Protein AF-0000000078075506 (afdb_homodimer)

Secondary structure (DSSP, 8-state):
------------------------PPPTTHHHHHHHHHHHHTSTTS-HHHHHHHHHHHHHHHHTHHHHHTGGGT---SGGG-SEEEEEP-GGGEETTTTEE-HHHHHHHHHHHHHHHHHHTTTTS-HHHHHHHHHTTSSSSEEEEEEEEEEEE-S---SS-EEEEEEEESS---TT--EEEEEEEEEETTTTEEEEEEEEEEEEEETTTTEE----HHHHHHHHHHHHHHHHHHHHHHHHHHHHHHHHHHHHHHH-/------------------------PPPTTHHHHHHHHHHHHTSTTS-HHHHHHHHHHHHHHHHTHHHHHTGGGT---SGGG-SEEEEEPPGGGB-SSSSSB-HHHHHHHHHHHHHHHHHHTTTTS-HHHHHHHHHTTSSSSEEEEEEEEEEEE-S---SS-EEEEEEEESS---TT--EEEEEEEEEETTTTEEEEEEEEEEEEEETTTTEE----HHHHHHHHHHHHHHHHHHHHHHHHHHHHHHHHHHHHHHH-

pLDDT: mean 88.53, std 18.85, range [24.83, 98.81]

Sequence (512 aa):
MSVFKMRFAQKPIGLATRLYSTSPALTSRWFADLQTQLKELTTERYPKECTEKAQKLYAFSEQNWLELLAGQQGFLTEKKWRGIDNHQLLWGDMDSMVRHVNNIMYNKYAETGRVKFIHNQSEDATEEEKSQWLDLPTPRGLGLILSSIKTEYKFPLEFPDRITVLYKLLEAPTAESTSIKKEAWILSEKYRRLAAKCTEDTAIYDYRTAKKSVLKPFMVEKFQKTFKLQQERQKKYTEEADKLIKAVEELKSEFQMSVFKMRFAQKPIGLATRLYSTSPALTSRWFADLQTQLKELTTERYPKECTEKAQKLYAFSEQNWLELLAGQQGFLTEKKWRGIDNHQLLWGDMDSMVRHVNNIMYNKYAETGRVKFIHNQSEDATEEEKSQWLDLPTPRGLGLILSSIKTEYKFPLEFPDRITVLYKLLEAPTAESTSIKKEAWILSEKYRRLAAKCTEDTAIYDYRTAKKSVLKPFMVEKFQKTFKLQQERQKKYTEEADKLIKAVEELKSEFQ

Organism: Fusarium culmorum (NCBI:txid5516)

Solvent-accessible surface area (backbone atoms only — not comparable to full-atom values): 27464 Å² total; per-residue (Å²): 137,83,81,76,78,78,76,78,76,77,72,78,77,72,76,73,70,75,77,70,77,77,70,72,78,77,58,97,52,47,65,62,51,48,50,52,50,32,58,59,41,47,35,86,91,43,57,68,71,52,19,52,52,27,46,52,52,45,50,51,48,64,74,40,41,59,40,48,57,44,11,33,72,21,30,53,69,53,75,81,46,36,29,36,70,70,39,72,56,53,73,84,50,42,27,90,81,43,94,26,48,32,77,52,50,56,52,50,54,47,51,53,21,52,55,40,48,48,44,48,68,28,74,88,46,53,75,72,52,30,56,53,39,63,36,25,81,34,76,79,32,60,19,58,43,74,39,31,40,30,40,36,54,71,40,86,49,42,76,83,37,29,32,33,27,36,52,35,67,73,59,64,55,50,81,79,33,45,51,51,44,34,38,34,42,36,28,33,61,78,74,69,39,66,23,31,42,34,42,36,36,28,32,27,30,27,54,78,78,68,39,79,36,54,63,55,70,72,54,33,50,50,47,34,51,50,41,50,51,19,53,52,37,16,53,53,22,41,52,52,42,50,51,50,53,50,53,52,52,49,52,44,60,72,76,97,138,83,80,76,79,78,76,78,76,74,71,76,77,70,75,73,70,75,78,70,76,77,71,73,80,78,58,96,52,45,67,62,50,48,51,53,51,30,56,60,40,47,36,86,90,43,57,68,71,52,19,53,52,26,46,51,51,45,50,50,49,63,76,38,40,59,42,48,58,43,11,32,71,22,30,51,70,53,74,82,46,36,29,36,70,68,38,72,56,54,72,83,50,41,28,90,79,43,92,25,48,31,77,52,52,56,53,50,54,46,52,53,21,52,54,40,49,49,45,49,68,29,74,86,45,53,75,72,50,29,56,54,37,64,35,25,78,35,76,79,30,60,19,58,42,74,38,32,41,31,40,37,53,69,40,87,51,43,76,84,36,29,33,34,27,35,52,34,67,73,59,63,55,50,79,78,33,45,52,50,43,32,39,33,41,36,28,33,61,78,75,69,41,67,23,31,40,35,42,34,35,28,34,27,30,26,54,78,76,70,40,80,37,54,64,56,69,72,54,32,52,50,47,34,50,50,40,50,50,19,53,52,37,15,53,53,21,41,51,52,43,48,52,51,53,48,50,52,51,50,52,43,60,73,75,95

InterPro domains:
  IPR029069 HotDog domain superfamily [SSF54637] (87-226)

Radius of gyration: 29.33 Å; Cα contacts (8 Å, |Δi|>4): 830; chains: 2; bounding box: 95×83×74 Å

Foldseek 3Di:
DPPPPPPPPPPPPPPPPPPPPPPPDADQCNLVVLLVLLVVQLDPVFDPVSNVLSVVLNVVCLVCLCLLNVLLVLFDRDPLQWLDDFAWDDPVQADPVDQFGDPVVVVVSVVSSVLSNQLSLCPPPPPVVNVVSNCQCDLPFWHKAWPDKDKDFDATHHPGWTKIKIKAWPDQDDQPDQKTWMKMFIATSVSSHTGMMMITIIGIATNVVGDGDGDDPVSSVSNNVSSVSSVVSSVVSNVVNVVSVVSSVVSVVVTD/DDPPPPPPPPDPPPPPPPVPVPPPDADQCNLVVLLVLLVVQLDPVFDPVSNVLSVVLNVVCLVCLCLLNVLLVLWDRDPLQWLDDFAWDDPVQADPVDQFGDPVVVVVSVVSSVLSNQLSLCPPPPPVVNVVSNCQCDLPFWHKAWPDKDKDFDATHHPGWTKIKTKAWPDQDDQPDQKTWMKMFIATSVSSHTGMMMITIIGIATNVVGDGDGDDPVSSVSNNVSSVSSVVSSVVSNVVNVVSVVSSVVSVVVTD

Nearest PDB structures (foldseek):
  5v10-assembly1_A-2  TM=8.308E-01  e=4.507E-08  Pseudomonas aeruginosa PAO1
  8qrt-assembly2_DDD  TM=7.658E-01  e=3.287E-04  Lemna aequinoctialis
  8qs0-assembly2_DDD  TM=7.381E-01  e=1.648E-03  Lemna aequinoctialis
  1q6w-assembly2_C  TM=7.345E-01  e=1.610E-02  Archaeoglobus fulgidus DSM 4304
  3khp-assembly3_D  TM=4.793E-01  e=2.397E+00  Mycobacterium tuberculosis H37Rv

Structure (mmCIF, N/CA/C/O backbone):
data_AF-0000000078075506-model_v1
#
loop_
_entity.id
_entity.type
_entity.pdbx_description
1 polymer 'Uncharacterized protein'
#
loop_
_atom_site.group_PDB
_atom_site.id
_atom_site.type_symbol
_atom_site.label_atom_id
_atom_site.label_alt_id
_atom_site.label_comp_id
_atom_site.label_asym_id
_atom_site.label_entity_id
_atom_site.label_seq_id
_atom_site.pdbx_PDB_ins_code
_atom_site.Cartn_x
_atom_site.Cartn_y
_atom_site.Cartn_z
_atom_site.occupancy
_atom_site.B_iso_or_equiv
_atom_site.auth_seq_id
_atom_site.auth_comp_id
_atom_site.auth_asym_id
_atom_site.auth_atom_id
_atom_site.pdbx_PDB_model_num
ATOM 1 N N . MET A 1 1 ? 55.531 2.211 51.5 1 28.2 1 MET A N 1
ATOM 2 C CA . MET A 1 1 ? 54.625 3.275 51.094 1 28.2 1 MET A CA 1
ATOM 3 C C . MET A 1 1 ? 53.594 2.766 50.094 1 28.2 1 MET A C 1
ATOM 5 O O . MET A 1 1 ? 53.969 2.439 48.938 1 28.2 1 MET A O 1
ATOM 9 N N . SER A 1 2 ? 52.594 1.933 50.562 1 30.86 2 SER A N 1
ATOM 10 C CA . SER A 1 2 ? 51.562 1.106 50 1 30.86 2 SER A CA 1
ATOM 11 C C . SER A 1 2 ? 50.531 1.955 49.25 1 30.86 2 SER A C 1
ATOM 13 O O . SER A 1 2 ? 50 2.914 49.812 1 30.86 2 SER A O 1
ATOM 15 N N . VAL A 1 3 ? 50.719 2.168 47.938 1 33.44 3 VAL A N 1
ATOM 16 C CA . VAL A 1 3 ? 49.969 2.939 46.938 1 33.44 3 VAL A CA 1
ATOM 17 C C . VAL A 1 3 ? 48.531 2.459 46.938 1 33.44 3 VAL A C 1
ATOM 19 O O . VAL A 1 3 ? 48.25 1.304 46.594 1 33.44 3 VAL A O 1
ATOM 22 N N . PHE A 1 4 ? 47.688 2.844 47.906 1 30.61 4 PHE A N 1
ATOM 23 C CA . PHE A 1 4 ? 46.281 2.584 48.031 1 30.61 4 PHE A CA 1
ATOM 24 C C . PHE A 1 4 ? 45.531 3.057 46.812 1 30.61 4 PHE A C 1
ATOM 26 O O . PHE A 1 4 ? 45.562 4.238 46.438 1 30.61 4 PHE A O 1
ATOM 33 N N . LYS A 1 5 ? 45.375 2.156 45.75 1 29.08 5 LYS A N 1
ATOM 34 C CA . LYS A 1 5 ? 44.625 2.377 44.531 1 29.08 5 LYS A CA 1
ATOM 35 C C . LYS A 1 5 ? 43.188 2.805 44.812 1 29.08 5 LYS A C 1
ATOM 37 O O . LYS A 1 5 ? 42.438 2.09 45.5 1 29.08 5 LYS A O 1
ATOM 42 N N . MET A 1 6 ? 42.875 4.133 44.906 1 24.83 6 MET A N 1
ATOM 43 C CA . MET A 1 6 ? 41.562 4.73 45.062 1 24.83 6 MET A CA 1
ATOM 44 C C . MET A 1 6 ? 40.594 4.191 44.031 1 24.83 6 MET A C 1
ATOM 46 O O . MET A 1 6 ? 40.844 4.293 42.844 1 24.83 6 MET A O 1
ATOM 50 N N . ARG A 1 7 ? 39.906 3.111 44.344 1 31.77 7 ARG A N 1
ATOM 51 C CA . ARG A 1 7 ? 38.812 2.564 43.531 1 31.77 7 ARG A CA 1
ATOM 52 C C . ARG A 1 7 ? 37.781 3.629 43.25 1 31.77 7 ARG A C 1
ATOM 54 O O . ARG A 1 7 ? 37.219 4.234 44.156 1 31.77 7 ARG A O 1
ATOM 61 N N . PHE A 1 8 ? 37.844 4.328 42.031 1 27.66 8 PHE A N 1
ATOM 62 C CA . PHE A 1 8 ? 36.875 5.297 41.531 1 27.66 8 PHE A CA 1
ATOM 63 C C . PHE A 1 8 ? 35.469 4.711 41.562 1 27.66 8 PHE A C 1
ATOM 65 O O . PHE A 1 8 ? 35.219 3.643 41 1 27.66 8 PHE A O 1
ATOM 72 N N . ALA A 1 9 ? 34.719 4.934 42.625 1 29.91 9 ALA A N 1
ATOM 73 C CA . ALA A 1 9 ? 33.312 4.629 42.719 1 29.91 9 ALA A CA 1
ATOM 74 C C . ALA A 1 9 ? 32.531 5.203 41.562 1 29.91 9 ALA A C 1
ATOM 76 O O . ALA A 1 9 ? 32.5 6.422 41.344 1 29.91 9 ALA A O 1
ATOM 77 N N . GLN A 1 10 ? 32.5 4.473 40.406 1 28.31 10 GLN A N 1
ATOM 78 C CA . GLN A 1 10 ? 31.641 4.883 39.281 1 28.31 10 GLN A CA 1
ATOM 79 C C . GLN A 1 10 ? 30.203 5.117 39.75 1 28.31 10 GLN A C 1
ATOM 81 O O . GLN A 1 10 ? 29.594 4.246 40.406 1 28.31 10 GLN A O 1
ATOM 86 N N . LYS A 1 11 ? 29.906 6.383 40.125 1 33.66 11 LYS A N 1
ATOM 87 C CA . LYS A 1 11 ? 28.516 6.742 40.406 1 33.66 11 LYS A CA 1
ATOM 88 C C . LYS A 1 11 ? 27.578 6.145 39.375 1 33.66 11 LYS A C 1
ATOM 90 O O . LYS A 1 11 ? 27.828 6.227 38.188 1 33.66 11 LYS A O 1
ATOM 95 N N . PRO A 1 12 ? 26.672 5.27 39.781 1 30.02 12 PRO A N 1
ATOM 96 C CA . PRO A 1 12 ? 25.688 4.766 38.844 1 30.02 12 PRO A CA 1
ATOM 97 C C . PRO A 1 12 ? 24.906 5.887 38.156 1 30.02 12 PRO A C 1
ATOM 99 O O . PRO A 1 12 ? 24.594 6.898 38.781 1 30.02 12 PRO A O 1
ATOM 102 N N . ILE A 1 13 ? 25.203 6.211 36.906 1 31.94 13 ILE A N 1
ATOM 103 C CA . ILE A 1 13 ? 24.406 7.129 36.094 1 31.94 13 ILE A CA 1
ATOM 104 C C . ILE A 1 13 ? 22.922 6.84 36.281 1 31.94 13 ILE A C 1
ATOM 106 O O . ILE A 1 13 ? 22.469 5.711 36.094 1 31.94 13 ILE A O 1
ATOM 110 N N . GLY A 1 14 ? 22.344 7.57 37.219 1 26.8 14 GLY A N 1
ATOM 111 C CA . GLY A 1 14 ? 20.891 7.516 37.438 1 26.8 14 GLY A CA 1
ATOM 112 C C . GLY A 1 14 ? 20.125 7.418 36.125 1 26.8 14 GLY A C 1
ATOM 113 O O . GLY A 1 14 ? 20.516 8.016 35.125 1 26.8 14 GLY A O 1
ATOM 114 N N . LEU A 1 15 ? 19.375 6.363 35.938 1 28.89 15 LEU A N 1
ATOM 115 C CA . LEU A 1 15 ? 18.375 6.172 34.875 1 28.89 15 LEU A CA 1
ATOM 116 C C . LEU A 1 15 ? 17.531 7.426 34.719 1 28.89 15 LEU A C 1
ATOM 118 O O . LEU A 1 15 ? 16.828 7.836 35.656 1 28.89 15 LEU A O 1
ATOM 122 N N . ALA A 1 16 ? 17.984 8.344 33.906 1 29.52 16 ALA A N 1
ATOM 123 C CA . ALA A 1 16 ? 17.078 9.43 33.562 1 29.52 16 ALA A CA 1
ATOM 124 C C . ALA A 1 16 ? 15.648 8.922 33.375 1 29.52 16 ALA A C 1
ATOM 126 O O . ALA A 1 16 ? 15.398 7.996 32.594 1 29.52 16 ALA A O 1
ATOM 127 N N . THR A 1 17 ? 14.836 8.984 34.312 1 29.69 17 THR A N 1
ATOM 128 C CA . THR A 1 17 ? 13.391 8.828 34.188 1 29.69 17 THR A CA 1
ATOM 129 C C . THR A 1 17 ? 12.867 9.531 32.969 1 29.69 17 THR A C 1
ATOM 131 O O . THR A 1 17 ? 13.062 10.742 32.781 1 29.69 17 THR A O 1
ATOM 134 N N . ARG A 1 18 ? 12.875 8.844 31.844 1 32.38 18 ARG A N 1
ATOM 135 C CA . ARG A 1 18 ? 12.109 9.359 30.719 1 32.38 18 ARG A CA 1
ATOM 136 C C . ARG A 1 18 ? 10.852 10.078 31.188 1 32.38 18 ARG A C 1
ATOM 138 O O . ARG A 1 18 ? 9.945 9.461 31.75 1 32.38 18 ARG A O 1
ATOM 145 N N . LEU A 1 19 ? 10.891 11.227 31.703 1 29.11 19 LEU A N 1
ATOM 146 C CA . LEU A 1 19 ? 9.703 12.055 31.906 1 29.11 19 LEU A CA 1
ATOM 147 C C . LEU A 1 19 ? 8.719 11.891 30.766 1 29.11 19 LEU A C 1
ATOM 149 O O . LEU A 1 19 ? 9 12.305 29.641 1 29.11 19 LEU A O 1
ATOM 153 N N . TYR A 1 20 ? 8.008 10.734 30.594 1 32.59 20 TYR A N 1
ATOM 154 C CA . TYR A 1 20 ? 6.797 10.492 29.828 1 32.59 20 TYR A CA 1
ATOM 155 C C . TYR A 1 20 ? 5.812 11.648 29.984 1 32.59 20 TYR A C 1
ATOM 157 O O . TYR A 1 20 ? 5.363 11.938 31.094 1 32.59 20 TYR A O 1
ATOM 165 N N . SER A 1 21 ? 6.031 12.797 29.5 1 35.38 21 SER A N 1
ATOM 166 C CA . SER A 1 21 ? 4.988 13.82 29.469 1 35.38 21 SER A CA 1
ATOM 167 C C . SER A 1 21 ? 3.609 13.195 29.281 1 35.38 21 SER A C 1
ATOM 169 O O . SER A 1 21 ? 3.432 12.312 28.438 1 35.38 21 SER A O 1
ATOM 171 N N . THR A 1 22 ? 2.705 13.023 30.234 1 39.91 22 THR A N 1
ATOM 172 C CA . THR A 1 22 ? 1.354 12.594 30.562 1 39.91 22 THR A CA 1
ATOM 173 C C . THR A 1 22 ? 0.344 13.156 29.578 1 39.91 22 THR A C 1
ATOM 175 O O . THR A 1 22 ? -0.866 13.047 29.781 1 39.91 22 THR A O 1
ATOM 178 N N . SER A 1 23 ? 0.675 14.109 28.797 1 46.62 23 SER A N 1
ATOM 179 C CA . SER A 1 23 ? -0.474 14.578 28.031 1 46.62 23 SER A CA 1
ATOM 180 C C . SER A 1 23 ? -1.057 13.461 27.156 1 46.62 23 SER A C 1
ATOM 182 O O . SER A 1 23 ? -0.319 12.742 26.484 1 46.62 23 SER A O 1
ATOM 184 N N . PRO A 1 24 ? -2.25 13.094 27.469 1 55.47 24 PRO A N 1
ATOM 185 C CA . PRO A 1 24 ? -2.898 12.031 26.688 1 55.47 24 PRO A CA 1
ATOM 186 C C . PRO A 1 24 ? -2.707 12.203 25.188 1 55.47 24 PRO A C 1
ATOM 188 O O . PRO A 1 24 ? -2.562 13.328 24.703 1 55.47 24 PRO A O 1
ATOM 191 N N . ALA A 1 25 ? -2.389 11.281 24.594 1 71 25 ALA A N 1
ATOM 192 C CA . ALA A 1 25 ? -2.24 11.211 23.141 1 71 25 ALA A CA 1
ATOM 193 C C . ALA A 1 25 ? -3.473 11.766 22.438 1 71 25 ALA A C 1
ATOM 195 O O . ALA A 1 25 ? -4.605 11.461 22.812 1 71 25 ALA 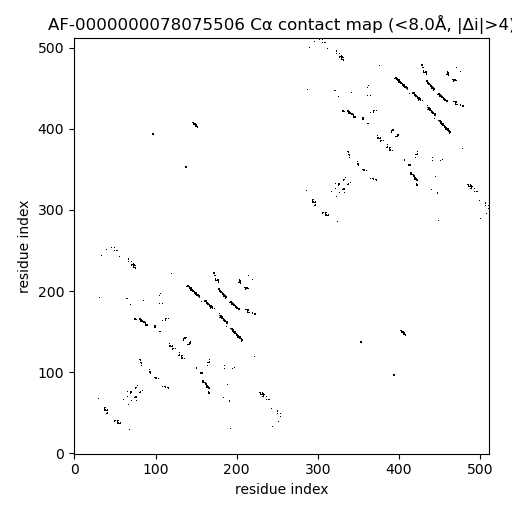A O 1
ATOM 196 N N . LEU A 1 26 ? -3.264 12.836 21.641 1 82.94 26 LEU A N 1
ATOM 197 C CA . LEU A 1 26 ? -4.324 13.461 20.859 1 82.94 26 LEU A CA 1
ATOM 198 C C . LEU A 1 26 ? -5.031 12.43 19.984 1 82.94 26 LEU A C 1
ATOM 200 O O . LEU A 1 26 ? -4.387 11.539 19.422 1 82.94 26 LEU A O 1
ATOM 204 N N . THR A 1 27 ? -6.344 12.594 19.984 1 82.38 27 THR A N 1
ATOM 205 C CA . THR A 1 27 ? -7.121 11.719 19.109 1 82.38 27 THR A CA 1
ATOM 206 C C . THR A 1 27 ? -6.891 12.078 17.641 1 82.38 27 THR A C 1
ATOM 208 O O . THR A 1 27 ? -6.352 13.148 17.328 1 82.38 27 THR A O 1
ATOM 211 N N . SER A 1 28 ? -7.301 11.227 16.719 1 83.5 28 SER A N 1
ATOM 212 C CA . SER A 1 28 ? -7.133 11.469 15.289 1 83.5 28 SER A CA 1
ATOM 213 C C . SER A 1 28 ? -8.008 12.633 14.82 1 83.5 28 SER A C 1
ATOM 215 O O . SER A 1 28 ? -7.699 13.273 13.812 1 83.5 28 SER A O 1
ATOM 217 N N . ARG A 1 29 ? -9.016 12.945 15.633 1 87.88 29 ARG A N 1
ATOM 218 C CA . ARG A 1 29 ? -9.945 13.984 15.211 1 87.88 29 ARG A CA 1
ATOM 219 C C . ARG A 1 29 ? -9.781 15.25 16.047 1 87.88 29 ARG A C 1
ATOM 221 O O . ARG A 1 29 ? -10.602 16.156 15.977 1 87.88 29 ARG A O 1
ATOM 228 N N . TRP A 1 30 ? -8.812 15.32 16.781 1 92.06 30 TRP A N 1
ATOM 229 C CA . TRP A 1 30 ? -8.68 16.391 17.75 1 92.06 30 TRP A CA 1
ATOM 230 C C . TRP A 1 30 ? -8.781 17.75 17.078 1 92.06 30 TRP A C 1
ATOM 232 O O . TRP A 1 30 ? -9.422 18.672 17.594 1 92.06 30 TRP A O 1
ATOM 242 N N . PHE A 1 31 ? -8.133 17.875 15.914 1 93.81 31 PHE A N 1
ATOM 243 C CA . PHE A 1 31 ? -8.086 19.172 15.25 1 93.81 31 PHE A CA 1
ATOM 244 C C . PHE A 1 31 ? -9.453 19.547 14.688 1 93.81 31 PHE A C 1
ATOM 246 O O . PHE A 1 31 ? -9.891 20.688 14.828 1 93.81 31 PHE A O 1
ATOM 253 N N . ALA A 1 32 ? -10.078 18.562 14.117 1 91.12 32 ALA A N 1
ATOM 254 C CA . ALA A 1 32 ? -11.43 18.797 13.609 1 91.12 32 ALA A CA 1
ATOM 255 C C . ALA A 1 32 ? -12.383 19.156 14.742 1 91.12 32 ALA A C 1
ATOM 257 O O . ALA A 1 32 ? -13.203 20.078 14.602 1 91.12 32 ALA A O 1
ATOM 258 N N . ASP A 1 33 ? -12.273 18.484 15.812 1 93.19 33 ASP A N 1
ATOM 259 C CA . ASP A 1 33 ? -13.109 18.75 16.969 1 93.19 33 ASP A CA 1
ATOM 260 C C . ASP A 1 33 ? -12.844 20.141 17.531 1 93.19 33 ASP A C 1
ATOM 262 O O . ASP A 1 33 ? -13.781 20.859 17.891 1 93.19 33 ASP A O 1
ATOM 266 N N . LEU A 1 34 ? -11.641 20.484 17.594 1 94.94 34 LEU A N 1
ATOM 267 C CA . LEU A 1 34 ? -11.258 21.812 18.078 1 94.94 34 LEU A CA 1
ATOM 268 C C . LEU A 1 34 ? -11.836 22.906 17.188 1 94.94 34 LEU A C 1
ATOM 270 O O . LEU A 1 34 ? -12.383 23.891 17.688 1 94.94 34 LEU A O 1
ATOM 274 N N . GLN A 1 35 ? -11.742 22.703 15.93 1 94.38 35 GLN A N 1
ATOM 275 C CA . GLN A 1 35 ? -12.273 23.672 14.977 1 94.38 35 GLN A CA 1
ATOM 276 C C . GLN A 1 35 ? -13.781 23.828 15.141 1 94.38 35 GLN A C 1
ATOM 278 O O . GLN A 1 35 ? -14.305 24.938 15.109 1 94.38 35 GLN A O 1
ATOM 283 N N . THR A 1 36 ? -14.422 22.703 15.32 1 94.62 36 THR A N 1
ATOM 284 C CA . THR A 1 36 ? -15.867 22.719 15.523 1 94.62 36 THR A CA 1
ATOM 285 C C . THR A 1 36 ? -16.234 23.484 16.797 1 94.62 36 THR A C 1
ATOM 287 O O . THR A 1 36 ? -17.156 24.297 16.797 1 94.62 36 THR A O 1
ATOM 290 N N . GLN A 1 37 ? -15.516 23.25 17.797 1 94.69 37 GLN A N 1
ATOM 291 C CA . GLN A 1 37 ? -15.742 23.938 19.062 1 94.69 37 GLN A CA 1
ATOM 292 C C . GLN A 1 37 ? -15.516 25.438 18.938 1 94.69 37 GLN A C 1
ATOM 294 O O . GLN A 1 37 ? -16.312 26.234 19.422 1 94.69 37 GLN A O 1
ATOM 299 N N . LEU A 1 38 ? -14.516 25.781 18.281 1 96.06 38 LEU A N 1
ATOM 300 C CA . LEU A 1 38 ? -14.195 27.188 18.094 1 96.06 38 LEU A CA 1
ATOM 301 C C . LEU A 1 38 ? -15.266 27.891 17.266 1 96.06 38 LEU A C 1
ATOM 303 O O . LEU A 1 38 ? -15.688 29 17.609 1 96.06 38 LEU A O 1
ATOM 307 N N . LYS A 1 39 ? -15.68 27.25 16.25 1 94.94 39 LYS A N 1
ATOM 308 C CA . LYS A 1 39 ? -16.75 27.828 15.422 1 94.94 39 LYS A CA 1
ATOM 309 C C . LYS A 1 39 ? -18.016 28.047 16.25 1 94.94 39 LYS A C 1
ATOM 311 O O . LYS A 1 39 ? -18.688 29.062 16.094 1 94.94 39 LYS A O 1
ATOM 316 N N . GLU A 1 40 ? -18.281 27.125 17.078 1 94.69 40 GLU A N 1
ATOM 317 C CA . GLU A 1 40 ? -19.438 27.25 17.953 1 94.69 40 GLU A CA 1
ATOM 318 C C . GLU A 1 40 ? -19.312 28.453 18.891 1 94.69 40 GLU A C 1
ATOM 320 O O . GLU A 1 40 ? -20.281 29.188 19.109 1 94.69 40 GLU A O 1
ATOM 325 N N . LEU A 1 41 ? -18.156 28.734 19.359 1 94.69 41 LEU A N 1
ATOM 326 C CA . LEU A 1 41 ? -17.906 29.797 20.328 1 94.69 41 LEU A CA 1
ATOM 327 C C . LEU A 1 41 ? -17.906 31.156 19.656 1 94.69 41 LEU A C 1
ATOM 329 O O . LEU A 1 41 ? -17.938 32.188 20.328 1 94.69 41 LEU A O 1
ATOM 333 N N . THR A 1 42 ? -17.906 31.125 18.344 1 94.31 42 THR A N 1
ATOM 334 C CA . THR A 1 42 ? -17.906 32.406 17.641 1 94.31 42 THR A CA 1
ATOM 335 C C . THR A 1 42 ? -19.328 32.844 17.312 1 94.31 42 THR A C 1
ATOM 337 O O . THR A 1 42 ? -19.547 33.938 16.766 1 94.31 42 THR A O 1
ATOM 340 N N . THR A 1 43 ? -20.297 31.969 17.688 1 92.5 43 THR A N 1
ATOM 341 C CA . THR A 1 43 ? -21.672 32.281 17.359 1 92.5 43 THR A CA 1
ATOM 342 C C . THR A 1 43 ? -22.219 33.375 18.281 1 92.5 43 THR A C 1
ATOM 344 O O . THR A 1 43 ? -21.625 33.656 19.344 1 92.5 43 THR A O 1
ATOM 347 N N . GLU A 1 44 ? -23.359 34.031 17.922 1 90.5 44 GLU A N 1
ATOM 348 C CA . GLU A 1 44 ? -23.953 35.156 18.641 1 90.5 44 GLU A CA 1
ATOM 349 C C . GLU A 1 44 ? -24.562 34.688 19.969 1 90.5 44 GLU A C 1
ATOM 351 O O . GLU A 1 44 ? -24.984 35.5 20.781 1 90.5 44 GLU A O 1
ATOM 356 N N . ARG A 1 45 ? -24.562 33.438 20.203 1 91.88 45 ARG A N 1
ATOM 357 C CA . ARG A 1 45 ? -25.078 32.906 21.453 1 91.88 45 ARG A CA 1
ATOM 358 C C . ARG A 1 45 ? -24.156 33.281 22.625 1 91.88 45 ARG A C 1
ATOM 360 O O . ARG A 1 45 ? -24.578 33.25 23.781 1 91.88 45 ARG A O 1
ATOM 367 N N . TYR A 1 46 ? -22.938 33.656 22.297 1 93.25 46 TYR A N 1
ATOM 368 C CA . TYR A 1 46 ? -21.953 33.969 23.328 1 93.25 46 TYR A CA 1
ATOM 369 C C . TYR A 1 46 ? -21.641 35.438 23.344 1 93.25 46 TYR A C 1
ATOM 371 O O . TYR A 1 46 ? -21.844 36.156 22.344 1 93.25 46 TYR A O 1
ATOM 379 N N . PRO A 1 47 ? -21.141 35.969 24.531 1 94.19 47 PRO A N 1
ATOM 380 C CA . PRO A 1 47 ? -20.781 37.375 24.641 1 94.19 47 PRO A CA 1
ATOM 381 C C . PRO A 1 47 ? -19.688 37.781 23.672 1 94.19 47 PRO A C 1
ATOM 383 O O . PRO A 1 47 ? -18.906 36.938 23.219 1 94.19 47 PRO A O 1
ATOM 386 N N . LYS A 1 48 ? -19.594 39.031 23.344 1 94.25 48 LYS A N 1
ATOM 387 C CA . LYS A 1 48 ? -18.641 39.594 22.359 1 94.25 48 LYS A CA 1
ATOM 388 C C . LYS A 1 48 ? -17.203 39.281 22.766 1 94.25 48 LYS A C 1
ATOM 390 O O . LYS A 1 48 ? -16.375 39 21.891 1 94.25 48 LYS A O 1
ATOM 395 N N . GLU A 1 49 ? -16.969 39.312 24.031 1 93.69 49 GLU A N 1
ATOM 396 C CA . GLU A 1 49 ? -15.617 39.031 24.516 1 93.69 49 GLU A CA 1
ATOM 397 C C . GLU A 1 49 ? -15.219 37.594 24.172 1 93.69 49 GLU A C 1
ATOM 399 O O . GLU A 1 49 ? -14.094 37.344 23.734 1 93.69 49 GLU A O 1
ATOM 404 N N . CYS A 1 50 ? -16.156 36.625 24.312 1 95.19 50 CYS A N 1
ATOM 405 C CA . CYS A 1 50 ? -15.914 35.219 24 1 95.19 50 CYS A CA 1
ATOM 406 C C . CYS A 1 50 ? -15.719 35.031 22.5 1 95.19 50 CYS A C 1
ATOM 408 O O . CYS A 1 50 ? -14.766 34.375 22.078 1 95.19 50 CYS A O 1
ATOM 410 N N . THR A 1 51 ? -16.562 35.719 21.734 1 96 51 THR A N 1
ATOM 411 C CA . THR A 1 51 ? -16.547 35.562 20.297 1 96 51 THR A CA 1
ATOM 412 C C . THR A 1 51 ? -15.242 36.094 19.703 1 96 51 THR A C 1
ATOM 414 O O . THR A 1 51 ? -14.672 35.5 18.797 1 96 51 THR A O 1
ATOM 417 N N . GLU A 1 52 ? -14.758 37.156 20.25 1 96.06 52 GLU A N 1
ATOM 418 C CA . GLU A 1 52 ? -13.523 37.75 19.766 1 96.06 52 GLU A CA 1
ATOM 419 C C . GLU A 1 52 ? -12.32 36.875 20.078 1 96.06 52 GLU A C 1
ATOM 421 O O . GLU A 1 52 ? -11.461 36.656 19.219 1 96.06 52 GLU A O 1
ATOM 426 N N . LYS A 1 53 ? -12.289 36.344 21.266 1 96.19 53 LYS A N 1
ATOM 427 C CA . LYS A 1 53 ? -11.203 35.438 21.641 1 96.19 53 LYS A CA 1
ATOM 428 C C . LYS A 1 53 ? -11.242 34.156 20.812 1 96.19 53 LYS A C 1
ATOM 430 O O . LYS A 1 53 ? -10.203 33.688 20.359 1 96.19 53 LYS A O 1
ATOM 435 N N . ALA A 1 54 ? -12.406 33.625 20.641 1 97.19 54 ALA A N 1
ATOM 436 C CA . ALA A 1 54 ? -12.586 32.406 19.844 1 97.19 54 ALA A CA 1
ATOM 437 C C . ALA A 1 54 ? -12.164 32.625 18.391 1 97.19 54 ALA A C 1
ATOM 439 O O . ALA A 1 54 ? -11.562 31.75 17.781 1 97.19 54 ALA A O 1
ATOM 440 N N . GLN A 1 55 ? -12.484 33.781 17.906 1 97.12 55 GLN A N 1
ATOM 441 C CA . GLN A 1 55 ? -12.117 34.125 16.531 1 97.12 55 GLN A CA 1
ATOM 442 C C . GLN A 1 55 ? -10.602 34.156 16.359 1 97.12 55 GLN A C 1
ATOM 444 O O . GLN A 1 55 ? -10.062 33.719 15.352 1 97.12 55 GLN A O 1
ATOM 449 N N . LYS A 1 56 ? -9.953 34.719 17.359 1 97.19 56 LYS A N 1
ATOM 450 C CA . LYS A 1 56 ? -8.5 34.812 17.328 1 97.19 56 LYS A CA 1
ATOM 451 C C . LYS A 1 56 ? -7.883 33.406 17.359 1 97.19 56 LYS A C 1
ATOM 453 O O . LYS A 1 56 ? -6.957 33.094 16.609 1 97.19 56 LYS A O 1
ATOM 458 N N . LEU A 1 57 ? -8.43 32.562 18.203 1 97.19 57 LEU A N 1
ATOM 459 C CA . LEU A 1 57 ? -7.941 31.203 18.328 1 97.19 57 LEU A CA 1
ATOM 460 C C . LEU A 1 57 ? -8.227 30.422 17.047 1 97.19 57 LEU A C 1
ATOM 462 O O . LEU A 1 57 ? -7.387 29.641 16.594 1 97.19 57 LEU A O 1
ATOM 466 N N . TYR A 1 58 ? -9.383 30.641 16.5 1 96.81 58 TYR A N 1
ATOM 467 C CA . TYR A 1 58 ? -9.75 29.984 15.25 1 96.81 58 TYR A CA 1
ATOM 468 C C . TYR A 1 58 ? -8.82 30.422 14.117 1 96.81 58 TYR A C 1
ATOM 470 O O . TYR A 1 58 ? -8.328 29.578 13.359 1 96.81 58 TYR A O 1
ATOM 478 N N . ALA A 1 59 ? -8.539 31.703 14.055 1 96.81 59 ALA A N 1
ATOM 479 C CA . ALA A 1 59 ? -7.637 32.219 13.031 1 96.81 59 ALA A CA 1
ATOM 480 C C . ALA A 1 59 ? -6.238 31.641 13.195 1 96.81 59 ALA A C 1
ATOM 482 O O . ALA A 1 59 ? -5.598 31.266 12.203 1 96.81 59 ALA A O 1
ATOM 483 N N . PHE A 1 60 ? -5.801 31.578 14.406 1 97.06 60 PHE A N 1
ATOM 484 C CA . PHE A 1 60 ? -4.496 30.984 14.695 1 97.06 60 PHE A CA 1
ATOM 485 C C . PHE A 1 60 ? -4.434 29.547 14.227 1 97.06 60 PHE A C 1
ATOM 487 O O . PHE A 1 60 ? -3.467 29.125 13.586 1 97.06 60 PHE A O 1
ATOM 494 N N . SER A 1 61 ? -5.473 28.781 14.555 1 96.44 61 SER A N 1
ATOM 495 C CA . SER A 1 61 ? -5.512 27.359 14.18 1 96.44 61 SER A CA 1
ATOM 496 C C . SER A 1 61 ? -5.531 27.188 12.664 1 96.44 61 SER A C 1
ATOM 498 O O . SER A 1 61 ? -4.902 26.281 12.133 1 96.44 61 SER A O 1
ATOM 500 N N . GLU A 1 62 ? -6.168 28.078 11.977 1 95.44 62 GLU A N 1
ATOM 501 C CA . GLU A 1 62 ? -6.246 28.016 10.523 1 95.44 62 GLU A CA 1
ATOM 502 C C . GLU A 1 62 ? -4.902 28.359 9.883 1 95.44 62 GLU A C 1
ATOM 504 O O . GLU A 1 62 ? -4.469 27.688 8.945 1 95.44 62 GLU A O 1
ATOM 509 N N . GLN A 1 63 ? -4.289 29.312 10.438 1 96.19 63 GLN A N 1
ATOM 510 C CA . GLN A 1 63 ? -3.023 29.781 9.883 1 96.19 63 GLN A CA 1
ATOM 511 C C . GLN A 1 63 ? -1.91 28.766 10.109 1 96.19 63 GLN A C 1
ATOM 513 O O . GLN A 1 63 ? -0.968 28.672 9.32 1 96.19 63 GLN A O 1
ATOM 518 N N . ASN A 1 64 ? -2.064 27.984 11.164 1 97.38 64 ASN A N 1
ATOM 519 C CA . ASN A 1 64 ? -1.002 27.062 11.555 1 97.38 64 ASN A CA 1
ATOM 520 C C . ASN A 1 64 ? -1.467 25.609 11.484 1 97.38 64 ASN A C 1
ATOM 522 O O . ASN A 1 64 ? -0.952 24.75 12.203 1 97.38 64 ASN A O 1
ATOM 526 N N . TRP A 1 65 ? -2.434 25.328 10.609 1 97.31 65 TRP A N 1
ATOM 527 C CA . TRP A 1 65 ? -3.076 24.016 10.633 1 97.31 65 TRP A CA 1
ATOM 528 C C . TRP A 1 65 ? -2.084 22.906 10.273 1 97.31 65 TRP A C 1
ATOM 530 O O . TRP A 1 65 ? -2.105 21.828 10.859 1 97.31 65 TRP A O 1
ATOM 540 N N . LEU A 1 66 ? -1.216 23.188 9.383 1 97.62 66 LEU A N 1
ATOM 541 C CA . LEU A 1 66 ? -0.261 22.188 8.922 1 97.62 66 LEU A CA 1
ATOM 542 C C . LEU A 1 66 ? 0.717 21.828 10.031 1 97.62 66 LEU A C 1
ATOM 544 O O . LEU A 1 66 ? 0.99 20.641 10.266 1 97.62 66 LEU A O 1
ATOM 548 N N . GLU A 1 67 ? 1.204 22.844 10.695 1 97.69 67 GLU A N 1
ATOM 549 C CA . GLU A 1 67 ? 2.111 22.641 11.82 1 97.69 67 GLU A CA 1
ATOM 550 C C . GLU A 1 67 ? 1.412 21.922 12.977 1 97.69 67 GLU A C 1
ATOM 552 O O . GLU A 1 67 ? 1.972 21 13.57 1 97.69 67 GLU A O 1
ATOM 557 N N . LEU A 1 68 ? 0.228 22.328 13.219 1 96.88 68 LEU A N 1
ATOM 558 C CA . LEU A 1 68 ? -0.517 21.75 14.336 1 96.88 68 LEU A CA 1
ATOM 559 C C . LEU A 1 68 ? -0.895 20.312 14.062 1 96.88 68 LEU A C 1
ATOM 561 O O . LEU A 1 68 ? -0.914 19.484 14.977 1 96.88 68 LEU A O 1
ATOM 565 N N . LEU A 1 69 ? -1.165 19.984 12.828 1 95.88 69 LEU A N 1
ATOM 566 C CA . LEU A 1 69 ? -1.567 18.625 12.492 1 95.88 69 LEU A CA 1
ATOM 567 C C . LEU A 1 69 ? -0.351 17.766 12.172 1 95.88 69 LEU A C 1
ATOM 569 O O . LEU A 1 69 ? -0.074 16.797 12.883 1 95.88 69 LEU A O 1
ATOM 573 N N . ALA A 1 70 ? 0.379 18.156 11.164 1 97.56 70 ALA A N 1
ATOM 574 C CA . ALA A 1 70 ? 1.49 17.344 10.672 1 97.56 70 ALA A CA 1
ATOM 575 C C . ALA A 1 70 ? 2.752 17.578 11.5 1 97.56 70 ALA A C 1
ATOM 577 O O . ALA A 1 70 ? 3.504 16.641 11.781 1 97.56 70 ALA A O 1
ATOM 578 N N . GLY A 1 71 ? 2.992 18.812 11.828 1 97.69 71 GLY A N 1
ATOM 579 C CA . GLY A 1 71 ? 4.148 19.109 12.656 1 97.69 71 GLY A CA 1
ATOM 580 C C . GLY A 1 71 ? 4.129 18.375 13.992 1 97.69 71 GLY A C 1
ATOM 581 O O . GLY A 1 71 ? 5.168 17.906 14.461 1 97.69 71 GLY A O 1
ATOM 582 N N . GLN A 1 72 ? 2.943 18.328 14.539 1 96.06 72 GLN A N 1
ATOM 583 C CA . GLN A 1 72 ? 2.754 17.641 15.812 1 96.06 72 GLN A CA 1
ATOM 584 C C . GLN A 1 72 ? 3.127 16.172 15.703 1 96.06 72 GLN A C 1
ATOM 586 O O . GLN A 1 72 ? 3.496 15.539 16.703 1 96.06 72 GLN A O 1
ATOM 591 N N . GLN A 1 73 ? 3.119 15.68 14.492 1 96.19 73 GLN A N 1
ATOM 592 C CA . GLN A 1 73 ? 3.459 14.281 14.258 1 96.19 73 GLN A CA 1
ATOM 593 C C . GLN A 1 73 ? 4.914 14.133 13.812 1 96.19 73 GLN A C 1
ATOM 595 O O . GLN A 1 73 ? 5.348 13.047 13.438 1 96.19 73 GLN A O 1
ATOM 600 N N . GLY A 1 74 ? 5.629 15.266 13.75 1 97.69 74 GLY A N 1
ATOM 601 C CA . GLY A 1 74 ? 7.055 15.219 13.461 1 97.69 74 GLY A CA 1
ATOM 602 C C . GLY A 1 74 ? 7.375 15.539 12.008 1 97.69 74 GLY A C 1
ATOM 603 O O . GLY A 1 74 ? 8.539 15.484 11.602 1 97.69 74 GLY A O 1
ATOM 604 N N . PHE A 1 75 ? 6.406 15.836 11.242 1 98.62 75 PHE A N 1
ATOM 605 C CA . PHE A 1 75 ? 6.676 16.234 9.867 1 98.62 75 PHE A CA 1
ATOM 606 C C . PHE A 1 75 ? 7.316 17.609 9.82 1 98.62 75 PHE A C 1
ATOM 608 O O . PHE A 1 75 ? 6.957 18.5 10.594 1 98.62 75 PHE A O 1
ATOM 615 N N . LEU A 1 76 ? 8.25 17.734 8.93 1 98.25 76 LEU A N 1
ATOM 616 C CA . LEU A 1 76 ? 8.758 19.062 8.602 1 98.25 76 LEU A CA 1
ATOM 617 C C . LEU A 1 76 ? 7.824 19.766 7.617 1 98.25 76 LEU A C 1
ATOM 619 O O . LEU A 1 76 ? 7.574 19.266 6.52 1 98.25 76 LEU A O 1
ATOM 623 N N . THR A 1 77 ? 7.309 20.938 8.008 1 98.12 77 THR A N 1
ATOM 624 C CA . THR A 1 77 ? 6.156 21.484 7.301 1 98.12 77 THR A CA 1
ATOM 625 C C . THR A 1 77 ? 6.562 22.688 6.465 1 98.12 77 THR A C 1
ATOM 627 O O . THR A 1 77 ? 5.777 23.188 5.656 1 98.12 77 THR A O 1
ATOM 630 N N . GLU A 1 78 ? 7.789 23.188 6.594 1 96.44 78 GLU A N 1
ATOM 631 C CA . GLU A 1 78 ? 8.234 24.312 5.777 1 96.44 78 GLU A CA 1
ATOM 632 C C . GLU A 1 78 ? 8.156 23.984 4.289 1 96.44 78 GLU A C 1
ATOM 634 O O . GLU A 1 78 ? 8.289 22.812 3.898 1 96.44 78 GLU A O 1
ATOM 639 N N . LYS A 1 79 ? 8.008 25 3.527 1 95 79 LYS A N 1
ATOM 640 C CA . LYS A 1 79 ? 7.781 24.828 2.094 1 95 79 LYS A CA 1
ATOM 641 C C . LYS A 1 79 ? 8.891 24 1.463 1 95 79 LYS A C 1
ATOM 643 O O . LYS A 1 79 ? 8.625 23.141 0.617 1 95 79 LYS A O 1
ATOM 648 N N . LYS A 1 80 ? 10.086 24.172 1.884 1 92.94 80 LYS A N 1
ATOM 649 C CA . LYS A 1 80 ? 11.227 23.469 1.292 1 92.94 80 LYS A CA 1
ATOM 650 C C . LYS A 1 80 ? 11.148 21.969 1.553 1 92.94 80 LYS A C 1
ATOM 652 O O . LYS A 1 80 ? 11.781 21.188 0.846 1 92.94 80 LYS A O 1
ATOM 657 N N . TRP A 1 81 ? 10.367 21.578 2.539 1 95.5 81 TRP A N 1
ATOM 658 C CA . TRP A 1 81 ? 10.297 20.172 2.93 1 95.5 81 TRP A CA 1
ATOM 659 C C . TRP A 1 81 ? 9.062 19.5 2.332 1 95.5 81 TRP A C 1
ATOM 661 O O . TRP A 1 81 ? 8.906 18.281 2.416 1 95.5 81 TRP A O 1
ATOM 671 N N . ARG A 1 82 ? 8.211 20.281 1.712 1 96.88 82 ARG A N 1
ATOM 672 C CA . ARG A 1 82 ? 6.965 19.734 1.201 1 96.88 82 ARG A CA 1
ATOM 673 C C . ARG A 1 82 ? 7.195 18.984 -0.108 1 96.88 82 ARG A C 1
ATOM 675 O O . ARG A 1 82 ? 7.719 19.547 -1.068 1 96.88 82 ARG A O 1
ATOM 682 N N . GLY A 1 83 ? 6.805 17.703 -0.134 1 96 83 GLY A N 1
ATOM 683 C CA . GLY A 1 83 ? 6.91 16.922 -1.351 1 96 83 GLY A CA 1
ATOM 684 C C . GLY A 1 83 ? 6.059 17.453 -2.486 1 96 83 GLY A C 1
ATOM 685 O O . GLY A 1 83 ? 6.531 17.578 -3.617 1 96 83 GLY A O 1
ATOM 686 N N . ILE A 1 84 ? 4.867 17.641 -2.205 1 96.19 84 ILE A N 1
ATOM 687 C CA . ILE A 1 84 ? 3.908 18.344 -3.045 1 96.19 84 ILE A CA 1
ATOM 688 C C . ILE A 1 84 ? 3.277 19.484 -2.25 1 96.19 84 ILE A C 1
ATOM 690 O O . ILE A 1 84 ? 2.832 19.297 -1.117 1 96.19 84 ILE A O 1
ATOM 694 N N . ASP A 1 85 ? 3.316 20.641 -2.818 1 97.19 85 ASP A N 1
ATOM 695 C CA . ASP A 1 85 ? 2.812 21.812 -2.109 1 97.19 85 ASP A CA 1
ATOM 696 C C . ASP A 1 85 ? 1.572 22.391 -2.797 1 97.19 85 ASP A C 1
ATOM 698 O O . ASP A 1 85 ? 1.667 22.969 -3.881 1 97.19 85 ASP A O 1
ATOM 702 N N . ASN A 1 86 ? 0.466 22.219 -2.121 1 97.12 86 ASN A N 1
ATOM 703 C CA . ASN A 1 86 ? -0.776 22.875 -2.529 1 97.12 86 ASN A CA 1
ATOM 704 C C . ASN A 1 86 ? -1.08 22.625 -4.004 1 97.12 86 ASN A C 1
ATOM 706 O O . ASN A 1 86 ? -1.363 23.562 -4.754 1 97.12 86 ASN A O 1
ATOM 710 N N . HIS A 1 87 ? -1.069 21.406 -4.375 1 96.44 87 HIS A N 1
ATOM 711 C CA . HIS A 1 87 ? -1.25 20.984 -5.762 1 96.44 87 HIS A CA 1
ATOM 712 C C . HIS A 1 87 ? -2.725 20.766 -6.078 1 96.44 87 HIS A C 1
ATOM 714 O O . HIS A 1 87 ? -3.418 20.047 -5.352 1 96.44 87 HIS A O 1
ATOM 720 N N . GLN A 1 88 ? -3.137 21.266 -7.176 1 95.62 88 GLN A N 1
ATOM 721 C CA . GLN A 1 88 ? -4.531 21.141 -7.582 1 95.62 88 GLN A CA 1
ATOM 722 C C . GLN A 1 88 ? -4.828 19.734 -8.086 1 95.62 88 GLN A C 1
ATOM 724 O O . GLN A 1 88 ? -4.105 19.203 -8.93 1 95.62 88 GLN A O 1
ATOM 729 N N . LEU A 1 89 ? -5.879 19.156 -7.523 1 93.5 89 LEU A N 1
ATOM 730 C CA . LEU A 1 89 ? -6.359 17.891 -8.055 1 93.5 89 LEU A CA 1
ATOM 731 C C . LEU A 1 89 ? -6.918 18.062 -9.461 1 93.5 89 LEU A C 1
ATOM 733 O O . LEU A 1 89 ? -7.488 19.109 -9.781 1 93.5 89 LEU A O 1
ATOM 737 N N . LEU A 1 90 ? -6.805 17.062 -10.273 1 87.38 90 LEU A N 1
ATOM 738 C CA . LEU A 1 90 ? -7.355 17.078 -11.625 1 87.38 90 LEU A CA 1
ATOM 739 C C . LEU A 1 90 ? -8.633 16.234 -11.703 1 87.38 90 LEU A C 1
ATOM 741 O O . LEU A 1 90 ? -8.719 15.18 -11.078 1 87.38 90 LEU A O 1
ATOM 745 N N . TRP A 1 91 ? -9.492 16.719 -12.469 1 84.31 91 TRP A N 1
ATOM 746 C CA . TRP A 1 91 ? -10.75 16 -12.641 1 84.31 91 TRP A CA 1
ATOM 747 C C . TRP A 1 91 ? -10.5 14.594 -13.172 1 84.31 91 TRP A C 1
ATOM 749 O O . TRP A 1 91 ? -11.172 13.641 -12.773 1 84.31 91 TRP A O 1
ATOM 759 N N . GLY A 1 92 ? -9.547 14.359 -13.922 1 82.12 92 GLY A N 1
ATOM 760 C CA . GLY A 1 92 ? -9.203 13.078 -14.523 1 82.12 92 GLY A CA 1
ATOM 761 C C . GLY A 1 92 ? -8.695 12.07 -13.516 1 82.12 92 GLY A C 1
ATOM 762 O O . GLY A 1 92 ? -8.633 10.875 -13.812 1 82.12 92 GLY A O 1
ATOM 763 N N . ASP A 1 93 ? -8.391 12.508 -12.375 1 84.56 93 ASP A N 1
ATOM 764 C CA . ASP A 1 93 ? -7.891 11.609 -11.344 1 84.56 93 ASP A CA 1
ATOM 765 C C . ASP A 1 93 ? -9.039 10.945 -10.586 1 84.56 93 ASP A C 1
ATOM 767 O O . ASP A 1 93 ? -8.812 10.047 -9.766 1 84.56 93 ASP A O 1
ATOM 771 N N . MET A 1 94 ? -10.203 11.336 -10.828 1 83.81 94 MET A N 1
ATOM 772 C CA . MET A 1 94 ? -11.375 10.828 -10.117 1 83.81 94 MET A CA 1
ATOM 773 C C . MET A 1 94 ? -11.781 9.461 -10.641 1 83.81 94 MET A C 1
ATOM 775 O O . MET A 1 94 ? -11.508 9.133 -11.797 1 83.81 94 MET A O 1
ATOM 779 N N . ASP A 1 95 ? -12.281 8.695 -9.711 1 78.5 95 ASP A N 1
ATOM 780 C CA . ASP A 1 95 ? -12.891 7.418 -10.078 1 78.5 95 ASP A CA 1
ATOM 781 C C . ASP A 1 95 ? -14.312 7.609 -10.586 1 78.5 95 ASP A C 1
ATOM 783 O O . ASP A 1 95 ? -15.148 8.188 -9.891 1 78.5 95 ASP A O 1
ATOM 787 N N . SER A 1 96 ? -14.594 7.117 -11.758 1 69.44 96 SER A N 1
ATOM 788 C CA . SER A 1 96 ? -15.883 7.344 -12.398 1 69.44 96 SER A CA 1
ATOM 789 C C . SER A 1 96 ? -17 6.625 -11.648 1 69.44 96 SER A C 1
ATOM 791 O O . SER A 1 96 ? -18.172 7.023 -11.727 1 69.44 96 SER A O 1
ATOM 793 N N . MET A 1 97 ? -16.547 5.625 -11.047 1 68.75 97 MET A N 1
ATOM 794 C CA . MET A 1 97 ? -17.578 4.836 -10.367 1 68.75 97 MET A CA 1
ATOM 795 C C . MET A 1 97 ? -17.984 5.488 -9.055 1 68.75 97 MET A C 1
ATOM 797 O O . MET A 1 97 ? -19.141 5.387 -8.633 1 68.75 97 MET A O 1
ATOM 801 N N . VAL A 1 98 ? -16.844 6.145 -8.562 1 67.19 98 VAL A N 1
ATOM 802 C CA . VAL A 1 98 ? -17.109 6.801 -7.281 1 67.19 98 VAL A CA 1
ATOM 803 C C . VAL A 1 98 ? -16.781 8.289 -7.387 1 67.19 98 VAL A C 1
ATOM 805 O O . VAL A 1 98 ? -16 8.703 -8.25 1 67.19 98 VAL A O 1
ATOM 808 N N . ARG A 1 99 ? -17.375 9.219 -6.754 1 77.69 99 ARG A N 1
ATOM 809 C CA . ARG A 1 99 ? -17.188 10.664 -6.766 1 77.69 99 ARG A CA 1
ATOM 810 C C . ARG A 1 99 ? -15.977 11.07 -5.938 1 77.69 99 ARG A C 1
ATOM 812 O O . ARG A 1 99 ? -16.016 12.055 -5.203 1 77.69 99 ARG A O 1
ATOM 819 N N . HIS A 1 100 ? -14.898 10.172 -6.016 1 89.75 100 HIS A N 1
ATOM 820 C CA . HIS A 1 100 ? -13.672 10.555 -5.328 1 89.75 100 HIS A CA 1
ATOM 821 C C . HIS A 1 100 ? -12.438 10.164 -6.141 1 89.75 100 HIS A C 1
ATOM 823 O O . HIS A 1 100 ? -12.547 9.422 -7.121 1 89.75 100 HIS A O 1
ATOM 829 N N . VAL A 1 101 ? -11.336 10.781 -5.801 1 92.44 101 VAL A N 1
ATOM 830 C CA . VAL A 1 101 ? -10.062 10.461 -6.438 1 92.44 101 VAL A CA 1
ATOM 831 C C . VAL A 1 101 ? -9.805 8.961 -6.355 1 92.44 101 VAL A C 1
ATOM 833 O O . VAL A 1 101 ? -10.016 8.344 -5.309 1 92.44 101 VAL A O 1
ATOM 836 N N . ASN A 1 102 ? -9.406 8.391 -7.477 1 92.25 102 ASN A N 1
ATOM 837 C CA . ASN A 1 102 ? -9.078 6.973 -7.52 1 92.25 102 ASN A CA 1
ATOM 838 C C . ASN A 1 102 ? -7.988 6.617 -6.508 1 92.25 102 ASN A C 1
ATOM 840 O O . ASN A 1 102 ? -6.996 7.336 -6.383 1 92.25 102 ASN A O 1
ATOM 844 N N . ASN A 1 103 ? -8.148 5.484 -5.84 1 92.62 103 ASN A N 1
ATOM 845 C CA . ASN A 1 103 ? -7.23 5.051 -4.793 1 92.62 103 ASN A CA 1
ATOM 846 C C . ASN A 1 103 ? -5.809 4.895 -5.324 1 92.62 103 ASN A C 1
ATOM 848 O O . ASN A 1 103 ? -4.844 5.059 -4.578 1 92.62 103 ASN A O 1
ATOM 852 N N . ILE A 1 104 ? -5.625 4.633 -6.539 1 93.38 104 ILE A N 1
ATOM 853 C CA . ILE A 1 104 ? -4.324 4.426 -7.16 1 93.38 104 ILE A CA 1
ATOM 854 C C . ILE A 1 104 ? -3.533 5.73 -7.152 1 93.38 104 ILE A C 1
ATOM 856 O O . ILE A 1 104 ? -2.309 5.723 -7.004 1 93.38 104 ILE A O 1
ATOM 860 N N . MET A 1 105 ? -4.234 6.84 -7.227 1 95 105 MET A N 1
ATOM 861 C CA . MET A 1 105 ? -3.602 8.148 -7.367 1 95 105 MET A CA 1
ATOM 862 C C . MET A 1 105 ? -2.822 8.508 -6.109 1 95 105 MET A C 1
ATOM 864 O O . MET A 1 105 ? -1.823 9.227 -6.18 1 95 105 MET A O 1
ATOM 868 N N . TYR A 1 106 ? -3.205 8.008 -5.027 1 97.19 106 TYR A N 1
ATOM 869 C CA . TYR A 1 106 ? -2.535 8.336 -3.773 1 97.19 106 TYR A CA 1
ATOM 870 C C . TYR A 1 106 ? -1.096 7.836 -3.779 1 97.19 106 TYR A C 1
ATOM 872 O O . TYR A 1 106 ? -0.192 8.523 -3.301 1 97.19 106 TYR A O 1
ATOM 880 N N . ASN A 1 107 ? -0.893 6.652 -4.344 1 96.62 107 ASN A N 1
ATOM 881 C CA . ASN A 1 107 ? 0.471 6.156 -4.492 1 96.62 107 ASN A CA 1
ATOM 882 C C . ASN A 1 107 ? 1.275 7.008 -5.469 1 96.62 107 ASN A C 1
ATOM 884 O O . ASN A 1 107 ? 2.486 7.168 -5.312 1 96.62 107 ASN A O 1
ATOM 888 N N . LYS A 1 108 ? 0.602 7.527 -6.43 1 95.38 108 LYS A N 1
ATOM 889 C CA . LYS A 1 108 ? 1.264 8.422 -7.375 1 95.38 108 LYS A CA 1
ATOM 890 C C . LYS A 1 108 ? 1.723 9.703 -6.684 1 95.38 108 LYS A C 1
ATOM 892 O O . LYS A 1 108 ? 2.834 10.18 -6.922 1 95.38 108 LYS A O 1
ATOM 897 N N . TYR A 1 109 ? 0.865 10.266 -5.828 1 97.31 109 TYR A N 1
ATOM 898 C CA . TYR A 1 109 ? 1.251 11.438 -5.055 1 97.31 109 TYR A CA 1
ATOM 899 C C . TYR A 1 109 ? 2.449 11.141 -4.164 1 97.31 109 TYR A C 1
ATOM 901 O O . TYR A 1 109 ? 3.393 11.93 -4.094 1 97.31 109 TYR A O 1
ATOM 909 N N . ALA A 1 110 ? 2.393 9.977 -3.572 1 97.31 110 ALA A N 1
ATOM 910 C CA . ALA A 1 110 ? 3.48 9.57 -2.686 1 97.31 110 ALA A CA 1
ATOM 911 C C . ALA A 1 110 ? 4.793 9.43 -3.451 1 97.31 110 ALA A C 1
ATOM 913 O O . ALA A 1 110 ? 5.859 9.766 -2.936 1 97.31 110 ALA A O 1
ATOM 914 N N . GLU A 1 111 ? 4.738 8.898 -4.641 1 94.44 111 GLU A N 1
ATOM 915 C CA . GLU A 1 111 ? 5.922 8.719 -5.477 1 94.44 111 GLU A CA 1
ATOM 916 C C . GLU A 1 111 ? 6.629 10.055 -5.715 1 94.44 111 GLU A C 1
ATOM 918 O O . GLU A 1 111 ? 7.84 10.164 -5.516 1 94.44 111 GLU A O 1
ATOM 923 N N . THR A 1 112 ? 5.844 11.023 -6.117 1 94 112 THR A N 1
ATOM 924 C CA . THR A 1 112 ? 6.402 12.352 -6.352 1 94 112 THR A CA 1
ATOM 925 C C . THR A 1 112 ? 7.004 12.914 -5.066 1 94 112 THR A C 1
ATOM 927 O O . THR A 1 112 ? 8.125 13.438 -5.074 1 94 112 THR A O 1
ATOM 930 N N . GLY A 1 113 ? 6.281 12.742 -3.982 1 95.69 113 GLY A N 1
ATOM 931 C CA . GLY A 1 113 ? 6.766 13.227 -2.701 1 95.69 113 GLY A CA 1
ATOM 932 C C . GLY A 1 113 ? 8.047 12.555 -2.25 1 95.69 113 GLY A C 1
ATOM 933 O O . GLY A 1 113 ? 8.922 13.195 -1.671 1 95.69 113 GLY A O 1
ATOM 934 N N . ARG A 1 114 ? 8.141 11.32 -2.531 1 95.12 114 ARG A N 1
ATOM 935 C CA . ARG A 1 114 ? 9.305 10.523 -2.141 1 95.12 114 ARG A CA 1
ATOM 936 C C . ARG A 1 114 ? 10.57 11.039 -2.811 1 95.12 114 ARG A C 1
ATOM 938 O O . ARG A 1 114 ? 11.602 11.211 -2.156 1 95.12 114 ARG A O 1
ATOM 945 N N . VAL A 1 115 ? 10.531 11.328 -4.07 1 93.06 115 VAL A N 1
ATOM 946 C CA . VAL A 1 115 ? 11.672 11.812 -4.832 1 93.06 115 VAL A CA 1
ATOM 947 C C . VAL A 1 115 ? 12.094 13.188 -4.316 1 93.06 115 VAL A C 1
ATOM 949 O O . VAL A 1 115 ? 13.273 13.43 -4.062 1 93.06 115 VAL A O 1
ATOM 952 N N . LYS A 1 116 ? 11.117 14 -4.059 1 94.56 116 LYS A N 1
ATOM 953 C CA . LYS A 1 116 ? 11.406 15.352 -3.578 1 94.56 116 LYS A CA 1
ATOM 954 C C . LYS A 1 116 ? 12.016 15.32 -2.182 1 94.56 116 LYS A C 1
ATOM 956 O O . LYS A 1 116 ? 12.922 16.094 -1.874 1 94.56 116 LYS A O 1
ATOM 961 N N . PHE A 1 117 ? 11.57 14.438 -1.357 1 96.5 117 PHE A N 1
ATOM 962 C CA . PHE A 1 117 ? 12.094 14.312 -0.002 1 96.5 117 PHE A CA 1
ATOM 963 C C . PHE A 1 117 ? 13.586 14.008 -0.026 1 96.5 117 PHE A C 1
ATOM 965 O O . PHE A 1 117 ? 14.352 14.578 0.751 1 96.5 117 PHE A O 1
ATOM 972 N N . ILE A 1 118 ? 13.953 13.148 -0.945 1 95.19 118 ILE A N 1
ATOM 973 C CA . ILE A 1 118 ? 15.359 12.773 -1.079 1 95.19 118 ILE A CA 1
ATOM 974 C C . ILE A 1 118 ? 16.156 13.945 -1.628 1 95.19 118 ILE A C 1
ATOM 976 O O . ILE A 1 118 ? 17.219 14.289 -1.097 1 95.19 118 ILE A O 1
ATOM 980 N N . HIS A 1 119 ? 15.625 14.586 -2.604 1 94.38 119 HIS A N 1
ATOM 981 C CA . HIS A 1 119 ? 16.312 15.727 -3.203 1 94.38 119 HIS A CA 1
ATOM 982 C C . HIS A 1 119 ? 16.5 16.844 -2.186 1 94.38 119 HIS A C 1
ATOM 984 O O . HIS A 1 119 ? 17.547 17.5 -2.17 1 94.38 119 HIS A O 1
ATOM 990 N N . ASN A 1 120 ? 15.531 17 -1.345 1 93.56 120 ASN A N 1
ATOM 991 C CA . ASN A 1 120 ? 15.562 18.062 -0.36 1 93.56 120 ASN A CA 1
ATOM 992 C C . ASN A 1 120 ? 16.688 17.875 0.65 1 93.56 120 ASN A C 1
ATOM 994 O O . ASN A 1 120 ? 17.125 18.828 1.296 1 93.56 120 ASN A O 1
ATOM 998 N N . GLN A 1 121 ? 17.141 16.672 0.782 1 94.25 121 GLN A N 1
ATOM 999 C CA . GLN A 1 121 ? 18.234 16.406 1.695 1 94.25 121 GLN A CA 1
ATOM 1000 C C . GLN A 1 121 ? 19.531 17.047 1.199 1 94.25 121 GLN A C 1
ATOM 1002 O O . GLN A 1 121 ? 20.484 17.203 1.963 1 94.25 121 GLN A O 1
ATOM 1007 N N . SER A 1 122 ? 19.594 17.406 -0.066 1 92.75 122 SER A N 1
ATOM 1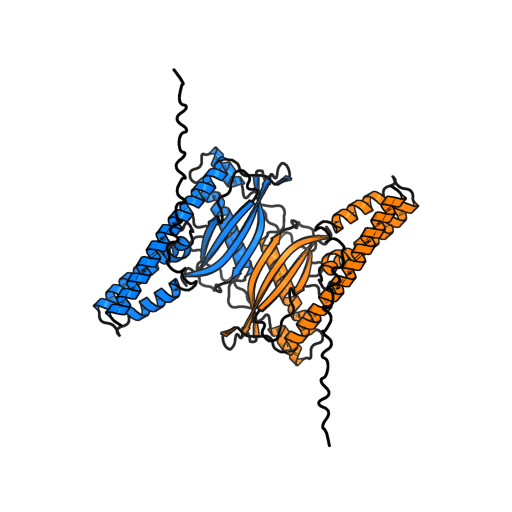008 C CA . SER A 1 122 ? 20.828 17.891 -0.684 1 92.75 122 SER A CA 1
ATOM 1009 C C . SER A 1 122 ? 20.984 19.391 -0.529 1 92.75 122 SER A C 1
ATOM 1011 O O . SER A 1 122 ? 21.984 19.969 -0.968 1 92.75 122 SER A O 1
ATOM 1013 N N . GLU A 1 123 ? 20.047 20.062 0.026 1 87.75 123 GLU A N 1
ATOM 1014 C CA . GLU A 1 123 ? 20.016 21.516 0.033 1 87.75 123 GLU A CA 1
ATOM 1015 C C . GLU A 1 123 ? 21.297 22.109 0.613 1 87.75 123 GLU A C 1
ATOM 1017 O O . GLU A 1 123 ? 21.812 23.109 0.118 1 87.75 123 GLU A O 1
ATOM 1022 N N . ASP A 1 124 ? 21.891 21.547 1.644 1 88.69 124 ASP A N 1
ATOM 1023 C CA . ASP A 1 124 ? 23.078 22.094 2.287 1 88.69 124 ASP A CA 1
ATOM 1024 C C . ASP A 1 124 ? 24.312 21.234 1.975 1 88.69 124 ASP A C 1
ATOM 1026 O O . ASP A 1 124 ? 25.328 21.328 2.65 1 88.69 124 ASP A O 1
ATOM 1030 N N . ALA A 1 125 ? 24.172 20.484 0.945 1 91.88 125 ALA A N 1
ATOM 1031 C CA . ALA A 1 125 ? 25.25 19.578 0.605 1 91.88 125 ALA A CA 1
ATOM 1032 C C . ALA A 1 125 ? 26.281 20.25 -0.299 1 91.88 125 ALA A C 1
ATOM 1034 O O . ALA A 1 125 ? 25.984 21.266 -0.933 1 91.88 125 ALA A O 1
ATOM 1035 N N . THR A 1 126 ? 27.531 19.719 -0.309 1 93.56 126 THR A N 1
ATOM 1036 C CA . THR A 1 126 ? 28.531 20.141 -1.292 1 93.56 126 THR A CA 1
ATOM 1037 C C . THR A 1 126 ? 28.078 19.766 -2.703 1 93.56 126 THR A C 1
ATOM 1039 O O . THR A 1 126 ? 27.188 18.938 -2.879 1 93.56 126 THR A O 1
ATOM 1042 N N . GLU A 1 127 ? 28.734 20.391 -3.643 1 92.19 127 GLU A N 1
ATOM 1043 C CA . GLU A 1 127 ? 28.375 20.125 -5.031 1 92.19 127 GLU A CA 1
ATOM 1044 C C . GLU A 1 127 ? 28.547 18.641 -5.355 1 92.19 127 GLU A C 1
ATOM 1046 O O . GLU A 1 127 ? 27.688 18.047 -6.023 1 92.19 127 GLU A O 1
ATOM 1051 N N . GLU A 1 128 ? 29.562 18.094 -4.859 1 91.62 128 GLU A N 1
ATOM 1052 C CA . GLU A 1 128 ? 29.828 16.688 -5.09 1 91.62 128 GLU A CA 1
ATOM 1053 C C . GLU A 1 128 ? 28.766 15.812 -4.426 1 91.62 128 GLU A C 1
ATOM 1055 O O . GLU A 1 128 ? 28.281 14.844 -5.023 1 91.62 128 GLU A O 1
ATOM 1060 N N . GLU A 1 129 ? 28.375 16.172 -3.311 1 93.31 129 GLU A N 1
ATOM 1061 C CA . GLU A 1 129 ? 27.375 15.414 -2.57 1 93.31 129 GLU A CA 1
ATOM 1062 C C . GLU A 1 129 ? 25.984 15.578 -3.195 1 93.31 129 GLU A C 1
ATOM 1064 O O . GLU A 1 129 ? 25.188 14.641 -3.207 1 93.31 129 GLU A O 1
ATOM 1069 N N . LYS A 1 130 ? 25.781 16.766 -3.705 1 94.44 130 LYS A N 1
ATOM 1070 C CA . LYS A 1 130 ? 24.484 17.062 -4.312 1 94.44 130 LYS A CA 1
ATOM 1071 C C . LYS A 1 130 ? 24.203 16.125 -5.48 1 94.44 130 LYS A C 1
ATOM 1073 O O . LYS A 1 130 ? 23.078 15.617 -5.609 1 94.44 130 LYS A O 1
ATOM 1078 N N . SER A 1 131 ? 25.172 15.875 -6.266 1 93.19 131 SER A N 1
ATOM 1079 C CA . SER A 1 131 ? 25 14.969 -7.402 1 93.19 131 SER A CA 1
ATOM 1080 C C . SER A 1 131 ? 24.656 13.555 -6.941 1 93.19 131 SER A C 1
ATOM 1082 O O . SER A 1 131 ? 23.844 12.875 -7.562 1 93.19 131 SER A O 1
ATOM 1084 N N . GLN A 1 132 ? 25.25 13.195 -5.883 1 92.94 132 GLN A N 1
ATOM 1085 C CA . GLN A 1 132 ? 25.016 11.852 -5.359 1 92.94 132 GLN A CA 1
ATOM 1086 C C . GLN A 1 132 ? 23.625 11.727 -4.766 1 92.94 132 GLN A C 1
ATOM 1088 O O . GLN A 1 132 ? 22.984 10.68 -4.879 1 92.94 132 GLN A O 1
ATOM 1093 N N . TRP A 1 133 ? 23.094 12.797 -4.16 1 94.19 133 TRP A N 1
ATOM 1094 C CA . TRP A 1 133 ? 21.719 12.828 -3.668 1 94.19 133 TRP A CA 1
ATOM 1095 C C . TRP A 1 133 ? 20.719 12.727 -4.816 1 94.19 133 TRP A C 1
ATOM 1097 O O . TRP A 1 133 ? 19.75 11.969 -4.742 1 94.19 133 TRP A O 1
ATOM 1107 N N . LEU A 1 134 ? 21.016 13.469 -5.859 1 91.94 134 LEU A N 1
ATOM 1108 C CA . LEU A 1 134 ? 20.109 13.531 -7 1 91.94 134 LEU A CA 1
ATOM 1109 C C . LEU A 1 134 ? 20.078 12.195 -7.738 1 91.94 134 LEU A C 1
ATOM 1111 O O . LEU A 1 134 ? 19.062 11.852 -8.359 1 91.94 134 LEU A O 1
ATOM 1115 N N . ASP A 1 135 ? 21.125 11.391 -7.555 1 91.19 135 ASP A N 1
ATOM 1116 C CA . ASP A 1 135 ? 21.219 10.109 -8.234 1 91.19 135 ASP A CA 1
ATOM 1117 C C . ASP A 1 135 ? 20.547 9 -7.426 1 91.19 135 ASP A C 1
ATOM 1119 O O . ASP A 1 135 ? 20.25 7.934 -7.957 1 91.19 135 ASP A O 1
ATOM 1123 N N . LEU A 1 136 ? 20.297 9.242 -6.211 1 91.38 136 LEU A N 1
ATOM 1124 C CA . LEU A 1 136 ? 19.828 8.203 -5.289 1 91.38 136 LEU A CA 1
ATOM 1125 C C . LEU A 1 136 ? 18.5 7.617 -5.75 1 91.38 136 LEU A C 1
ATOM 1127 O O . LEU A 1 136 ? 18.281 6.41 -5.637 1 91.38 136 LEU A O 1
ATOM 1131 N N . PRO A 1 137 ? 17.578 8.43 -6.359 1 87.81 137 PRO A N 1
ATOM 1132 C CA . PRO A 1 137 ? 16.328 7.852 -6.84 1 87.81 137 PRO A CA 1
ATOM 1133 C C . PRO A 1 137 ? 16.453 7.246 -8.234 1 87.81 137 PRO A C 1
ATOM 1135 O O . PRO A 1 137 ? 15.445 6.84 -8.828 1 87.81 137 PRO A O 1
ATOM 1138 N N . THR A 1 138 ? 17.641 7.168 -8.812 1 84.69 138 THR A N 1
ATOM 1139 C CA . THR A 1 138 ? 17.891 6.613 -10.141 1 84.69 138 THR A CA 1
ATOM 1140 C C . THR A 1 138 ? 18.625 5.281 -10.047 1 84.69 138 THR A C 1
ATOM 1142 O O . THR A 1 138 ? 19.25 4.984 -9.031 1 84.69 138 THR A O 1
ATOM 1145 N N . PRO A 1 139 ? 18.547 4.488 -11.133 1 84.12 139 PRO A N 1
ATOM 1146 C CA . PRO A 1 139 ? 19.234 3.201 -11.125 1 84.12 139 PRO A CA 1
ATOM 1147 C C . PRO A 1 139 ? 20.672 3.307 -11.625 1 84.12 139 PRO A C 1
ATOM 1149 O O . PRO A 1 139 ? 21.141 2.443 -12.367 1 84.12 139 PRO A O 1
ATOM 1152 N N . ARG A 1 140 ? 21.469 4.219 -11.453 1 83.94 140 ARG A N 1
ATOM 1153 C CA . ARG A 1 140 ? 22.797 4.414 -12.016 1 83.94 140 ARG A CA 1
ATOM 1154 C C . ARG A 1 140 ? 23.875 4.035 -11.016 1 83.94 140 ARG A C 1
ATOM 1156 O O . ARG A 1 140 ? 24.984 3.658 -11.398 1 83.94 140 ARG A O 1
ATOM 1163 N N . GLY A 1 141 ? 23.781 4.023 -9.828 1 89.69 141 GLY A N 1
ATOM 1164 C CA . GLY A 1 141 ? 24.672 3.701 -8.727 1 89.69 141 GLY A CA 1
ATOM 1165 C C . GLY A 1 141 ? 23.938 3.283 -7.465 1 89.69 141 GLY A C 1
ATOM 1166 O O . GLY A 1 141 ? 23.125 2.359 -7.492 1 89.69 141 GLY A O 1
ATOM 1167 N N . LEU A 1 142 ? 24.391 3.951 -6.492 1 93.25 142 LEU A N 1
ATOM 1168 C CA . LEU A 1 142 ? 23.641 3.754 -5.262 1 93.25 142 LEU A CA 1
ATOM 1169 C C . LEU A 1 142 ? 22.219 4.301 -5.406 1 93.25 142 LEU A C 1
ATOM 1171 O O . LEU A 1 142 ? 22.031 5.449 -5.816 1 93.25 142 LEU A O 1
ATOM 1175 N N . GLY A 1 143 ? 21.312 3.377 -5.176 1 92.88 143 GLY A N 1
ATOM 1176 C CA . GLY A 1 143 ? 19.938 3.785 -5.379 1 92.88 143 GLY A CA 1
ATOM 1177 C C . GLY A 1 143 ? 18.984 3.242 -4.324 1 92.88 143 GLY A C 1
ATOM 1178 O O . GLY A 1 143 ? 19.422 2.562 -3.389 1 92.88 143 GLY A O 1
ATOM 1179 N N . LEU A 1 144 ? 17.766 3.705 -4.438 1 93.56 144 LEU A N 1
ATOM 1180 C CA . LEU A 1 144 ? 16.688 3.289 -3.543 1 93.56 144 LEU A CA 1
ATOM 1181 C C . LEU A 1 144 ? 15.617 2.516 -4.305 1 93.56 144 LEU A C 1
ATOM 1183 O O . LEU A 1 144 ? 15.156 2.961 -5.355 1 93.56 144 LEU A O 1
ATOM 1187 N N . ILE A 1 145 ? 15.266 1.312 -3.762 1 93.19 145 ILE A N 1
ATOM 1188 C CA . ILE A 1 145 ? 14.227 0.478 -4.352 1 93.19 145 ILE A CA 1
ATOM 1189 C C . ILE A 1 145 ? 13.062 0.337 -3.379 1 93.19 145 ILE A C 1
ATOM 1191 O O . ILE A 1 145 ? 13.258 -0.041 -2.221 1 93.19 145 ILE A O 1
ATOM 1195 N N . LEU A 1 146 ? 11.906 0.672 -3.834 1 95.81 146 LEU A N 1
ATOM 1196 C CA . LEU A 1 146 ? 10.727 0.527 -2.986 1 95.81 146 LEU A CA 1
ATOM 1197 C C . LEU A 1 146 ? 10.422 -0.945 -2.729 1 95.81 146 LEU A C 1
ATOM 1199 O O . LEU A 1 146 ? 10.07 -1.681 -3.654 1 95.81 146 LEU A O 1
ATOM 1203 N N . SER A 1 147 ? 10.555 -1.369 -1.471 1 97.25 147 SER A N 1
ATOM 1204 C CA . SER A 1 147 ? 10.258 -2.748 -1.09 1 97.25 147 SER A CA 1
ATOM 1205 C C . SER A 1 147 ? 8.781 -2.938 -0.791 1 97.25 147 SER A C 1
ATOM 1207 O O . SER A 1 147 ? 8.203 -3.975 -1.124 1 97.25 147 SER A O 1
ATOM 1209 N N . SER A 1 148 ? 8.211 -1.938 -0.179 1 98.5 148 SER A N 1
ATOM 1210 C CA . SER A 1 148 ? 6.793 -2.021 0.149 1 98.5 148 SER A CA 1
ATOM 1211 C C . SER A 1 148 ? 6.207 -0.643 0.436 1 98.5 148 SER A C 1
ATOM 1213 O O . SER A 1 148 ? 6.934 0.278 0.816 1 98.5 148 SER A O 1
ATOM 1215 N N . ILE A 1 149 ? 4.902 -0.556 0.267 1 98.56 149 ILE A N 1
ATOM 1216 C CA . ILE A 1 149 ? 4.145 0.64 0.612 1 98.56 149 ILE A CA 1
ATOM 1217 C C . ILE A 1 149 ? 2.75 0.244 1.097 1 98.56 149 ILE A C 1
ATOM 1219 O O . ILE A 1 149 ? 2.08 -0.581 0.471 1 98.56 149 ILE A O 1
ATOM 1223 N N . LYS A 1 150 ? 2.398 0.749 2.191 1 98.81 150 LYS A N 1
ATOM 1224 C CA . LYS A 1 150 ? 1.043 0.604 2.713 1 98.81 150 LYS A CA 1
ATOM 1225 C C . LYS A 1 150 ? 0.305 1.94 2.701 1 98.81 150 LYS A C 1
ATOM 1227 O O . LYS A 1 150 ? 0.789 2.928 3.26 1 98.81 150 LYS A O 1
ATOM 1232 N N . THR A 1 151 ? -0.762 1.959 2.076 1 98.69 151 THR A N 1
ATOM 1233 C CA . THR A 1 151 ? -1.606 3.146 2.045 1 98.69 151 THR A CA 1
ATOM 1234 C C . THR A 1 151 ? -2.867 2.936 2.877 1 98.69 151 THR A C 1
ATOM 1236 O O . THR A 1 151 ? -3.623 1.99 2.641 1 98.69 151 THR A O 1
ATOM 1239 N N . GLU A 1 152 ? -3.062 3.764 3.82 1 98.62 152 GLU A N 1
ATOM 1240 C CA . GLU A 1 152 ? -4.293 3.83 4.602 1 98.62 152 GLU A CA 1
ATOM 1241 C C . GLU A 1 152 ? -5.152 5.02 4.184 1 98.62 152 GLU A C 1
ATOM 1243 O O . GLU A 1 152 ? -4.727 6.172 4.293 1 98.62 152 GLU A O 1
ATOM 1248 N N . TYR A 1 153 ? -6.309 4.715 3.781 1 97.5 153 TYR A N 1
ATOM 1249 C CA . TYR A 1 153 ? -7.219 5.762 3.336 1 97.5 153 TYR A CA 1
ATOM 1250 C C . TYR A 1 153 ? -8.078 6.262 4.488 1 97.5 153 TYR A C 1
ATOM 1252 O O . TYR A 1 153 ? -8.773 5.473 5.141 1 97.5 153 TYR A O 1
ATOM 1260 N N . LYS A 1 154 ? -8.078 7.562 4.676 1 95.56 154 LYS A N 1
ATOM 1261 C CA . LYS A 1 154 ? -8.727 8.125 5.859 1 95.56 154 LYS A CA 1
ATOM 1262 C C . LYS A 1 154 ? -9.922 8.992 5.469 1 95.56 154 LYS A C 1
ATOM 1264 O O . LYS A 1 154 ? -10.914 9.055 6.195 1 95.56 154 LYS A O 1
ATOM 1269 N N . PHE A 1 155 ? -9.758 9.695 4.398 1 91.31 155 PHE A N 1
ATOM 1270 C CA . PHE A 1 155 ? -10.719 10.672 3.898 1 91.31 155 PHE A CA 1
ATOM 1271 C C . PHE A 1 155 ? -10.688 10.727 2.375 1 91.31 155 PHE A C 1
ATOM 1273 O O . PHE A 1 155 ? -9.617 10.859 1.775 1 91.31 155 PHE A O 1
ATOM 1280 N N . PRO A 1 156 ? -11.898 10.578 1.742 1 92.56 156 PRO A N 1
ATOM 1281 C CA . PRO A 1 156 ? -11.898 10.609 0.278 1 92.56 156 PRO A CA 1
ATOM 1282 C C . PRO A 1 156 ? -11.648 12.016 -0.278 1 92.56 156 PRO A C 1
ATOM 1284 O O . PRO A 1 156 ? -12.32 12.969 0.12 1 92.56 156 PRO A O 1
ATOM 1287 N N . LEU A 1 157 ? -10.68 12.133 -1.204 1 95.31 157 LEU A N 1
ATOM 1288 C CA . LEU A 1 157 ? -10.43 13.375 -1.916 1 95.31 157 LEU A CA 1
ATOM 1289 C C . LEU A 1 157 ? -11.375 13.531 -3.1 1 95.31 157 LEU A C 1
ATOM 1291 O O . LEU A 1 157 ? -11.656 12.555 -3.805 1 95.31 157 LEU A O 1
ATOM 1295 N N . GLU A 1 158 ? -11.852 14.758 -3.258 1 93.38 158 GLU A N 1
ATOM 1296 C CA . GLU A 1 158 ? -12.75 15.055 -4.367 1 93.38 158 GLU A CA 1
ATOM 1297 C C . GLU A 1 158 ? -12.391 16.391 -5.027 1 93.38 158 GLU A C 1
ATOM 1299 O O . GLU A 1 158 ? -12.07 17.359 -4.34 1 93.38 158 GLU A O 1
ATOM 1304 N N . PHE A 1 159 ? -12.523 16.344 -6.266 1 92.44 159 PHE A N 1
ATOM 1305 C CA . PHE A 1 159 ? -12.336 17.578 -7.016 1 92.44 159 PHE A CA 1
ATOM 1306 C C . PHE A 1 159 ? -13.523 18.516 -6.828 1 92.44 159 PHE A C 1
ATOM 1308 O O . PHE A 1 159 ? -14.68 18.062 -6.836 1 92.44 159 PHE A O 1
ATOM 1315 N N . PRO A 1 160 ? -13.266 19.75 -6.684 1 94 160 PRO A N 1
ATOM 1316 C CA . PRO A 1 160 ? -11.977 20.453 -6.664 1 94 160 PRO A CA 1
ATOM 1317 C C . PRO A 1 160 ? -11.352 20.5 -5.27 1 94 160 PRO A C 1
ATOM 1319 O O . PRO A 1 160 ? -12.07 20.656 -4.277 1 94 160 PRO A O 1
ATOM 1322 N N . ASP A 1 161 ? -10.203 20.25 -5.176 1 95.69 161 ASP A N 1
ATOM 1323 C CA . ASP A 1 161 ? -9.391 20.344 -3.967 1 95.69 161 ASP A CA 1
ATOM 1324 C C . ASP A 1 161 ? -7.91 20.469 -4.309 1 95.69 161 ASP A C 1
ATOM 1326 O O . ASP A 1 161 ? -7.527 20.375 -5.477 1 95.69 161 ASP A O 1
ATOM 1330 N N . ARG A 1 162 ? -7.199 20.906 -3.352 1 97.69 162 ARG A N 1
ATOM 1331 C CA . ARG A 1 162 ? -5.742 20.906 -3.439 1 97.69 162 ARG A CA 1
ATOM 1332 C C . ARG A 1 162 ? -5.129 20.016 -2.363 1 97.69 162 ARG A C 1
ATOM 1334 O O . ARG A 1 162 ? -5.719 19.828 -1.299 1 97.69 162 ARG A O 1
ATOM 1341 N N . ILE A 1 163 ? -3.896 19.453 -2.732 1 97.94 163 ILE A N 1
ATOM 1342 C CA . ILE A 1 163 ? -3.303 18.562 -1.754 1 97.94 163 ILE A CA 1
ATOM 1343 C C . ILE A 1 163 ? -1.879 19 -1.435 1 97.94 163 ILE A C 1
ATOM 1345 O O . ILE A 1 163 ? -1.219 19.641 -2.266 1 97.94 163 ILE A O 1
ATOM 1349 N N . THR A 1 164 ? -1.459 18.766 -0.222 1 98.5 164 THR A N 1
ATOM 1350 C CA . THR A 1 164 ? -0.081 18.844 0.251 1 98.5 164 THR A CA 1
ATOM 1351 C C . THR A 1 164 ? 0.413 17.484 0.726 1 98.5 164 THR A C 1
ATOM 1353 O O . THR A 1 164 ? -0.305 16.766 1.427 1 98.5 164 THR A O 1
ATOM 1356 N N . VAL A 1 165 ? 1.584 17.078 0.262 1 98.56 165 VAL A N 1
ATOM 1357 C CA . VAL A 1 165 ? 2.174 15.797 0.652 1 98.56 165 VAL A CA 1
ATOM 1358 C C . VAL A 1 165 ? 3.451 16.031 1.452 1 98.56 165 VAL A C 1
ATOM 1360 O O . VAL A 1 165 ? 4.344 16.766 1.003 1 98.56 165 VAL A O 1
ATOM 1363 N N . LEU A 1 166 ? 3.502 15.438 2.641 1 98.62 166 LEU A N 1
ATOM 1364 C CA . LEU A 1 166 ? 4.664 15.547 3.512 1 98.62 166 LEU A CA 1
ATOM 1365 C C . LEU A 1 166 ? 5.27 14.172 3.785 1 98.62 166 LEU A C 1
ATOM 1367 O O . LEU A 1 166 ? 4.547 13.18 3.877 1 98.62 166 LEU A O 1
ATOM 1371 N N . TYR A 1 167 ? 6.578 14.133 3.928 1 98.19 167 TYR A N 1
ATOM 1372 C CA . TYR A 1 167 ? 7.297 12.906 4.27 1 98.19 167 TYR A CA 1
ATOM 1373 C C . TYR A 1 167 ? 8.086 13.086 5.562 1 98.19 167 TYR A C 1
ATOM 1375 O O . TYR A 1 167 ? 8.547 14.18 5.871 1 98.19 167 TYR A O 1
ATOM 1383 N N . LYS A 1 168 ? 8.242 11.977 6.238 1 98.44 168 LYS A N 1
ATOM 1384 C CA . LYS A 1 168 ? 9.156 11.93 7.375 1 98.44 168 LYS A CA 1
ATOM 1385 C C . LYS A 1 168 ? 9.812 10.555 7.504 1 98.44 168 LYS A C 1
ATOM 1387 O O . LYS A 1 168 ? 9.289 9.562 6.984 1 98.44 168 LYS A O 1
ATOM 1392 N N . LEU A 1 169 ? 10.961 10.586 8.156 1 98.56 169 LEU A N 1
ATOM 1393 C CA . LEU A 1 169 ? 11.617 9.336 8.547 1 98.56 169 LEU A CA 1
ATOM 1394 C C . LEU A 1 169 ? 10.93 8.703 9.75 1 98.56 169 LEU A C 1
ATOM 1396 O O . LEU A 1 169 ? 10.531 9.406 10.68 1 98.56 169 LEU A O 1
ATOM 1400 N N . LEU A 1 170 ? 10.75 7.43 9.68 1 98.5 170 LEU A N 1
ATOM 1401 C CA . LEU A 1 170 ? 10.148 6.73 10.812 1 98.5 170 LEU A CA 1
ATOM 1402 C C . LEU A 1 170 ? 11.211 6.34 11.828 1 98.5 170 LEU A C 1
ATOM 1404 O O . LEU A 1 170 ? 10.898 6.066 12.992 1 98.5 170 LEU A O 1
ATOM 1408 N N . GLU A 1 171 ? 12.422 6.25 11.43 1 98.12 171 GLU A N 1
ATOM 1409 C CA . GLU A 1 171 ? 13.586 5.984 12.273 1 98.12 171 GLU A CA 1
ATOM 1410 C C . GLU A 1 171 ? 14.852 6.598 11.688 1 98.12 171 GLU A C 1
ATOM 1412 O O . GLU A 1 171 ? 14.93 6.832 10.477 1 98.12 171 GLU A O 1
ATOM 1417 N N . ALA A 1 172 ? 15.742 6.832 12.562 1 98.06 172 ALA A N 1
ATOM 1418 C CA . ALA A 1 172 ? 17.031 7.312 12.086 1 98.06 172 ALA A CA 1
ATOM 1419 C C . ALA A 1 172 ? 17.875 6.168 11.531 1 98.06 172 ALA A C 1
ATOM 1421 O O . ALA A 1 172 ? 18.125 5.18 12.227 1 98.06 172 ALA A O 1
ATOM 1422 N N . PRO A 1 173 ? 18.297 6.34 10.328 1 97.94 173 PRO A N 1
ATOM 1423 C CA . PRO A 1 173 ? 19.156 5.273 9.82 1 97.94 173 PRO A CA 1
ATOM 1424 C C . PRO A 1 173 ? 20.531 5.262 10.492 1 97.94 173 PRO A C 1
ATOM 1426 O O . PRO A 1 173 ? 20.938 6.262 11.086 1 97.94 173 PRO A O 1
ATOM 1429 N N . THR A 1 174 ? 21.172 4.133 10.461 1 97.88 174 THR A N 1
ATOM 1430 C CA . THR A 1 174 ? 22.562 3.951 10.898 1 97.88 174 THR A CA 1
ATOM 1431 C C . THR A 1 174 ? 23.453 3.555 9.734 1 97.88 174 THR A C 1
ATOM 1433 O O . THR A 1 174 ? 22.984 3.387 8.609 1 97.88 174 THR A O 1
ATOM 1436 N N . ALA A 1 175 ? 24.719 3.365 10.102 1 97.31 175 ALA A N 1
ATOM 1437 C CA . ALA A 1 175 ? 25.688 2.992 9.062 1 97.31 175 ALA A CA 1
ATOM 1438 C C . ALA A 1 175 ? 25.406 1.583 8.547 1 97.31 175 ALA A C 1
ATOM 1440 O O . ALA A 1 175 ? 25.844 1.225 7.449 1 97.31 175 ALA A O 1
ATOM 1441 N N . GLU A 1 176 ? 24.672 0.854 9.281 1 97.69 176 GLU A N 1
ATOM 1442 C CA . GLU A 1 176 ? 24.422 -0.537 8.914 1 97.69 176 GLU A CA 1
ATOM 1443 C C . GLU A 1 176 ? 23.047 -0.703 8.289 1 97.69 176 GLU A C 1
ATOM 1445 O O . GLU A 1 176 ? 22.703 -1.786 7.809 1 97.69 176 GLU A O 1
ATOM 1450 N N . SER A 1 177 ? 22.312 0.367 8.273 1 97.75 177 SER A N 1
ATOM 1451 C CA . SER A 1 177 ? 20.969 0.269 7.734 1 97.75 177 SER A CA 1
ATOM 1452 C C . SER A 1 177 ? 20.984 -0.106 6.258 1 97.75 177 SER A C 1
ATOM 1454 O O . SER A 1 177 ? 21.734 0.485 5.473 1 97.75 177 SER A O 1
ATOM 1456 N N . THR A 1 178 ? 20.109 -1.051 5.891 1 97.94 178 THR A N 1
ATOM 1457 C CA . THR A 1 178 ? 20 -1.47 4.5 1 97.94 178 THR A CA 1
ATOM 1458 C C . THR A 1 178 ? 18.688 -1.009 3.885 1 97.94 178 THR A C 1
ATOM 1460 O O . THR A 1 178 ? 18.375 -1.35 2.742 1 97.94 178 THR A O 1
ATOM 1463 N N . SER A 1 179 ? 17.875 -0.305 4.629 1 98.19 179 SER A N 1
ATOM 1464 C CA . SER A 1 179 ? 16.609 0.259 4.148 1 98.19 179 SER A CA 1
ATOM 1465 C C . SER A 1 179 ? 16.25 1.53 4.91 1 98.19 179 SER A C 1
ATOM 1467 O O . SER A 1 179 ? 16.812 1.802 5.977 1 98.19 179 SER A O 1
ATOM 1469 N N . ILE A 1 180 ? 15.422 2.338 4.328 1 97.88 180 ILE A N 1
ATOM 1470 C CA . ILE A 1 180 ? 14.906 3.561 4.93 1 97.88 180 ILE A CA 1
ATOM 1471 C C . ILE A 1 180 ? 13.383 3.477 5.043 1 97.88 180 ILE A C 1
ATOM 1473 O O . ILE A 1 180 ? 12.688 3.236 4.051 1 97.88 180 ILE A O 1
ATOM 1477 N N . LYS A 1 181 ? 12.875 3.641 6.238 1 98.44 181 LYS A N 1
ATOM 1478 C CA . LYS A 1 181 ? 11.438 3.641 6.484 1 98.44 181 LYS A CA 1
ATOM 1479 C C . LYS A 1 181 ? 10.898 5.062 6.578 1 98.44 181 LYS A C 1
ATOM 1481 O O . LYS A 1 181 ? 11.445 5.895 7.309 1 98.44 181 LYS A O 1
ATOM 1486 N N . LYS A 1 182 ? 9.867 5.277 5.844 1 98.44 182 LYS A N 1
ATOM 1487 C CA . LYS A 1 182 ? 9.289 6.617 5.781 1 98.44 182 LYS A CA 1
ATOM 1488 C C . LYS A 1 182 ? 7.766 6.566 5.867 1 98.44 182 LYS A C 1
ATOM 1490 O O . LYS A 1 182 ? 7.164 5.512 5.664 1 98.44 182 LYS A O 1
ATOM 1495 N N . GLU A 1 183 ? 7.246 7.684 6.234 1 98.69 183 GLU A N 1
ATOM 1496 C CA . GLU A 1 183 ? 5.805 7.902 6.242 1 98.69 183 GLU A CA 1
ATOM 1497 C C . GLU A 1 183 ? 5.434 9.164 5.469 1 98.69 183 GLU A C 1
ATOM 1499 O O . GLU A 1 183 ? 6.113 10.188 5.582 1 98.69 183 GLU A O 1
ATOM 1504 N N . ALA A 1 184 ? 4.402 9.047 4.66 1 98.62 184 ALA A N 1
ATOM 1505 C CA . ALA A 1 184 ? 3.869 10.203 3.943 1 98.62 184 ALA A CA 1
ATOM 1506 C C . ALA A 1 184 ? 2.436 10.5 4.371 1 98.62 184 ALA A C 1
ATOM 1508 O O . ALA A 1 184 ? 1.641 9.586 4.586 1 98.62 184 ALA A O 1
ATOM 1509 N N . TRP A 1 185 ? 2.166 11.742 4.512 1 98.56 185 TRP A N 1
ATOM 1510 C CA . TRP A 1 185 ? 0.797 12.227 4.684 1 98.56 185 TRP A CA 1
ATOM 1511 C C . TRP A 1 185 ? 0.32 12.969 3.441 1 98.56 185 TRP A C 1
ATOM 1513 O O . TRP A 1 185 ? 1.022 13.844 2.926 1 98.56 185 TRP A O 1
ATOM 1523 N N . ILE A 1 186 ? -0.795 12.562 2.973 1 98.62 186 ILE A N 1
ATOM 1524 C CA . ILE A 1 186 ? -1.509 13.289 1.932 1 98.62 186 ILE A CA 1
ATOM 1525 C C . ILE A 1 186 ? -2.67 14.07 2.551 1 98.62 186 ILE A C 1
ATOM 1527 O O . ILE A 1 186 ? -3.611 13.477 3.076 1 98.62 186 ILE A O 1
ATOM 1531 N N . LEU A 1 187 ? -2.588 15.398 2.424 1 98.25 187 LEU A N 1
ATOM 1532 C CA . LEU A 1 187 ? -3.514 16.25 3.16 1 98.25 187 LEU A CA 1
ATOM 1533 C C . LEU A 1 187 ? -4.402 17.047 2.205 1 98.25 187 LEU A C 1
ATOM 1535 O O . LEU A 1 187 ? -3.93 17.531 1.179 1 98.25 187 LEU A O 1
ATOM 1539 N N . SER A 1 188 ? -5.664 17.172 2.512 1 97.62 188 SER A N 1
ATOM 1540 C CA . SER A 1 188 ? -6.59 18.062 1.812 1 97.62 188 SER A CA 1
ATOM 1541 C C . SER A 1 188 ? -6.434 19.5 2.271 1 97.62 188 SER A C 1
ATOM 1543 O O . SER A 1 188 ? -6.527 19.797 3.467 1 97.62 188 SER A O 1
ATOM 1545 N N . GLU A 1 189 ? -6.195 20.359 1.392 1 96.81 189 GLU A N 1
ATOM 1546 C CA . GLU A 1 189 ? -6.117 21.781 1.726 1 96.81 189 GLU A CA 1
ATOM 1547 C C . GLU A 1 189 ? -7.5 22.344 2.037 1 96.81 189 GLU A C 1
ATOM 1549 O O . GLU A 1 189 ? -7.645 23.188 2.928 1 96.81 189 GLU A O 1
ATOM 1554 N N . LYS A 1 190 ? -8.43 21.875 1.312 1 95.12 190 LYS A N 1
ATOM 1555 C CA . LYS A 1 190 ? -9.797 22.359 1.465 1 95.12 190 LYS A CA 1
ATOM 1556 C C . LYS A 1 190 ? -10.359 22 2.84 1 95.12 190 LYS A C 1
ATOM 1558 O O . LYS A 1 190 ? -10.938 22.844 3.518 1 95.12 190 LYS A O 1
ATOM 1563 N N . TYR A 1 191 ? -10.102 20.781 3.256 1 93.69 191 TYR A N 1
ATOM 1564 C CA . TYR A 1 191 ? -10.727 20.297 4.484 1 93.69 191 TYR A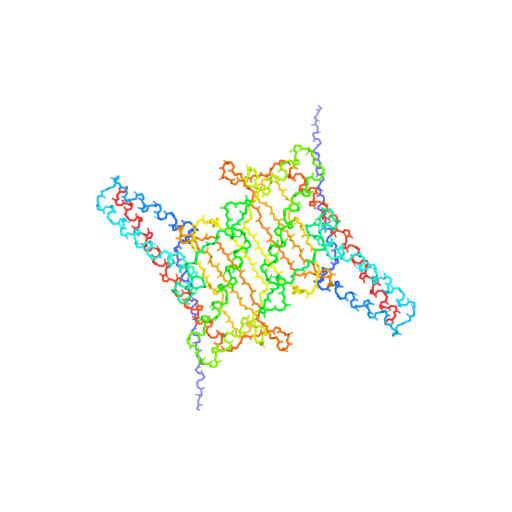 CA 1
ATOM 1565 C C . TYR A 1 191 ? -9.727 20.281 5.633 1 93.69 191 TYR A C 1
ATOM 1567 O O . TYR A 1 191 ? -10.094 20.047 6.785 1 93.69 191 TYR A O 1
ATOM 1575 N N . ARG A 1 192 ? -8.445 20.516 5.34 1 94.06 192 ARG A N 1
ATOM 1576 C CA . ARG A 1 192 ? -7.375 20.547 6.332 1 94.06 192 ARG A CA 1
ATOM 1577 C C . ARG A 1 192 ? -7.371 19.266 7.168 1 94.06 192 ARG A C 1
ATOM 1579 O O . ARG A 1 192 ? -7.363 19.328 8.398 1 94.06 192 ARG A O 1
ATOM 1586 N N . ARG A 1 193 ? -7.371 18.156 6.449 1 94 193 ARG A N 1
ATOM 1587 C CA . ARG A 1 193 ? -7.434 16.844 7.074 1 94 193 ARG A CA 1
ATOM 1588 C C . ARG A 1 193 ? -6.531 15.844 6.355 1 94 193 ARG A C 1
ATOM 1590 O O . ARG A 1 193 ? -6.191 16.047 5.184 1 94 193 ARG A O 1
ATOM 1597 N N . LEU A 1 194 ? -6.18 14.867 7.121 1 96.94 194 LEU A N 1
ATOM 1598 C CA . LEU A 1 194 ? -5.418 13.75 6.562 1 96.94 194 LEU A CA 1
ATOM 1599 C C . LEU A 1 194 ? -6.297 12.891 5.66 1 96.94 194 LEU A C 1
ATOM 1601 O O . LEU A 1 194 ? -7.297 12.328 6.109 1 96.94 194 LEU A O 1
ATOM 1605 N N . ALA A 1 195 ? -5.918 12.867 4.391 1 97.38 195 ALA A N 1
ATOM 1606 C CA . ALA A 1 195 ? -6.672 12.055 3.439 1 97.38 195 ALA A CA 1
ATOM 1607 C C . ALA A 1 195 ? -6.133 10.633 3.383 1 97.38 195 ALA A C 1
ATOM 1609 O O . ALA A 1 195 ? -6.902 9.672 3.283 1 97.38 195 ALA A O 1
ATOM 1610 N N . ALA A 1 196 ? -4.824 10.492 3.438 1 98.44 196 ALA A N 1
ATOM 1611 C CA . ALA A 1 196 ? -4.211 9.164 3.412 1 98.44 196 ALA A CA 1
ATOM 1612 C C . ALA A 1 196 ? -2.828 9.188 4.055 1 98.44 196 ALA A C 1
ATOM 1614 O O . ALA A 1 196 ? -2.137 10.211 4.016 1 98.44 196 ALA A O 1
ATOM 1615 N N . LYS A 1 197 ? -2.506 8.078 4.621 1 98.44 197 LYS A N 1
ATOM 1616 C CA . LYS A 1 197 ? -1.188 7.82 5.191 1 98.44 197 LYS A CA 1
ATOM 1617 C C . LYS A 1 197 ? -0.471 6.703 4.438 1 98.44 197 LYS A C 1
ATOM 1619 O O . LYS A 1 197 ? -1.025 5.617 4.254 1 98.44 197 LYS A O 1
ATOM 1624 N N . CYS A 1 198 ? 0.698 6.953 3.984 1 98.69 198 CYS A N 1
ATOM 1625 C CA . CYS A 1 198 ? 1.507 5.938 3.32 1 98.69 198 CYS A CA 1
ATOM 1626 C C . CYS A 1 198 ? 2.732 5.586 4.156 1 98.69 198 CYS A C 1
ATOM 1628 O O . CYS A 1 198 ? 3.492 6.469 4.551 1 98.69 198 CYS A O 1
ATOM 1630 N N . THR A 1 199 ? 2.934 4.367 4.422 1 98.69 199 THR A N 1
ATOM 1631 C CA . THR A 1 199 ? 4.141 3.865 5.07 1 98.69 199 THR A CA 1
ATOM 1632 C C . THR A 1 199 ? 4.98 3.045 4.094 1 98.69 199 THR A C 1
ATOM 1634 O O . THR A 1 199 ? 4.48 2.098 3.484 1 98.69 199 THR A O 1
ATOM 1637 N N . GLU A 1 200 ? 6.184 3.418 4.02 1 98.06 200 GLU A N 1
ATOM 1638 C CA . GLU A 1 200 ? 7.012 2.83 2.971 1 98.06 200 GLU A CA 1
ATOM 1639 C C . GLU A 1 200 ? 8.32 2.291 3.541 1 98.06 200 GLU A C 1
ATOM 1641 O O . GLU A 1 200 ? 8.836 2.812 4.535 1 98.06 200 GLU A O 1
ATOM 1646 N N . ASP A 1 201 ? 8.781 1.277 2.91 1 98.19 201 ASP A N 1
ATOM 1647 C CA . ASP A 1 201 ? 10.125 0.743 3.121 1 98.19 201 ASP A CA 1
ATOM 1648 C C . ASP A 1 201 ? 10.914 0.716 1.815 1 98.19 201 ASP A C 1
ATOM 1650 O O . ASP A 1 201 ? 10.508 0.067 0.85 1 98.19 201 ASP A O 1
ATOM 1654 N N . THR A 1 202 ? 12 1.391 1.777 1 97.12 202 THR A N 1
ATOM 1655 C CA . THR A 1 202 ? 12.852 1.456 0.597 1 97.12 202 THR A CA 1
ATOM 1656 C C . THR A 1 202 ? 14.211 0.817 0.875 1 97.12 202 THR A C 1
ATOM 1658 O O . THR A 1 202 ? 14.906 1.214 1.81 1 97.12 202 THR A O 1
ATOM 1661 N N . ALA A 1 203 ? 14.594 -0.105 0.084 1 96.81 203 ALA A N 1
ATOM 1662 C CA . ALA A 1 203 ? 15.883 -0.776 0.219 1 96.81 203 ALA A CA 1
ATOM 1663 C C . ALA A 1 203 ? 17 0.034 -0.442 1 96.81 203 ALA A C 1
ATOM 1665 O O . ALA A 1 203 ? 16.781 0.654 -1.486 1 96.81 203 ALA A O 1
ATOM 1666 N N . ILE A 1 204 ? 18.125 -0.034 0.205 1 96.94 204 ILE A N 1
ATOM 1667 C CA . ILE A 1 204 ? 19.312 0.557 -0.379 1 96.94 204 ILE A CA 1
ATOM 1668 C C . ILE A 1 204 ? 20.016 -0.469 -1.27 1 96.94 204 ILE A C 1
ATOM 1670 O O . ILE A 1 204 ? 20.281 -1.597 -0.843 1 96.94 204 ILE A O 1
ATOM 1674 N N . TYR A 1 205 ? 20.266 -0.001 -2.512 1 94.88 205 TYR A N 1
ATOM 1675 C CA . TYR A 1 205 ? 20.719 -0.947 -3.527 1 94.88 205 TYR A CA 1
ATOM 1676 C C . TYR A 1 205 ? 21.828 -0.34 -4.387 1 94.88 205 TYR A C 1
ATOM 1678 O O . TYR A 1 205 ? 21.75 0.829 -4.773 1 94.88 205 TYR A O 1
ATOM 1686 N N . ASP A 1 206 ? 22.859 -1.187 -4.613 1 95.19 206 ASP A N 1
ATOM 1687 C CA . ASP A 1 206 ? 23.906 -0.792 -5.555 1 95.19 206 ASP A CA 1
ATOM 1688 C C . ASP A 1 206 ? 23.688 -1.427 -6.926 1 95.19 206 ASP A C 1
ATOM 1690 O O . ASP A 1 206 ? 23.922 -2.623 -7.105 1 95.19 206 ASP A O 1
ATOM 1694 N N . TYR A 1 207 ? 23.344 -0.648 -7.859 1 90.5 207 TYR A N 1
ATOM 1695 C CA . TYR A 1 207 ? 23 -1.138 -9.188 1 90.5 207 TYR A CA 1
ATOM 1696 C C . TYR A 1 207 ? 24.234 -1.597 -9.945 1 90.5 207 TYR A C 1
ATOM 1698 O O . TYR A 1 207 ? 24.141 -2.371 -10.898 1 90.5 207 TYR A O 1
ATOM 1706 N N . ARG A 1 208 ? 25.344 -1.127 -9.562 1 91.75 208 ARG A N 1
ATOM 1707 C CA . ARG A 1 208 ? 26.578 -1.532 -10.219 1 91.75 208 ARG A CA 1
ATOM 1708 C C . ARG A 1 208 ? 26.969 -2.961 -9.844 1 91.75 208 ARG A C 1
ATOM 1710 O O . ARG A 1 208 ? 27.344 -3.758 -10.711 1 91.75 208 ARG A O 1
ATOM 1717 N N . THR A 1 209 ? 26.781 -3.285 -8.609 1 93.12 209 THR A N 1
ATOM 1718 C CA . THR A 1 209 ? 27.141 -4.617 -8.133 1 93.12 209 THR A CA 1
ATOM 1719 C C . THR A 1 209 ? 25.891 -5.496 -8.016 1 93.12 209 THR A C 1
ATOM 1721 O O . THR A 1 209 ? 26 -6.695 -7.754 1 93.12 209 THR A O 1
ATOM 1724 N N . ALA A 1 210 ? 24.75 -4.902 -8.18 1 89.69 210 ALA A N 1
ATOM 1725 C CA . ALA A 1 210 ? 23.453 -5.594 -8.117 1 89.69 210 ALA A CA 1
ATOM 1726 C C . ALA A 1 210 ? 23.281 -6.305 -6.781 1 89.69 210 ALA A C 1
ATOM 1728 O O . ALA A 1 210 ? 22.922 -7.484 -6.738 1 89.69 210 ALA A O 1
ATOM 1729 N N . LYS A 1 211 ? 23.547 -5.59 -5.715 1 93.75 211 LYS A N 1
ATOM 1730 C CA . LYS A 1 211 ? 23.406 -6.129 -4.363 1 93.75 211 LYS A CA 1
ATOM 1731 C C . LYS A 1 211 ? 22.859 -5.074 -3.406 1 93.75 211 LYS A C 1
ATOM 1733 O O . LYS A 1 211 ? 23.031 -3.873 -3.635 1 93.75 211 LYS A O 1
ATOM 1738 N N . LYS A 1 212 ? 22.266 -5.625 -2.371 1 94.5 212 LYS A N 1
ATOM 1739 C CA . LYS A 1 212 ? 21.906 -4.738 -1.273 1 94.5 212 LYS A CA 1
ATOM 1740 C C . LYS A 1 212 ? 23.125 -4 -0.729 1 94.5 212 LYS A C 1
ATOM 1742 O O . LYS A 1 212 ? 24.219 -4.555 -0.694 1 94.5 212 LYS A O 1
ATOM 1747 N N . SER A 1 213 ? 22.906 -2.809 -0.258 1 96.81 213 SER A N 1
ATOM 1748 C CA . SER A 1 213 ? 24 -1.962 0.192 1 96.81 213 SER A CA 1
ATOM 1749 C C . SER A 1 213 ? 23.578 -1.066 1.35 1 96.81 213 SER A C 1
ATOM 1751 O O . SER A 1 213 ? 22.531 -1.3 1.968 1 96.81 213 SER A O 1
ATOM 1753 N N . VAL A 1 214 ? 24.5 -0.174 1.71 1 97.19 214 VAL A N 1
ATOM 1754 C CA . VAL A 1 214 ? 24.234 0.806 2.758 1 97.19 214 VAL A CA 1
ATOM 1755 C C . VAL A 1 214 ? 24.469 2.215 2.219 1 97.19 214 VAL A C 1
ATOM 1757 O O . VAL A 1 214 ? 25.047 2.387 1.142 1 97.19 214 VAL A O 1
ATOM 1760 N N . LEU A 1 215 ? 24.016 3.186 2.949 1 97.19 215 LEU A N 1
ATOM 1761 C CA . LEU A 1 215 ? 24.203 4.578 2.555 1 97.19 215 LEU A CA 1
ATOM 1762 C C . LEU A 1 215 ? 25.641 5.027 2.818 1 97.19 215 LEU A C 1
ATOM 1764 O O . LEU A 1 215 ? 26.328 4.457 3.668 1 97.19 215 LEU A O 1
ATOM 1768 N N . LYS A 1 216 ? 26.016 6.008 2.074 1 96.31 216 LYS A N 1
ATOM 1769 C CA . LYS A 1 216 ? 27.281 6.66 2.377 1 96.31 216 LYS A CA 1
ATOM 1770 C C . LYS A 1 216 ? 27.219 7.406 3.705 1 96.31 216 LYS A C 1
ATOM 1772 O O . LYS A 1 216 ? 26.156 7.898 4.094 1 96.31 216 LYS A O 1
ATOM 1777 N N . PRO A 1 217 ? 28.344 7.559 4.363 1 97.06 217 PRO A N 1
ATOM 1778 C CA . PRO A 1 217 ? 28.359 8.156 5.703 1 97.06 217 PRO A CA 1
ATOM 1779 C C . PRO A 1 217 ? 27.703 9.539 5.738 1 97.06 217 PRO A C 1
ATOM 1781 O O . PRO A 1 217 ? 26.953 9.844 6.664 1 97.06 217 PRO A O 1
ATOM 1784 N N . PHE A 1 218 ? 27.969 10.383 4.758 1 96.88 218 PHE A N 1
ATOM 1785 C CA . PHE A 1 218 ? 27.422 11.734 4.801 1 96.88 218 PHE A CA 1
ATOM 1786 C C . PHE A 1 218 ? 25.906 11.719 4.668 1 96.88 218 PHE A C 1
ATOM 1788 O O . PHE A 1 218 ? 25.234 12.602 5.184 1 96.88 218 PHE A O 1
ATOM 1795 N N . MET A 1 219 ? 25.391 10.734 3.971 1 97.31 219 MET A N 1
ATOM 1796 C CA . MET A 1 219 ? 23.938 10.602 3.838 1 97.31 219 MET A CA 1
ATOM 1797 C C . MET A 1 219 ? 23.312 10.188 5.164 1 97.31 219 MET A C 1
ATOM 1799 O O . MET A 1 219 ? 22.25 10.703 5.543 1 97.31 219 MET A O 1
ATOM 1803 N N . VAL A 1 220 ? 23.938 9.234 5.793 1 97.94 220 VAL A N 1
ATOM 1804 C CA . VAL A 1 220 ? 23.469 8.781 7.094 1 97.94 220 VAL A CA 1
ATOM 1805 C C . VAL A 1 220 ? 23.406 9.953 8.062 1 97.94 220 VAL A C 1
ATOM 1807 O O . VAL A 1 220 ? 22.391 10.156 8.734 1 97.94 220 VAL A O 1
ATOM 1810 N N . GLU A 1 221 ? 24.438 10.695 8.086 1 97.44 221 GLU A N 1
ATOM 1811 C CA . GLU A 1 221 ? 24.516 11.844 8.984 1 97.44 221 GLU A CA 1
ATOM 1812 C C . GLU A 1 221 ? 23.406 12.844 8.68 1 97.44 221 GLU A C 1
ATOM 1814 O O . GLU A 1 221 ? 22.766 13.383 9.594 1 97.44 221 GLU A O 1
ATOM 1819 N N . LYS A 1 222 ? 23.219 13.078 7.441 1 97.62 222 LYS A N 1
ATOM 1820 C CA . LYS A 1 222 ? 22.188 14.031 7.055 1 97.62 222 LYS A CA 1
ATOM 1821 C C . LYS A 1 222 ? 20.797 13.555 7.473 1 97.62 222 LYS A C 1
ATOM 1823 O O . LYS A 1 222 ? 20 14.32 8.016 1 97.62 222 LYS A O 1
ATOM 1828 N N . PHE A 1 223 ? 20.5 12.297 7.227 1 97.94 223 PHE A N 1
ATOM 1829 C CA . PHE A 1 223 ? 19.203 11.734 7.621 1 97.94 223 PHE A CA 1
ATOM 1830 C C . PHE A 1 223 ? 19.031 11.781 9.133 1 97.94 223 PHE A C 1
ATOM 1832 O O . PHE A 1 223 ? 17.938 12.016 9.641 1 97.94 223 PHE A O 1
ATOM 1839 N N . GLN A 1 224 ? 20.109 11.547 9.836 1 98.19 224 GLN A N 1
ATOM 1840 C CA . GLN A 1 224 ? 20.047 11.617 11.289 1 98.19 224 GLN A CA 1
ATOM 1841 C C . GLN A 1 224 ? 19.734 13.031 11.766 1 98.19 224 GLN A C 1
ATOM 1843 O O . GLN A 1 224 ? 18.969 13.227 12.711 1 98.19 224 GLN A O 1
ATOM 1848 N N . LYS A 1 225 ? 20.328 13.977 11.102 1 97.81 225 LYS A N 1
ATOM 1849 C CA . LYS A 1 225 ? 20.016 15.375 11.406 1 97.81 225 LYS A CA 1
ATOM 1850 C C . LYS A 1 225 ? 18.562 15.688 11.109 1 97.81 225 LYS A C 1
ATOM 1852 O O . LYS A 1 225 ? 17.891 16.375 11.891 1 97.81 225 LYS A O 1
ATOM 1857 N N . THR A 1 226 ? 18.125 15.203 9.984 1 98 226 THR A N 1
ATOM 1858 C CA . THR A 1 226 ? 16.734 15.406 9.617 1 98 226 THR A CA 1
ATOM 1859 C C . THR A 1 226 ? 15.805 14.789 10.656 1 98 226 THR A C 1
ATOM 1861 O O . THR A 1 226 ? 14.828 15.414 11.07 1 98 226 THR A O 1
ATOM 1864 N N . PHE A 1 227 ? 16.109 13.609 11.094 1 98.56 227 PHE A N 1
ATOM 1865 C CA . PHE A 1 227 ? 15.297 12.922 12.086 1 98.56 227 PHE A CA 1
ATOM 1866 C C . PHE A 1 227 ? 15.281 13.688 13.406 1 98.56 227 PHE A C 1
ATOM 1868 O O . PHE A 1 227 ? 14.234 13.805 14.039 1 98.56 227 PHE A O 1
ATOM 1875 N N . LYS A 1 228 ? 16.391 14.164 13.781 1 98.38 228 LYS A N 1
ATOM 1876 C CA . LYS A 1 228 ? 16.453 14.984 14.984 1 98.38 228 LYS A CA 1
ATOM 1877 C C . LYS A 1 228 ? 15.57 16.219 14.867 1 98.38 228 LYS A C 1
ATOM 1879 O O . LYS A 1 228 ? 14.875 16.578 15.82 1 98.38 228 LYS A O 1
ATOM 1884 N N . LEU A 1 229 ? 15.672 16.844 13.719 1 98.06 229 LEU A N 1
ATOM 1885 C CA . LEU A 1 229 ? 14.82 18 13.469 1 98.06 229 LEU A CA 1
ATOM 1886 C C . LEU A 1 229 ? 13.344 17.625 13.578 1 98.06 229 LEU A C 1
ATOM 1888 O O . LEU A 1 229 ? 12.547 18.391 14.125 1 98.06 229 LEU A O 1
ATOM 1892 N N . GLN A 1 230 ? 12.969 16.484 13.078 1 98.56 230 GLN A N 1
ATOM 1893 C CA . GLN A 1 230 ? 11.602 15.977 13.188 1 98.56 230 GLN A CA 1
ATOM 1894 C C . GLN A 1 230 ? 11.18 15.844 14.641 1 98.56 230 GLN A C 1
ATOM 1896 O O . GLN A 1 230 ? 10.062 16.234 15.008 1 98.56 230 GLN A O 1
ATOM 1901 N N . GLN A 1 231 ? 12.039 15.32 15.438 1 98.31 231 GLN A N 1
ATOM 1902 C CA . GLN A 1 231 ? 11.742 15.148 16.859 1 98.31 231 GLN A CA 1
ATOM 1903 C C . GLN A 1 231 ? 11.539 16.5 17.547 1 98.31 231 GLN A C 1
ATOM 1905 O O . GLN A 1 231 ? 10.648 16.656 18.375 1 98.31 231 GLN A O 1
ATOM 1910 N N . GLU A 1 232 ? 12.375 17.406 17.188 1 98.25 232 GLU A N 1
ATOM 1911 C CA . GLU A 1 232 ? 12.258 18.75 17.75 1 98.25 232 GLU A CA 1
ATOM 1912 C C . GLU A 1 232 ? 10.93 19.406 17.359 1 98.25 232 GLU A C 1
ATOM 1914 O O . GLU A 1 232 ? 10.273 20.031 18.203 1 98.25 232 GLU A O 1
ATOM 1919 N N . ARG A 1 233 ? 10.617 19.219 16.109 1 97.81 233 ARG A N 1
ATOM 1920 C CA . ARG A 1 233 ? 9.359 19.797 15.641 1 97.81 233 ARG A CA 1
ATOM 1921 C C . ARG A 1 233 ? 8.172 19.125 16.328 1 97.81 233 ARG A C 1
ATOM 1923 O O . ARG A 1 233 ? 7.184 19.781 16.656 1 97.81 233 ARG A O 1
ATOM 1930 N N . GLN A 1 234 ? 8.242 17.859 16.453 1 97.69 234 GLN A N 1
ATOM 1931 C CA . GLN A 1 234 ? 7.172 17.141 17.141 1 97.69 234 GLN A CA 1
ATOM 1932 C C . GLN A 1 234 ? 6.945 17.672 18.547 1 97.69 234 GLN A C 1
ATOM 1934 O O . GLN A 1 234 ? 5.805 17.922 18.953 1 97.69 234 GLN A O 1
ATOM 1939 N N . LYS A 1 235 ? 7.984 17.844 19.25 1 97.69 235 LYS A N 1
ATOM 1940 C CA . LYS A 1 235 ? 7.887 18.375 20.609 1 97.69 235 LYS A CA 1
ATOM 1941 C C . LYS A 1 235 ? 7.293 19.781 20.594 1 97.6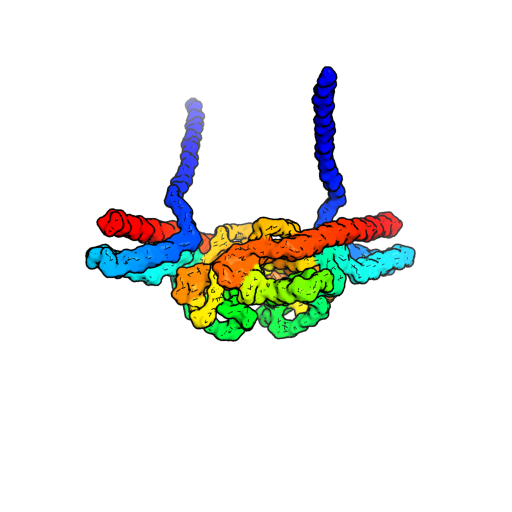9 235 LYS A C 1
ATOM 1943 O O . LYS A 1 235 ? 6.355 20.078 21.344 1 97.69 235 LYS A O 1
ATOM 1948 N N . LYS A 1 236 ? 7.836 20.594 19.734 1 97.81 236 LYS A N 1
ATOM 1949 C CA . LYS A 1 236 ? 7.402 21.984 19.625 1 97.81 236 LYS A CA 1
ATOM 1950 C C . LYS A 1 236 ? 5.906 22.078 19.344 1 97.81 236 LYS A C 1
ATOM 1952 O O . LYS A 1 236 ? 5.176 22.766 20.062 1 97.81 236 LYS A O 1
ATOM 1957 N N . TYR A 1 237 ? 5.457 21.328 18.391 1 97.44 237 TYR A N 1
ATOM 1958 C CA . TYR A 1 237 ? 4.086 21.516 17.938 1 97.44 237 TYR A CA 1
ATOM 1959 C C . TYR A 1 237 ? 3.109 20.719 18.781 1 97.44 237 TYR A C 1
ATOM 1961 O O . TYR A 1 237 ? 1.906 20.984 18.781 1 97.44 237 TYR A O 1
ATOM 1969 N N . THR A 1 238 ? 3.609 19.734 19.484 1 96.56 238 THR A N 1
ATOM 1970 C CA . THR A 1 238 ? 2.781 19.109 20.516 1 96.56 238 THR A CA 1
ATOM 1971 C C . THR A 1 238 ? 2.463 20.094 21.625 1 96.56 238 THR A C 1
ATOM 1973 O O . THR A 1 238 ? 1.319 20.188 22.078 1 96.56 238 THR A O 1
ATOM 1976 N N . GLU A 1 239 ? 3.457 20.828 22 1 96.88 239 GLU A N 1
ATOM 1977 C CA . GLU A 1 239 ? 3.262 21.859 23.031 1 96.88 239 GLU A CA 1
ATOM 1978 C C . GLU A 1 239 ? 2.303 22.938 22.547 1 96.88 239 GLU A C 1
ATOM 1980 O O . GLU A 1 239 ? 1.431 23.391 23.297 1 96.88 239 GLU A O 1
ATOM 1985 N N . GLU A 1 240 ? 2.484 23.344 21.312 1 96.81 240 GLU A N 1
ATOM 1986 C CA . GLU A 1 240 ? 1.609 24.359 20.75 1 96.81 240 GLU A CA 1
ATOM 1987 C C . GLU A 1 240 ? 0.167 23.875 20.672 1 96.81 240 GLU A C 1
ATOM 1989 O O . GLU A 1 240 ? -0.768 24.625 20.953 1 96.81 240 GLU A O 1
ATOM 1994 N N . ALA A 1 241 ? -0.014 22.656 20.281 1 96.31 241 ALA A N 1
ATOM 1995 C CA . ALA A 1 241 ? -1.35 22.062 20.219 1 96.31 241 ALA A CA 1
ATOM 1996 C C . ALA A 1 241 ? -1.98 22 21.609 1 96.31 241 ALA A C 1
ATOM 1998 O O . ALA A 1 241 ? -3.154 22.344 21.781 1 96.31 241 ALA A O 1
ATOM 1999 N N . ASP A 1 242 ? -1.196 21.625 22.547 1 95.94 242 ASP A N 1
ATOM 2000 C CA . ASP A 1 242 ? -1.681 21.547 23.922 1 95.94 242 ASP A CA 1
ATOM 2001 C C . ASP A 1 242 ? -2.115 22.906 24.422 1 95.94 242 ASP A C 1
ATOM 2003 O O . ASP A 1 242 ? -3.152 23.031 25.078 1 95.94 242 ASP A O 1
ATOM 2007 N N . LYS A 1 243 ? -1.312 23.891 24.172 1 96.5 243 LYS A N 1
ATOM 2008 C CA . LYS A 1 243 ? -1.649 25.25 24.578 1 96.5 243 LYS A CA 1
ATOM 2009 C C . LYS A 1 243 ? -2.963 25.703 23.938 1 96.5 243 LYS A C 1
ATOM 2011 O O . LYS A 1 243 ? -3.795 26.312 24.609 1 96.5 243 LYS A O 1
ATOM 2016 N N . LEU A 1 244 ? -3.113 25.375 22.703 1 96.56 244 LEU A N 1
ATOM 2017 C CA . LEU A 1 244 ? -4.332 25.75 22 1 96.56 244 LEU A CA 1
ATOM 2018 C C . LEU A 1 244 ? -5.547 25.047 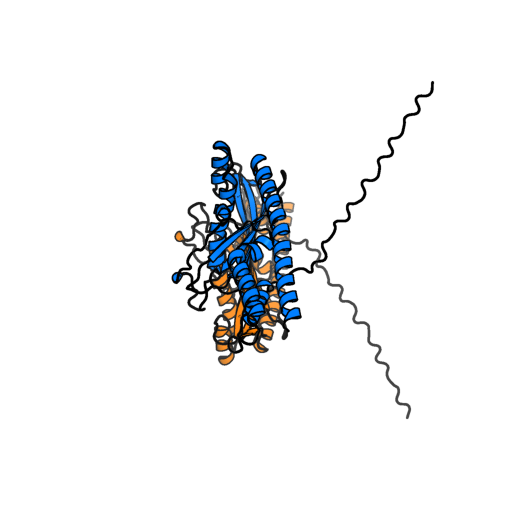22.594 1 96.56 244 LEU A C 1
ATOM 2020 O O . LEU A 1 244 ? -6.582 25.672 22.812 1 96.56 244 LEU A O 1
ATOM 2024 N N . ILE A 1 245 ? -5.418 23.766 22.828 1 95.88 245 ILE A N 1
ATOM 2025 C CA . ILE A 1 245 ? -6.504 22.984 23.406 1 95.88 245 ILE A CA 1
ATOM 2026 C C . ILE A 1 245 ? -6.883 23.547 24.766 1 95.88 245 ILE A C 1
ATOM 2028 O O . ILE A 1 245 ? -8.062 23.719 25.078 1 95.88 245 ILE A O 1
ATOM 2032 N N . LYS A 1 246 ? -5.91 23.891 25.547 1 95.88 246 LYS A N 1
ATOM 2033 C CA . LYS A 1 246 ? -6.145 24.453 26.875 1 95.88 246 LYS A CA 1
ATOM 2034 C C . LYS A 1 246 ? -6.844 25.812 26.781 1 95.88 246 LYS A C 1
ATOM 2036 O O . LYS A 1 246 ? -7.738 26.109 27.562 1 95.88 246 LYS A O 1
ATOM 2041 N N . ALA A 1 247 ? -6.402 26.578 25.875 1 96.44 247 ALA A N 1
ATOM 2042 C CA . ALA A 1 247 ? -7.016 27.891 25.672 1 96.44 247 ALA A CA 1
ATOM 2043 C C . ALA A 1 247 ? -8.5 27.75 25.328 1 96.44 247 ALA A C 1
ATOM 2045 O O . ALA A 1 247 ? -9.328 28.531 25.812 1 96.44 247 ALA A O 1
ATOM 2046 N N . VAL A 1 248 ? -8.828 26.781 24.516 1 95.75 248 VAL A N 1
ATOM 2047 C CA . VAL A 1 248 ? -10.219 26.562 24.125 1 95.75 248 VAL A CA 1
ATOM 2048 C C . VAL A 1 248 ? -11.016 26.062 25.312 1 95.75 248 VAL A C 1
ATOM 2050 O O . VAL A 1 248 ? -12.156 26.5 25.531 1 95.75 248 VAL A O 1
ATOM 2053 N N . GLU A 1 249 ? -10.398 25.188 26.062 1 94.69 249 GLU A N 1
ATOM 2054 C CA . GLU A 1 249 ? -11.062 24.672 27.266 1 94.69 249 GLU A CA 1
ATOM 2055 C C . GLU A 1 249 ? -11.328 25.781 28.266 1 94.69 249 GLU A C 1
ATOM 2057 O O . GLU A 1 249 ? -12.398 25.828 28.891 1 94.69 249 GLU A O 1
ATOM 2062 N N . GLU A 1 250 ? -10.414 26.641 28.438 1 95 250 GLU A N 1
ATOM 2063 C CA . GLU A 1 250 ? -10.57 27.766 29.359 1 95 250 GLU A CA 1
ATOM 2064 C C . GLU A 1 250 ? -11.68 28.703 28.875 1 95 250 GLU A C 1
ATOM 2066 O O . GLU A 1 250 ? -12.469 29.188 29.688 1 95 250 GLU A O 1
ATOM 2071 N N . LEU A 1 251 ? -11.648 28.938 27.609 1 94.25 251 LEU A N 1
ATOM 2072 C CA . LEU A 1 251 ? -12.68 29.797 27.047 1 94.25 251 LEU A CA 1
ATOM 2073 C C . LEU A 1 251 ? -14.062 29.203 27.266 1 94.25 251 LEU A C 1
ATOM 2075 O O . LEU A 1 251 ? -15 29.906 27.625 1 94.25 251 LEU A O 1
ATOM 2079 N N . LYS A 1 252 ? -14.188 27.922 27.125 1 92.75 252 LYS A N 1
ATOM 2080 C CA . LYS A 1 252 ? -15.461 27.219 27.344 1 92.75 252 LYS A CA 1
ATOM 2081 C C . LYS A 1 252 ? -15.875 27.281 28.812 1 92.75 252 LYS A C 1
ATOM 2083 O O . LYS A 1 252 ? -17.047 27.484 29.109 1 92.75 252 LYS A O 1
ATOM 2088 N N . SER A 1 253 ? -14.969 27.141 29.625 1 92.25 253 SER A N 1
ATOM 2089 C CA . SER A 1 253 ? -15.258 27.156 31.062 1 92.25 253 SER A CA 1
ATOM 2090 C C . SER A 1 253 ? -15.664 28.547 31.531 1 92.25 253 SER A C 1
ATOM 2092 O O . SER A 1 253 ? -16.469 28.672 32.438 1 92.25 253 SER A O 1
ATOM 2094 N N . GLU A 1 254 ? -15.141 29.5 30.922 1 91.38 254 GLU A N 1
ATOM 2095 C CA . GLU A 1 254 ? -15.43 30.875 31.297 1 91.38 254 GLU A CA 1
ATOM 2096 C C . GLU A 1 254 ? -16.812 31.312 30.844 1 91.38 254 GLU A C 1
ATOM 2098 O O . GLU A 1 254 ? -17.484 32.094 31.5 1 91.38 254 GLU A O 1
ATOM 2103 N N . PHE A 1 255 ? -17.281 30.797 29.672 1 86.94 255 PHE A N 1
ATOM 2104 C CA . PHE A 1 255 ? -18.5 31.359 29.094 1 86.94 255 PHE A CA 1
ATOM 2105 C C . PHE A 1 255 ? -19.578 30.297 28.984 1 86.94 255 PHE A C 1
ATOM 2107 O O . PHE A 1 255 ? -20.688 30.594 28.531 1 86.94 255 PHE A O 1
ATOM 2114 N N . GLN A 1 256 ? -19.25 28.969 29.141 1 72.5 256 GLN A N 1
ATOM 2115 C CA . GLN A 1 256 ? -20.281 27.953 29.172 1 72.5 256 GLN A CA 1
ATOM 2116 C C . GLN A 1 256 ? -20.609 27.547 30.609 1 72.5 256 GLN A C 1
ATOM 2118 O O . GLN A 1 256 ? -19.719 27.531 31.469 1 72.5 256 GLN A O 1
ATOM 2123 N N . MET B 1 1 ? -41.219 -43.562 43.375 1 29.12 1 MET B N 1
ATOM 2124 C CA . MET B 1 1 ? -40.812 -43.688 42 1 29.12 1 MET B CA 1
ATOM 2125 C C . MET B 1 1 ? -39.656 -42.75 41.688 1 29.12 1 MET B C 1
ATOM 2127 O O . MET B 1 1 ? -39.812 -41.531 41.75 1 29.12 1 MET B O 1
ATOM 2131 N N . SER B 1 2 ? -38.406 -43.188 42.125 1 30.86 2 SER B N 1
ATOM 2132 C CA . SER B 1 2 ? -37.094 -42.562 42.375 1 30.86 2 SER B CA 1
ATOM 2133 C C . SER B 1 2 ? -36.438 -42.156 41.062 1 30.86 2 SER B C 1
ATOM 2135 O O . SER B 1 2 ? -36.25 -42.969 40.188 1 30.86 2 SER B O 1
ATOM 2137 N N . VAL B 1 3 ? -36.75 -40.938 40.562 1 32.72 3 VAL B N 1
ATOM 2138 C CA . VAL B 1 3 ? -36.312 -40.344 39.312 1 32.72 3 VAL B CA 1
ATOM 2139 C C . VAL B 1 3 ? -34.781 -40.25 39.25 1 32.72 3 VAL B C 1
ATOM 2141 O O . VAL B 1 3 ? -34.188 -39.625 40.125 1 32.72 3 VAL B O 1
ATOM 2144 N N . PHE B 1 4 ? -34.094 -41.344 38.875 1 26.02 4 PHE B N 1
ATOM 2145 C CA . PHE B 1 4 ? -32.656 -41.5 38.75 1 26.02 4 PHE B CA 1
ATOM 2146 C C . PHE B 1 4 ? -32.062 -40.469 37.812 1 26.02 4 PHE B C 1
ATOM 2148 O O . PHE B 1 4 ? -32.438 -40.375 36.656 1 26.02 4 PHE B O 1
ATOM 2155 N N . LYS B 1 5 ? -31.672 -39.25 38.344 1 33.62 5 LYS B N 1
ATOM 2156 C CA . LYS B 1 5 ? -30.984 -38.125 37.688 1 33.62 5 LYS B CA 1
ATOM 2157 C C . LYS B 1 5 ? -29.734 -38.594 36.969 1 33.62 5 LYS B C 1
ATOM 2159 O O . LYS B 1 5 ? -28.766 -39.031 37.625 1 33.62 5 LYS B O 1
ATOM 2164 N N . MET B 1 6 ? -29.828 -39.281 35.781 1 26.34 6 MET B N 1
ATOM 2165 C CA . MET B 1 6 ? -28.703 -39.781 34.969 1 26.34 6 MET B CA 1
ATOM 2166 C C . MET B 1 6 ? -27.703 -38.688 34.688 1 26.34 6 MET B C 1
ATOM 2168 O O . MET B 1 6 ? -28.078 -37.656 34.125 1 26.34 6 MET B O 1
ATOM 2172 N N . ARG B 1 7 ? -26.734 -38.469 35.562 1 30.25 7 ARG B N 1
ATOM 2173 C CA . ARG B 1 7 ? -25.625 -37.531 35.375 1 30.25 7 ARG B CA 1
ATOM 2174 C C . ARG B 1 7 ? -24.859 -37.844 34.094 1 30.25 7 ARG B C 1
ATOM 2176 O O . ARG B 1 7 ? -24.328 -38.938 33.938 1 30.25 7 ARG B O 1
ATOM 2183 N N . PHE B 1 8 ? -25.25 -37.25 32.938 1 29.66 8 PHE B N 1
ATOM 2184 C CA . PHE B 1 8 ? -24.531 -37.312 31.656 1 29.66 8 PHE B CA 1
ATOM 2185 C C . PHE B 1 8 ? -23.078 -36.906 31.828 1 29.66 8 PHE B C 1
ATOM 2187 O O . PHE B 1 8 ? -22.781 -35.812 32.312 1 29.66 8 PHE B O 1
ATOM 2194 N N . ALA B 1 9 ? -22.219 -37.875 32.156 1 30.44 9 ALA B N 1
ATOM 2195 C CA . ALA B 1 9 ? -20.766 -37.688 32.188 1 30.44 9 ALA B CA 1
ATOM 2196 C C . ALA B 1 9 ? -20.266 -37.062 30.875 1 30.44 9 ALA B C 1
ATOM 2198 O O . ALA B 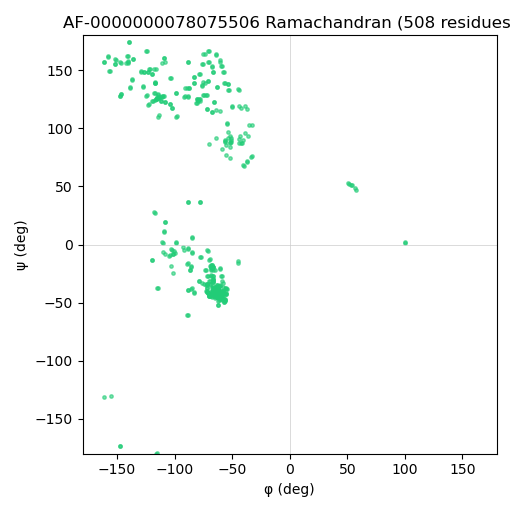1 9 ? -20.438 -37.656 29.797 1 30.44 9 ALA B O 1
ATOM 2199 N N . GLN B 1 10 ? -20.25 -35.75 30.797 1 27.94 10 GLN B N 1
ATOM 2200 C CA . GLN B 1 10 ? -19.672 -35.031 29.656 1 27.94 10 GLN B CA 1
ATOM 2201 C C . GLN B 1 10 ? -18.234 -35.438 29.406 1 27.94 10 GLN B C 1
ATOM 2203 O O . GLN B 1 10 ? -17.391 -35.375 30.297 1 27.94 10 GLN B O 1
ATOM 2208 N N . LYS B 1 11 ? -18.062 -36.562 28.625 1 33.62 11 LYS B N 1
ATOM 2209 C CA . LYS B 1 11 ? -16.703 -36.938 28.219 1 33.62 11 LYS B CA 1
ATOM 2210 C C . LYS B 1 11 ? -15.922 -35.688 27.766 1 33.62 11 LYS B C 1
ATOM 2212 O O . LYS B 1 11 ? -16.453 -34.844 27.031 1 33.62 11 LYS B O 1
ATOM 2217 N N . PRO B 1 12 ? -14.82 -35.375 28.438 1 30 12 PRO B N 1
ATOM 2218 C CA . PRO B 1 12 ? -14 -34.25 27.984 1 30 12 PRO B CA 1
ATOM 2219 C C . PRO B 1 12 ? -13.57 -34.344 26.531 1 30 12 PRO B C 1
ATOM 2221 O O . PRO B 1 12 ? -13.273 -35.469 26.047 1 30 12 PRO B O 1
ATOM 2224 N N . ILE B 1 13 ? -14.156 -33.594 25.625 1 32.06 13 ILE B N 1
ATOM 2225 C CA . ILE B 1 13 ? -13.742 -33.5 24.234 1 32.06 13 ILE B CA 1
ATOM 2226 C C . ILE B 1 13 ? -12.219 -33.375 24.156 1 32.06 13 ILE B C 1
ATOM 2228 O O . ILE B 1 13 ? -11.633 -32.469 24.75 1 32.06 13 ILE B O 1
ATOM 2232 N N . GLY B 1 14 ? -11.594 -34.562 24.062 1 27.61 14 GLY B N 1
ATOM 2233 C CA . GLY B 1 14 ? -10.164 -34.562 23.828 1 27.61 14 GLY B CA 1
ATOM 2234 C C . GLY B 1 14 ? -9.688 -33.469 22.891 1 27.61 14 GLY B C 1
ATOM 2235 O O . GLY B 1 14 ? -10.383 -33.125 21.938 1 27.61 14 GLY B O 1
ATOM 2236 N N . LEU B 1 15 ? -8.875 -32.562 23.375 1 28.55 15 LEU B N 1
ATOM 2237 C CA . LEU B 1 15 ? -8.133 -31.578 22.594 1 28.55 15 LEU B CA 1
ATOM 2238 C C . LEU B 1 15 ? -7.547 -32.219 21.344 1 28.55 15 LEU B C 1
ATOM 2240 O O . LEU B 1 15 ? -6.734 -33.125 21.422 1 28.55 15 LEU B O 1
ATOM 2244 N N . ALA B 1 16 ? -8.312 -32.25 20.281 1 29.52 16 ALA B N 1
ATOM 2245 C CA . ALA B 1 16 ? -7.707 -32.594 19 1 29.52 16 ALA B CA 1
ATOM 2246 C C . ALA B 1 16 ? -6.301 -32.031 18.875 1 29.52 16 ALA B C 1
ATOM 2248 O O . ALA B 1 16 ? -6.105 -30.812 19 1 29.52 16 ALA B O 1
ATOM 2249 N N . THR B 1 17 ? -5.309 -32.719 19.188 1 29.95 17 THR B N 1
ATOM 2250 C CA . THR B 1 17 ? -3.928 -32.406 18.844 1 29.95 17 THR B CA 1
ATOM 2251 C C . THR B 1 17 ? -3.838 -31.875 17.422 1 29.95 17 THR B C 1
ATOM 2253 O O . THR B 1 17 ? -4.27 -32.531 16.469 1 29.95 17 THR B O 1
ATOM 2256 N N . ARG B 1 18 ? -3.947 -30.578 17.25 1 32.69 18 ARG B N 1
ATOM 2257 C CA . ARG B 1 18 ? -3.576 -30 15.969 1 32.69 18 ARG B CA 1
ATOM 2258 C C . ARG B 1 18 ? -2.424 -30.766 15.328 1 32.69 18 ARG B C 1
ATOM 2260 O O . ARG B 1 18 ? -1.312 -30.781 15.859 1 32.69 18 ARG B O 1
ATOM 2267 N N . LEU B 1 19 ? -2.596 -31.875 14.781 1 29.02 19 LEU B N 1
ATOM 2268 C CA . LEU B 1 19 ? -1.582 -32.531 13.945 1 29.02 19 LEU B CA 1
ATOM 2269 C C . LEU B 1 19 ? -0.835 -31.484 13.109 1 29.02 19 LEU B C 1
ATOM 2271 O O . LEU B 1 19 ? -1.421 -30.844 12.227 1 29.02 19 LEU B O 1
ATOM 2275 N N . TYR B 1 20 ? 0.058 -30.609 13.695 1 32.28 20 TYR B N 1
ATOM 2276 C CA . TYR B 1 20 ? 1.112 -29.812 13.07 1 32.28 20 TYR B CA 1
ATOM 2277 C C . TYR B 1 20 ? 1.823 -30.609 11.984 1 32.28 20 TYR B C 1
ATOM 2279 O O . TYR B 1 20 ? 2.441 -31.641 12.266 1 32.28 20 TYR B O 1
ATOM 2287 N N . SER B 1 21 ? 1.265 -30.953 10.898 1 35.06 21 SER B N 1
ATOM 2288 C CA . SER B 1 21 ? 2.051 -31.516 9.805 1 35.06 21 SER B CA 1
ATOM 2289 C C . SER B 1 21 ? 3.434 -30.875 9.734 1 35.06 21 SER B C 1
ATOM 2291 O O . SER B 1 21 ? 3.564 -29.656 9.836 1 35.06 21 SER B O 1
ATOM 2293 N N . THR B 1 22 ? 4.543 -31.422 10.156 1 39.47 22 THR B N 1
ATOM 2294 C CA . THR B 1 22 ? 5.988 -31.297 10.273 1 39.47 22 THR B CA 1
ATOM 2295 C C . THR B 1 22 ? 6.594 -30.812 8.953 1 39.47 22 THR B C 1
ATOM 2297 O O . THR B 1 22 ? 7.816 -30.766 8.805 1 39.47 22 THR B O 1
ATOM 2300 N N . SER B 1 23 ? 5.918 -30.859 7.863 1 46.59 23 SER B N 1
ATOM 2301 C CA . SER B 1 23 ? 6.723 -30.484 6.707 1 46.59 23 SER B CA 1
ATOM 2302 C C . SER B 1 23 ? 7.18 -29.031 6.809 1 46.59 23 SER B C 1
ATOM 2304 O O . SER B 1 23 ? 6.387 -28.141 7.129 1 46.59 23 SER B O 1
ATOM 2306 N N . PRO B 1 24 ? 8.445 -28.844 6.914 1 55.62 24 PRO B N 1
ATOM 2307 C CA . PRO B 1 24 ? 8.984 -27.484 7.012 1 55.62 24 PRO B CA 1
ATOM 2308 C C . PRO B 1 24 ? 8.352 -26.516 6.008 1 55.62 24 PRO B C 1
ATOM 2310 O O . PRO B 1 24 ? 7.926 -26.938 4.93 1 55.62 24 PRO B O 1
ATOM 2313 N N . ALA B 1 25 ? 8.023 -25.516 6.383 1 71.06 25 ALA B N 1
ATOM 2314 C CA . ALA B 1 25 ? 7.48 -24.422 5.578 1 71.06 25 ALA B CA 1
ATOM 2315 C C . ALA B 1 25 ? 8.375 -24.125 4.375 1 71.06 25 ALA B C 1
ATOM 2317 O O . ALA B 1 25 ? 9.602 -24.062 4.504 1 71.06 25 ALA B O 1
ATOM 2318 N N . LEU B 1 26 ? 7.805 -24.297 3.164 1 83.19 26 LEU B N 1
ATOM 2319 C CA . LEU B 1 26 ? 8.508 -24.016 1.917 1 83.19 26 LEU B CA 1
ATOM 2320 C C . LEU B 1 26 ? 9.062 -22.594 1.917 1 83.19 26 LEU B C 1
ATOM 2322 O O . LEU B 1 26 ? 8.406 -21.672 2.406 1 83.19 26 LEU B O 1
ATOM 2326 N N . THR B 1 27 ? 10.289 -22.531 1.421 1 82.19 27 THR B N 1
ATOM 2327 C CA . THR B 1 27 ? 10.891 -21.203 1.292 1 82.19 27 THR B CA 1
ATOM 2328 C C . THR B 1 27 ? 10.219 -20.406 0.177 1 82.19 27 THR B C 1
ATOM 2330 O O . THR B 1 27 ? 9.484 -20.969 -0.637 1 82.19 27 THR B O 1
ATOM 2333 N N . SER B 1 28 ? 10.453 -19.109 0.101 1 83.06 28 SER B N 1
ATOM 2334 C CA . SER B 1 28 ? 9.859 -18.25 -0.921 1 83.06 28 SER B CA 1
ATOM 2335 C C . SER B 1 28 ? 10.398 -18.594 -2.307 1 83.06 28 SER B C 1
ATOM 2337 O O . SER B 1 28 ? 9.742 -18.328 -3.316 1 83.06 28 SER B O 1
ATOM 2339 N N . ARG B 1 29 ? 11.555 -19.266 -2.312 1 87.62 29 ARG B N 1
ATOM 2340 C CA . ARG B 1 29 ? 12.188 -19.547 -3.6 1 87.62 29 ARG B CA 1
ATOM 2341 C C . ARG B 1 29 ? 12.109 -21.031 -3.939 1 87.62 29 ARG B C 1
ATOM 2343 O O . ARG B 1 29 ? 12.766 -21.484 -4.875 1 87.62 29 ARG B O 1
ATOM 2350 N N . TRP B 1 30 ? 11.383 -21.734 -3.256 1 91.88 30 TRP B N 1
ATOM 2351 C CA . TRP B 1 30 ? 11.391 -23.188 -3.391 1 91.88 30 TRP B CA 1
ATOM 2352 C C . TRP B 1 30 ? 11.125 -23.594 -4.832 1 91.88 30 TRP B C 1
ATOM 2354 O O . TRP B 1 30 ? 11.773 -24.516 -5.348 1 91.88 30 TRP B O 1
ATOM 2364 N N . PHE B 1 31 ? 10.172 -22.922 -5.473 1 93.69 31 PHE B N 1
ATOM 2365 C CA . PHE B 1 31 ? 9.773 -23.328 -6.816 1 93.69 31 PHE B CA 1
ATOM 2366 C C . PHE B 1 31 ? 10.867 -23 -7.824 1 93.69 31 PHE B C 1
ATOM 2368 O O . PHE B 1 31 ? 11.188 -23.812 -8.695 1 93.69 31 PHE B O 1
ATOM 2375 N N . ALA B 1 32 ? 11.422 -21.844 -7.652 1 91 32 ALA B N 1
ATOM 2376 C CA . ALA B 1 32 ? 12.539 -21.453 -8.516 1 91 32 ALA B CA 1
ATOM 2377 C C . ALA B 1 32 ? 13.719 -22.406 -8.344 1 91 32 ALA B C 1
ATOM 2379 O O . ALA B 1 32 ? 14.344 -22.812 -9.32 1 91 32 ALA B O 1
ATOM 2380 N N . ASP B 1 33 ? 13.992 -22.734 -7.137 1 93 33 ASP B N 1
ATOM 2381 C CA . ASP B 1 33 ? 15.086 -23.656 -6.84 1 93 33 ASP B CA 1
ATOM 2382 C C . ASP B 1 33 ? 14.812 -25.031 -7.434 1 93 33 ASP B C 1
ATOM 2384 O O . ASP B 1 33 ? 15.719 -25.672 -7.988 1 93 33 ASP B O 1
ATOM 2388 N N . LEU B 1 34 ? 13.648 -25.469 -7.301 1 94.81 34 LEU B N 1
ATOM 2389 C CA . LEU B 1 34 ? 13.258 -26.75 -7.848 1 94.81 34 LEU B CA 1
ATOM 2390 C C . LEU B 1 34 ? 13.414 -26.781 -9.367 1 94.81 34 LEU B C 1
ATOM 2392 O O . LEU B 1 34 ? 13.953 -27.734 -9.93 1 94.81 34 LEU B O 1
ATOM 2396 N N . GLN B 1 35 ? 12.992 -25.734 -9.984 1 94.19 35 GLN B N 1
ATOM 2397 C CA . GLN B 1 35 ? 13.109 -25.625 -11.438 1 94.19 35 GLN B CA 1
ATOM 2398 C C . GLN B 1 35 ? 14.578 -25.656 -11.875 1 94.19 35 GLN B C 1
ATOM 2400 O O . GLN B 1 35 ? 14.922 -26.328 -12.844 1 94.19 35 GLN B O 1
ATOM 2405 N N . THR B 1 36 ? 15.375 -24.953 -11.133 1 94.56 36 THR B N 1
ATOM 2406 C CA . THR B 1 36 ? 16.797 -24.922 -11.422 1 94.56 36 THR B CA 1
ATOM 2407 C C . THR B 1 36 ? 17.406 -26.312 -11.281 1 94.56 36 THR B C 1
ATOM 2409 O O . THR B 1 36 ? 18.172 -26.75 -12.133 1 94.56 36 THR B O 1
ATOM 2412 N N . GLN B 1 37 ? 17.031 -26.984 -10.273 1 94.62 37 GLN B N 1
ATOM 2413 C CA . GLN B 1 37 ? 17.531 -28.344 -10.039 1 94.62 37 GLN B CA 1
ATOM 2414 C C . GLN B 1 37 ? 17.078 -29.297 -11.148 1 94.62 37 GLN B C 1
ATOM 2416 O O . GLN B 1 37 ? 17.891 -30.094 -11.641 1 94.62 37 GLN B O 1
ATOM 2421 N N . LEU B 1 38 ? 15.914 -29.172 -11.531 1 96 38 LEU B N 1
ATOM 2422 C CA . LEU B 1 38 ? 15.375 -30.031 -12.57 1 96 38 LEU B CA 1
ATOM 2423 C C . LEU B 1 38 ? 16.078 -29.781 -13.906 1 96 38 LEU B C 1
ATOM 2425 O O . LEU B 1 38 ? 16.422 -30.719 -14.617 1 96 38 LEU B O 1
ATOM 2429 N N . LYS B 1 39 ? 16.266 -28.547 -14.203 1 94.81 39 LYS B N 1
ATOM 2430 C CA . LYS B 1 39 ? 16.969 -28.203 -15.43 1 94.81 39 LYS B CA 1
ATOM 2431 C C . LYS B 1 39 ? 18.375 -28.797 -15.438 1 94.81 39 LYS B C 1
ATOM 2433 O O . LYS B 1 39 ? 18.844 -29.297 -16.469 1 94.81 39 LYS B O 1
ATOM 2438 N N . GLU B 1 40 ? 18.984 -28.734 -14.32 1 94.62 40 GLU B N 1
ATOM 2439 C CA . GLU B 1 40 ? 20.328 -29.297 -14.188 1 94.62 40 GLU B CA 1
ATOM 2440 C C . GLU B 1 40 ? 20.312 -30.812 -14.445 1 94.62 40 GLU B C 1
ATOM 2442 O O . GLU B 1 40 ? 21.203 -31.344 -15.109 1 94.62 40 GLU B O 1
ATOM 2447 N N . LEU B 1 41 ? 19.297 -31.5 -14.016 1 94.62 41 LEU B N 1
ATOM 2448 C CA . LEU B 1 41 ? 19.203 -32.938 -14.109 1 94.62 41 LEU B CA 1
ATOM 2449 C C . LEU B 1 41 ? 18.844 -33.375 -15.531 1 94.62 41 LEU B C 1
ATOM 2451 O O . LEU B 1 41 ? 18.938 -34.562 -15.867 1 94.62 41 LEU B O 1
ATOM 2455 N N . THR B 1 42 ? 18.484 -32.406 -16.328 1 94.25 42 THR B N 1
ATOM 2456 C CA . THR B 1 42 ? 18.125 -32.75 -17.703 1 94.25 42 THR B CA 1
ATOM 2457 C C . THR B 1 42 ? 19.328 -32.656 -18.625 1 94.25 42 THR B C 1
ATOM 2459 O O . THR B 1 42 ? 19.25 -32.969 -19.812 1 94.25 42 THR B O 1
ATOM 2462 N N . THR B 1 43 ? 20.469 -32.188 -18.031 1 92.5 43 THR B N 1
ATOM 2463 C CA . THR B 1 43 ? 21.656 -32 -18.859 1 92.5 43 THR B CA 1
ATOM 2464 C C . THR B 1 43 ? 22.281 -33.344 -19.219 1 92.5 43 THR B C 1
ATOM 2466 O O . THR B 1 43 ? 22 -34.375 -18.594 1 92.5 43 THR B O 1
ATOM 2469 N N . GLU B 1 44 ? 23.172 -33.375 -20.234 1 90.38 44 GLU B N 1
ATOM 2470 C CA . GLU B 1 44 ? 23.797 -34.594 -20.766 1 90.38 44 GLU B CA 1
ATOM 2471 C C . GLU B 1 44 ? 24.812 -35.156 -19.781 1 90.38 44 GLU B C 1
ATOM 2473 O O . GLU B 1 44 ? 25.328 -36.25 -19.984 1 90.38 44 GLU B O 1
ATOM 2478 N N . ARG B 1 45 ? 25.031 -34.469 -18.734 1 91.75 45 ARG B N 1
ATOM 2479 C CA . ARG B 1 45 ? 25.938 -34.969 -17.703 1 91.75 45 ARG B CA 1
ATOM 2480 C C . ARG B 1 45 ? 25.344 -36.188 -16.984 1 91.75 45 ARG B C 1
ATOM 2482 O O . ARG B 1 45 ? 26.078 -36.938 -16.359 1 91.75 45 ARG B O 1
ATOM 2489 N N . TYR B 1 46 ? 24.047 -36.344 -17.094 1 93.25 46 TYR B N 1
ATOM 2490 C CA . TYR B 1 46 ? 23.359 -37.438 -16.406 1 93.25 46 TYR B CA 1
ATOM 2491 C C . TYR B 1 46 ? 22.891 -38.5 -17.391 1 93.25 46 TYR B C 1
ATOM 2493 O O . TYR B 1 46 ? 22.703 -38.219 -18.578 1 93.25 46 TYR B O 1
ATOM 2501 N N . PRO B 1 47 ? 22.688 -39.75 -16.875 1 94.19 47 PRO B N 1
ATOM 2502 C CA . PRO B 1 47 ? 22.203 -40.844 -17.734 1 94.19 47 PRO B CA 1
ATOM 2503 C C . PRO B 1 47 ? 20.828 -40.531 -18.328 1 94.19 47 PRO B C 1
ATOM 2505 O O . PRO B 1 47 ? 20.078 -39.75 -17.766 1 94.19 47 PRO B O 1
ATOM 2508 N N . LYS B 1 48 ? 20.484 -41.188 -19.422 1 94.25 48 LYS B N 1
ATOM 2509 C CA . LYS B 1 48 ? 19.25 -40.938 -20.156 1 94.25 48 LYS B CA 1
ATOM 2510 C C . LYS B 1 48 ? 18.031 -41.219 -19.266 1 94.25 48 LYS B C 1
ATOM 2512 O O . LYS B 1 48 ? 17.031 -40.5 -19.359 1 94.25 48 LYS B O 1
ATOM 2517 N N . GLU B 1 49 ? 18.141 -42.188 -18.438 1 93.56 49 GLU B N 1
ATOM 2518 C CA . GLU B 1 49 ? 17.047 -42.5 -17.531 1 93.56 49 GLU B CA 1
ATOM 2519 C C . GLU B 1 49 ? 16.75 -41.344 -16.594 1 93.56 49 GLU B C 1
ATOM 2521 O O . GLU B 1 49 ? 15.578 -41 -16.375 1 93.56 49 GLU B O 1
ATOM 2526 N N . CYS B 1 50 ? 17.797 -40.719 -16.078 1 95.06 50 CYS B N 1
ATOM 2527 C CA . CYS B 1 50 ? 17.656 -39.562 -15.195 1 95.06 50 CYS B CA 1
ATOM 2528 C C . CYS B 1 50 ? 17.078 -38.375 -15.938 1 95.06 50 CYS B C 1
ATOM 2530 O O . CYS B 1 50 ? 16.125 -37.719 -15.469 1 95.06 50 CYS B O 1
ATOM 2532 N N . THR B 1 51 ? 17.578 -38.156 -17.156 1 96 51 THR B N 1
ATOM 2533 C CA . THR B 1 51 ? 17.172 -37 -17.922 1 96 51 THR B CA 1
ATOM 2534 C C . THR B 1 51 ? 15.703 -37.094 -18.328 1 96 51 THR B C 1
ATOM 2536 O O . THR B 1 51 ? 14.977 -36.094 -18.297 1 96 51 THR B O 1
ATOM 2539 N N . GLU B 1 52 ? 15.258 -38.281 -18.609 1 96 52 GLU B N 1
ATOM 2540 C CA . GLU B 1 52 ? 13.859 -38.469 -19 1 96 52 GLU B CA 1
ATOM 2541 C C . GLU B 1 52 ? 12.922 -38.25 -17.812 1 96 52 GLU B C 1
ATOM 2543 O O . GLU B 1 52 ? 11.883 -37.594 -17.953 1 96 52 GLU B O 1
ATOM 2548 N N . LYS B 1 53 ? 13.289 -38.781 -16.688 1 96.19 53 LYS B N 1
ATOM 2549 C CA . LYS B 1 53 ? 12.484 -38.562 -15.477 1 96.19 53 LYS B CA 1
ATOM 2550 C C . LYS B 1 53 ? 12.445 -37.094 -15.086 1 96.19 53 LYS B C 1
ATOM 2552 O O . LYS B 1 53 ? 11.391 -36.562 -14.727 1 96.19 53 LYS B O 1
ATOM 2557 N N . ALA B 1 54 ? 13.578 -36.469 -15.148 1 97.12 54 ALA B N 1
ATOM 2558 C CA . ALA B 1 54 ? 13.68 -35.062 -14.82 1 97.12 54 ALA B CA 1
ATOM 2559 C C . ALA B 1 54 ? 12.836 -34.188 -15.766 1 97.12 54 ALA B C 1
ATOM 2561 O O . ALA B 1 54 ? 12.203 -33.219 -15.336 1 97.12 54 ALA B O 1
ATOM 2562 N N . GLN B 1 55 ? 12.867 -34.594 -17 1 97.06 55 GLN B N 1
ATOM 2563 C CA . GLN B 1 55 ? 12.086 -33.844 -18 1 97.06 55 GLN B CA 1
ATOM 2564 C C . GLN B 1 55 ? 10.594 -33.969 -17.703 1 97.06 55 GLN B C 1
ATOM 2566 O O . GLN B 1 55 ? 9.852 -33 -17.875 1 97.06 55 GLN B O 1
ATOM 2571 N N . LYS B 1 56 ? 10.195 -35.156 -17.297 1 97.19 56 LYS B N 1
ATOM 2572 C CA . LYS B 1 56 ? 8.789 -35.344 -16.969 1 97.19 56 LYS B CA 1
ATOM 2573 C C . LYS B 1 56 ? 8.391 -34.5 -15.75 1 97.19 56 LYS B C 1
ATOM 2575 O O . LYS B 1 56 ? 7.34 -33.875 -15.75 1 97.19 56 LYS B O 1
ATOM 2580 N N . LEU B 1 57 ? 9.25 -34.5 -14.781 1 97.12 57 LEU B N 1
ATOM 2581 C CA . LEU B 1 57 ? 8.984 -33.719 -13.578 1 97.12 57 LEU B CA 1
ATOM 2582 C C . LEU B 1 57 ? 8.992 -32.219 -13.883 1 97.12 57 LEU B C 1
ATOM 2584 O O . LEU B 1 57 ? 8.172 -31.469 -13.359 1 97.12 57 LEU B O 1
ATOM 2588 N N . TYR B 1 58 ? 9.914 -31.828 -14.719 1 96.75 58 TYR B N 1
ATOM 2589 C CA . TYR B 1 58 ? 9.992 -30.438 -15.133 1 96.75 58 TYR B CA 1
ATOM 2590 C C . TYR B 1 58 ? 8.734 -30.016 -15.883 1 96.75 58 TYR B C 1
ATOM 2592 O O . TYR B 1 58 ? 8.164 -28.953 -15.609 1 96.75 58 TYR B O 1
ATOM 2600 N N . ALA B 1 59 ? 8.273 -30.875 -16.781 1 96.75 59 ALA B N 1
ATOM 2601 C CA . ALA B 1 59 ? 7.062 -30.609 -17.547 1 96.75 59 ALA B CA 1
ATOM 2602 C C . ALA B 1 59 ? 5.848 -30.5 -16.625 1 96.75 59 ALA B C 1
ATOM 2604 O O . ALA B 1 59 ? 5.012 -29.609 -16.797 1 96.75 59 ALA B O 1
ATOM 2605 N N . PHE B 1 60 ? 5.805 -31.391 -15.695 1 97.12 60 PHE B N 1
ATOM 2606 C CA . PHE B 1 60 ? 4.715 -31.359 -14.734 1 97.12 60 PHE B CA 1
ATOM 2607 C C . PHE B 1 60 ? 4.707 -30.047 -13.953 1 97.12 60 PHE B C 1
ATOM 2609 O O . PHE B 1 60 ? 3.656 -29.422 -13.789 1 97.12 60 PHE B O 1
ATOM 2616 N N . SER B 1 61 ? 5.891 -29.641 -13.469 1 96.31 61 SER B N 1
ATOM 2617 C CA . SER B 1 61 ? 6 -28.406 -12.688 1 96.31 61 SER B CA 1
ATOM 2618 C C . SER B 1 61 ? 5.613 -27.188 -13.523 1 96.31 61 SER B C 1
ATOM 2620 O O . SER B 1 61 ? 4.977 -26.266 -13.016 1 96.31 61 SER B O 1
ATOM 2622 N N . GLU B 1 62 ? 5.914 -27.219 -14.781 1 95.38 62 GLU B N 1
ATOM 2623 C CA . GLU B 1 62 ? 5.59 -26.109 -15.672 1 95.38 62 GLU B CA 1
ATOM 2624 C C . GLU B 1 62 ? 4.09 -26.047 -15.945 1 95.38 62 GLU B C 1
ATOM 2626 O O . GLU B 1 62 ? 3.496 -24.969 -15.93 1 95.38 62 GLU B O 1
ATOM 2631 N N . GLN B 1 63 ? 3.537 -27.172 -16.109 1 96.06 63 GLN B N 1
ATOM 2632 C CA . GLN B 1 63 ? 2.119 -27.234 -16.453 1 96.06 63 GLN B CA 1
ATOM 2633 C C . GLN B 1 63 ? 1.253 -26.859 -15.25 1 96.06 63 GLN B C 1
ATOM 2635 O O . GLN B 1 63 ? 0.148 -26.344 -15.414 1 96.06 63 GLN B O 1
ATOM 2640 N N . ASN B 1 64 ? 1.792 -27.094 -14.07 1 97.31 64 ASN B N 1
ATOM 2641 C CA . ASN B 1 64 ? 1.004 -26.875 -12.859 1 97.31 64 ASN B CA 1
ATOM 2642 C C . ASN B 1 64 ? 1.608 -25.781 -11.984 1 97.31 64 ASN B C 1
ATOM 2644 O O . ASN B 1 64 ? 1.429 -25.797 -10.766 1 97.31 64 ASN B O 1
ATOM 2648 N N . TRP B 1 65 ? 2.33 -24.844 -12.594 1 97.25 65 TRP B N 1
ATOM 2649 C CA . TRP B 1 65 ? 3.113 -23.891 -11.805 1 97.25 65 TRP B CA 1
ATOM 2650 C C . TRP B 1 65 ? 2.205 -23.016 -10.953 1 97.25 65 TRP B C 1
ATOM 2652 O O . TRP B 1 65 ? 2.527 -22.703 -9.805 1 97.25 65 TRP B O 1
ATOM 2662 N N . LEU B 1 66 ? 1.085 -22.656 -11.469 1 97.56 66 LEU B N 1
ATOM 2663 C CA . LEU B 1 66 ? 0.173 -21.766 -10.758 1 97.56 66 LEU B CA 1
ATOM 2664 C C . LEU B 1 66 ? -0.402 -22.453 -9.523 1 97.56 66 LEU B C 1
ATOM 2666 O O . LEU B 1 66 ? -0.451 -21.859 -8.445 1 97.56 66 LEU B O 1
ATOM 2670 N N . GLU B 1 67 ? -0.799 -23.688 -9.719 1 97.69 67 GLU B N 1
ATOM 2671 C CA . GLU B 1 67 ? -1.322 -24.484 -8.602 1 97.69 67 GLU B CA 1
ATOM 2672 C C . GLU B 1 67 ? -0.243 -24.75 -7.559 1 97.69 67 GLU B C 1
ATOM 2674 O O . GLU B 1 67 ? -0.493 -24.625 -6.359 1 97.69 67 GLU B O 1
ATOM 2679 N N . LEU B 1 68 ? 0.895 -25.047 -8.031 1 96.88 68 LEU B N 1
ATOM 2680 C CA . LEU B 1 68 ? 1.989 -25.375 -7.125 1 96.88 68 LEU B CA 1
ATOM 2681 C C . LEU B 1 68 ? 2.449 -24.141 -6.348 1 96.88 68 LEU B C 1
ATOM 2683 O O . LEU B 1 68 ? 2.82 -24.25 -5.176 1 96.88 68 LEU B O 1
ATOM 2687 N N . LEU B 1 69 ? 2.412 -23 -6.969 1 95.81 69 LEU B N 1
ATOM 2688 C CA . LEU B 1 69 ? 2.873 -21.781 -6.309 1 95.81 69 LEU B CA 1
ATOM 2689 C C . LEU B 1 69 ? 1.737 -21.125 -5.535 1 95.81 69 LEU B C 1
ATOM 2691 O O . LEU B 1 69 ? 1.8 -21 -4.309 1 95.81 69 LEU B O 1
ATOM 2695 N N . ALA B 1 70 ? 0.71 -20.75 -6.234 1 97.56 70 ALA B N 1
ATOM 2696 C CA . ALA B 1 70 ? -0.381 -19.984 -5.641 1 97.56 70 ALA B CA 1
ATOM 2697 C C . ALA B 1 70 ? -1.382 -20.906 -4.945 1 97.56 70 ALA B C 1
ATOM 2699 O O . ALA B 1 70 ? -1.897 -20.578 -3.875 1 97.56 70 ALA B O 1
ATOM 2700 N N . GLY B 1 71 ? -1.672 -22.016 -5.562 1 97.69 71 GLY B N 1
ATOM 2701 C CA . GLY B 1 71 ? -2.578 -22.953 -4.93 1 97.69 71 GLY B CA 1
ATOM 2702 C C . GLY B 1 71 ? -2.096 -23.422 -3.568 1 97.69 71 GLY B C 1
ATOM 2703 O O . GLY B 1 71 ? -2.893 -23.578 -2.639 1 97.69 71 GLY B O 1
ATOM 2704 N N . GLN B 1 72 ? -0.804 -23.641 -3.529 1 96 72 GLN B N 1
ATOM 2705 C CA . GLN B 1 72 ? -0.182 -24.078 -2.283 1 96 72 GLN B CA 1
ATOM 2706 C C . GLN B 1 72 ? -0.38 -23.031 -1.178 1 96 72 GLN B C 1
ATOM 2708 O O . GLN B 1 72 ? -0.368 -23.375 0.007 1 96 72 GLN B O 1
ATOM 2713 N N . GLN B 1 73 ? -0.66 -21.828 -1.583 1 96.12 73 GLN B N 1
ATOM 2714 C CA . GLN B 1 73 ? -0.875 -20.75 -0.62 1 96.12 73 GLN B CA 1
ATOM 2715 C C . GLN B 1 73 ? -2.363 -20.516 -0.385 1 96.12 73 GLN B C 1
ATOM 2717 O O . GLN B 1 73 ? -2.746 -19.547 0.286 1 96.12 73 GLN B O 1
ATOM 2722 N N . GLY B 1 74 ? -3.199 -21.328 -1.046 1 97.62 74 GLY B N 1
ATOM 2723 C CA . GLY B 1 74 ? -4.629 -21.25 -0.795 1 97.62 74 GLY B CA 1
ATOM 2724 C C . GLY B 1 74 ? -5.379 -20.453 -1.849 1 97.62 74 GLY B C 1
ATOM 2725 O O . GLY B 1 74 ? -6.594 -20.266 -1.744 1 97.62 74 GLY B O 1
ATOM 2726 N N . PHE B 1 75 ? -4.707 -19.984 -2.811 1 98.56 75 PHE B N 1
ATOM 2727 C CA . PHE B 1 75 ? -5.398 -19.297 -3.891 1 98.56 75 PHE B CA 1
ATOM 2728 C C . PHE B 1 75 ? -6.195 -20.266 -4.742 1 98.56 75 PHE B C 1
ATOM 2730 O O . PHE B 1 75 ? -5.742 -21.391 -5 1 98.56 75 PHE B O 1
ATOM 2737 N N . LEU B 1 76 ? -7.348 -19.828 -5.125 1 98.25 76 LEU B N 1
ATOM 2738 C CA . LEU B 1 76 ? -8.086 -20.547 -6.156 1 98.25 76 LEU B CA 1
ATOM 2739 C C . LEU B 1 76 ? -7.562 -20.188 -7.547 1 98.25 76 LEU B C 1
ATOM 2741 O O . LEU B 1 76 ? -7.566 -19.016 -7.934 1 98.25 76 LEU B O 1
ATOM 2745 N N . THR B 1 77 ? -7.117 -21.203 -8.305 1 98.12 77 THR B N 1
ATOM 2746 C CA . THR B 1 77 ? -6.293 -20.906 -9.477 1 98.12 77 THR B CA 1
ATOM 2747 C C . THR B 1 77 ? -7.062 -21.188 -10.766 1 98.12 77 THR B C 1
ATOM 2749 O O . THR B 1 77 ? -6.605 -20.828 -11.852 1 98.12 77 THR B O 1
ATOM 2752 N N . GLU B 1 78 ? -8.25 -21.75 -10.695 1 96.44 78 GLU B N 1
ATOM 2753 C CA . GLU B 1 78 ? -9.047 -21.969 -11.891 1 96.44 78 GLU B CA 1
ATOM 2754 C C . GLU B 1 78 ? -9.352 -20.656 -12.609 1 96.44 78 GLU B C 1
ATOM 2756 O O . GLU B 1 78 ? -9.438 -19.609 -11.977 1 96.44 78 GLU B O 1
ATOM 2761 N N . LYS B 1 79 ? -9.555 -20.797 -13.883 1 94.94 79 LYS B N 1
ATOM 2762 C CA . LYS B 1 79 ? -9.727 -19.609 -14.719 1 94.94 79 LYS B CA 1
ATOM 2763 C C . LYS B 1 79 ? -10.852 -18.719 -14.188 1 94.94 79 LYS B C 1
ATOM 2765 O O . LYS B 1 79 ? -10.727 -17.5 -14.172 1 94.94 79 LYS B O 1
ATOM 2770 N N . LYS B 1 80 ? -11.883 -19.281 -13.703 1 92.94 80 LYS B N 1
ATOM 2771 C CA . LYS B 1 80 ? -13.047 -18.531 -13.242 1 92.94 80 LYS B CA 1
ATOM 2772 C C . LYS B 1 80 ? -12.711 -17.688 -12.008 1 92.94 80 LYS B C 1
ATOM 2774 O O . LYS B 1 80 ? -13.406 -16.719 -11.703 1 92.94 80 LYS B O 1
ATOM 2779 N N . TRP B 1 81 ? -11.625 -18.047 -11.328 1 95.5 81 TRP B N 1
ATOM 2780 C CA . TRP B 1 81 ? -11.273 -17.375 -10.078 1 95.5 81 TRP B CA 1
ATOM 2781 C C . TRP B 1 81 ? -10.18 -16.344 -10.32 1 95.5 81 TRP B C 1
ATOM 2783 O O . TRP B 1 81 ? -9.859 -15.555 -9.422 1 95.5 81 TRP B O 1
ATOM 2793 N N . ARG B 1 82 ? -9.656 -16.297 -11.516 1 96.88 82 ARG B N 1
ATOM 2794 C CA . ARG B 1 82 ? -8.539 -15.398 -11.781 1 96.88 82 ARG B CA 1
ATOM 2795 C C . ARG B 1 82 ? -9.039 -13.969 -11.992 1 96.88 82 ARG B C 1
ATOM 2797 O O . ARG B 1 82 ? -9.883 -13.719 -12.859 1 96.88 82 ARG B O 1
ATOM 2804 N N . GLY B 1 83 ? -8.523 -13.039 -11.188 1 96 83 GLY B N 1
ATOM 2805 C CA . GLY B 1 83 ? -8.867 -11.641 -11.352 1 96 83 GLY B CA 1
ATOM 2806 C C . GLY B 1 83 ? -8.453 -11.07 -12.688 1 96 83 GLY B C 1
ATOM 2807 O O . GLY B 1 83 ? -9.234 -10.383 -13.352 1 96 83 GLY B O 1
ATOM 2808 N N . ILE B 1 84 ? -7.25 -11.25 -12.992 1 96.19 84 ILE B N 1
ATOM 2809 C CA . ILE B 1 84 ? -6.672 -11 -14.312 1 96.19 84 ILE B CA 1
ATOM 2810 C C . ILE B 1 84 ? -5.992 -12.273 -14.82 1 96.19 84 ILE B C 1
ATOM 2812 O O . ILE B 1 84 ? -5.223 -12.906 -14.094 1 96.19 84 ILE B O 1
ATOM 2816 N N . ASP B 1 85 ? -6.34 -12.641 -16 1 97.19 85 ASP B N 1
ATOM 2817 C CA . ASP B 1 85 ? -5.805 -13.883 -16.547 1 97.19 85 ASP B CA 1
ATOM 2818 C C . ASP B 1 85 ? -4.891 -13.609 -17.734 1 97.19 85 ASP B C 1
ATOM 2820 O O . ASP B 1 85 ? -5.355 -13.219 -18.812 1 97.19 85 ASP B O 1
ATOM 2824 N N . ASN B 1 86 ? -3.627 -13.859 -17.516 1 97.06 86 ASN B N 1
ATOM 2825 C CA . ASN B 1 86 ? -2.643 -13.844 -18.594 1 97.06 86 ASN B CA 1
ATOM 2826 C C . ASN B 1 86 ? -2.738 -12.562 -19.422 1 97.06 86 ASN B C 1
ATOM 2828 O O . ASN B 1 86 ? -2.793 -12.609 -20.641 1 97.06 86 ASN B O 1
ATOM 2832 N N . HIS B 1 87 ? -2.691 -11.469 -18.75 1 96.44 87 HIS B N 1
ATOM 2833 C CA . HIS B 1 87 ? -2.855 -10.156 -19.375 1 96.44 87 HIS B CA 1
ATOM 2834 C C . HIS B 1 87 ? -1.513 -9.586 -19.812 1 96.44 87 HIS B C 1
ATOM 2836 O O . HIS B 1 87 ? -0.558 -9.547 -19.047 1 96.44 87 HIS B O 1
ATOM 2842 N N . GLN B 1 88 ? -1.488 -9.086 -20.984 1 95.69 88 GLN B N 1
ATOM 2843 C CA . GLN B 1 88 ? -0.259 -8.531 -21.547 1 95.69 88 GLN B CA 1
ATOM 2844 C C . GLN B 1 88 ? 0.059 -7.176 -20.906 1 95.69 88 GLN B C 1
ATOM 2846 O O . GLN B 1 88 ? -0.801 -6.293 -20.859 1 95.69 88 GLN B O 1
ATOM 2851 N N . LEU B 1 89 ? 1.278 -7.074 -20.438 1 93.56 89 LEU B N 1
ATOM 2852 C CA . LEU B 1 89 ? 1.746 -5.77 -19.984 1 93.56 89 LEU B CA 1
ATOM 2853 C C . LEU B 1 89 ? 1.858 -4.793 -21.156 1 93.56 89 LEU B C 1
ATOM 2855 O O . LEU B 1 89 ? 2.182 -5.191 -22.281 1 93.56 89 LEU B O 1
ATOM 2859 N N . LEU B 1 90 ? 1.641 -3.529 -20.906 1 87.81 90 LEU B N 1
ATOM 2860 C CA . LEU B 1 90 ? 1.783 -2.492 -21.922 1 87.81 90 LEU B CA 1
ATOM 2861 C C . LEU B 1 90 ? 3.08 -1.713 -21.734 1 87.81 90 LEU B C 1
ATOM 2863 O O . LEU B 1 90 ? 3.477 -1.437 -20.594 1 87.81 90 LEU B O 1
ATOM 2867 N N . TRP B 1 91 ? 3.617 -1.388 -22.797 1 84.38 91 TRP B N 1
ATOM 2868 C CA . TRP B 1 91 ? 4.852 -0.613 -22.75 1 84.38 91 TRP B CA 1
ATOM 2869 C C . TRP B 1 91 ? 4.645 0.693 -21.984 1 84.38 91 TRP B C 1
ATOM 2871 O O . TRP B 1 91 ? 5.527 1.133 -21.25 1 84.38 91 TRP B O 1
ATOM 2881 N N . GLY B 1 92 ? 3.572 1.275 -22.031 1 82.25 92 GLY B N 1
ATOM 2882 C CA . GLY B 1 92 ? 3.242 2.537 -21.375 1 82.25 92 GLY B CA 1
ATOM 2883 C C . GLY B 1 92 ? 3.166 2.434 -19.875 1 82.25 92 GLY B C 1
ATOM 2884 O O . GLY B 1 92 ? 3.178 3.449 -19.172 1 82.25 92 GLY B O 1
ATOM 2885 N N . ASP B 1 93 ? 3.141 1.257 -19.375 1 84.69 93 ASP B N 1
ATOM 2886 C CA . ASP B 1 93 ? 3.064 1.062 -17.938 1 84.69 93 ASP B CA 1
ATOM 2887 C C . ASP B 1 93 ? 4.453 1.106 -17.297 1 84.69 93 ASP B C 1
ATOM 2889 O O . ASP B 1 93 ? 4.582 1.093 -16.078 1 84.69 93 ASP B O 1
ATOM 2893 N N . MET B 1 94 ? 5.457 1.168 -18.062 1 84.06 94 MET B N 1
ATOM 2894 C CA . MET B 1 94 ? 6.832 1.135 -17.578 1 84.06 94 MET B CA 1
ATOM 2895 C C . MET B 1 94 ? 7.246 2.494 -17.031 1 84.06 94 MET B C 1
ATOM 2897 O O . MET B 1 94 ? 6.703 3.523 -17.422 1 84.06 94 MET B O 1
ATOM 2901 N N . ASP B 1 95 ? 8.078 2.396 -16.031 1 78.62 95 ASP B N 1
ATOM 2902 C CA . ASP B 1 95 ? 8.719 3.6 -15.516 1 78.62 95 ASP B CA 1
ATOM 2903 C C . ASP B 1 95 ? 9.906 4.016 -16.375 1 78.62 95 ASP B C 1
ATOM 2905 O O . ASP B 1 95 ? 10.82 3.221 -16.609 1 78.62 95 ASP B O 1
ATOM 2909 N N . SER B 1 96 ? 9.898 5.227 -16.828 1 69.12 96 SER B N 1
ATOM 2910 C CA . SER B 1 96 ? 10.914 5.695 -17.766 1 69.12 96 SER B CA 1
ATOM 2911 C C . SER B 1 96 ? 12.281 5.781 -17.094 1 69.12 96 SER B C 1
ATOM 2913 O O . SER B 1 96 ? 13.312 5.719 -17.766 1 69.12 96 SER B O 1
ATOM 2915 N N . MET B 1 97 ? 12.156 5.965 -15.859 1 68.62 97 MET B N 1
ATOM 2916 C CA . MET B 1 97 ? 13.422 6.137 -15.156 1 68.62 97 MET B CA 1
ATOM 2917 C C . MET B 1 97 ? 14.102 4.789 -14.914 1 68.62 97 MET B C 1
ATOM 2919 O O . MET B 1 97 ? 15.328 4.699 -14.898 1 68.62 97 MET B O 1
ATOM 2923 N N . VAL B 1 98 ? 13.086 3.836 -14.758 1 67.44 98 VAL B N 1
ATOM 2924 C CA . VAL B 1 98 ? 13.602 2.494 -14.508 1 67.44 98 VAL B CA 1
ATOM 2925 C C . VAL B 1 98 ? 13.07 1.528 -15.562 1 67.44 98 VAL B C 1
ATOM 2927 O O . VAL B 1 98 ? 12.023 1.775 -16.172 1 67.44 98 VAL B O 1
ATOM 2930 N N . ARG B 1 99 ? 13.688 0.518 -16 1 77.69 99 ARG B N 1
ATOM 2931 C CA . ARG B 1 99 ? 13.312 -0.475 -17 1 77.69 99 ARG B CA 1
ATOM 2932 C C . ARG B 1 99 ? 12.336 -1.494 -16.438 1 77.69 99 ARG B C 1
ATOM 2934 O O . ARG B 1 99 ? 12.438 -2.689 -16.719 1 77.69 99 ARG B O 1
ATOM 2941 N N . HIS B 1 100 ? 11.414 -0.966 -15.531 1 89.94 100 HIS B N 1
ATOM 2942 C CA . HIS B 1 100 ? 10.391 -1.877 -15.031 1 89.94 100 HIS B CA 1
ATOM 2943 C C . HIS B 1 100 ? 9.047 -1.176 -14.914 1 89.94 100 HIS B C 1
ATOM 2945 O O . HIS B 1 100 ? 8.961 0.05 -15.023 1 89.94 100 HIS B O 1
ATOM 2951 N N . VAL B 1 101 ? 8.008 -1.978 -14.828 1 92.5 101 VAL B N 1
ATOM 2952 C CA . VAL B 1 101 ? 6.66 -1.454 -14.641 1 92.5 101 VAL B CA 1
ATOM 2953 C C . VAL B 1 101 ? 6.629 -0.532 -13.422 1 92.5 101 VAL B C 1
ATOM 2955 O O . VAL B 1 101 ? 7.203 -0.851 -12.383 1 92.5 101 VAL B O 1
ATOM 2958 N N . ASN B 1 102 ? 6.016 0.617 -13.602 1 92.38 102 ASN B N 1
ATOM 2959 C CA . ASN B 1 102 ? 5.871 1.568 -12.5 1 92.38 102 ASN B CA 1
ATOM 2960 C C . ASN B 1 102 ? 5.164 0.939 -11.305 1 92.38 102 ASN B C 1
ATOM 2962 O O . ASN B 1 102 ? 4.164 0.237 -11.469 1 92.38 102 ASN B O 1
ATOM 2966 N N . ASN B 1 103 ? 5.648 1.233 -10.117 1 92.69 103 ASN B N 1
ATOM 2967 C CA . ASN B 1 103 ? 5.121 0.654 -8.883 1 92.69 103 ASN B CA 1
ATOM 2968 C C . ASN B 1 103 ? 3.639 0.971 -8.703 1 92.69 103 ASN B C 1
ATOM 2970 O O . ASN B 1 103 ? 2.906 0.204 -8.07 1 92.69 103 ASN B O 1
ATOM 2974 N N . ILE B 1 104 ? 3.162 2.004 -9.219 1 93.38 104 ILE B N 1
ATOM 2975 C CA . ILE B 1 104 ? 1.776 2.439 -9.086 1 93.38 104 ILE B CA 1
ATOM 2976 C C . ILE B 1 104 ? 0.858 1.451 -9.805 1 93.38 104 ILE B C 1
ATOM 2978 O O . ILE B 1 104 ? -0.263 1.199 -9.359 1 93.38 104 ILE B O 1
ATOM 2982 N N . MET B 1 105 ? 1.356 0.845 -10.859 1 95 105 MET B N 1
ATOM 2983 C CA . MET B 1 105 ? 0.545 -0.013 -11.719 1 95 105 MET B CA 1
ATOM 2984 C C . MET B 1 105 ? 0.108 -1.271 -10.969 1 95 105 MET B C 1
ATOM 2986 O O . MET B 1 105 ? -0.953 -1.828 -11.258 1 95 105 MET B O 1
ATOM 2990 N N . TYR B 1 106 ? 0.833 -1.669 -10.039 1 97.19 106 TYR B N 1
ATOM 2991 C CA . TYR B 1 106 ? 0.506 -2.889 -9.305 1 97.19 106 TYR B CA 1
ATOM 2992 C C . TYR B 1 106 ? -0.803 -2.73 -8.539 1 97.19 106 TYR B C 1
ATOM 2994 O O . TYR B 1 106 ? -1.616 -3.658 -8.492 1 97.19 106 TYR B O 1
ATOM 3002 N N . ASN B 1 107 ? -1.003 -1.551 -7.977 1 96.56 107 ASN B N 1
ATOM 3003 C CA . ASN B 1 107 ? -2.281 -1.287 -7.324 1 96.56 107 ASN B CA 1
ATOM 3004 C C . ASN B 1 107 ? -3.428 -1.248 -8.336 1 96.56 107 ASN B C 1
ATOM 3006 O O . ASN B 1 107 ? -4.555 -1.623 -8.008 1 96.56 107 ASN B O 1
ATOM 3010 N N . LYS B 1 108 ? -3.119 -0.807 -9.5 1 95.31 108 LYS B N 1
ATOM 3011 C CA . LYS B 1 108 ? -4.125 -0.813 -10.555 1 95.31 108 LYS B CA 1
ATOM 3012 C C . LYS B 1 108 ? -4.527 -2.238 -10.93 1 95.31 108 LYS B C 1
ATOM 3014 O O . LYS B 1 108 ? -5.711 -2.525 -11.117 1 95.31 108 LYS B O 1
ATOM 3019 N N . TYR B 1 109 ? -3.543 -3.133 -11.039 1 97.25 109 TYR B N 1
ATOM 3020 C CA . TYR B 1 109 ? -3.842 -4.535 -11.297 1 97.25 109 TYR B CA 1
ATOM 3021 C C . TYR B 1 109 ? -4.695 -5.129 -10.188 1 97.25 109 TYR B C 1
ATOM 3023 O O . TYR B 1 109 ? -5.676 -5.832 -10.445 1 97.25 109 TYR B O 1
ATOM 3031 N N . ALA B 1 110 ? -4.332 -4.77 -8.984 1 97.25 110 ALA B N 1
ATOM 3032 C CA . ALA B 1 110 ? -5.066 -5.277 -7.832 1 97.25 110 ALA B CA 1
ATOM 3033 C C . ALA B 1 110 ? -6.512 -4.785 -7.84 1 97.25 110 ALA B C 1
ATOM 3035 O O . ALA B 1 110 ? -7.422 -5.52 -7.453 1 97.25 110 ALA B O 1
ATOM 3036 N N . GLU B 1 111 ? -6.719 -3.557 -8.211 1 94.38 111 GLU B N 1
ATOM 3037 C CA . GLU B 1 111 ? -8.062 -2.98 -8.273 1 94.38 111 GLU B CA 1
ATOM 3038 C C . GLU B 1 111 ? -8.969 -3.793 -9.195 1 94.38 111 GLU B C 1
ATOM 3040 O O . GLU B 1 111 ? -10.078 -4.164 -8.812 1 94.38 111 GLU B O 1
ATOM 3045 N N . THR B 1 112 ? -8.453 -4.066 -10.375 1 93.88 112 THR B N 1
ATOM 3046 C CA . THR B 1 112 ? -9.219 -4.863 -11.328 1 93.88 112 THR B CA 1
ATOM 3047 C C . THR B 1 112 ? -9.5 -6.254 -10.758 1 93.88 112 THR B C 1
ATOM 3049 O O . THR B 1 112 ? -10.633 -6.738 -10.828 1 93.88 112 THR B O 1
ATOM 3052 N N . GLY B 1 113 ? -8.492 -6.836 -10.156 1 95.69 113 GLY B N 1
ATOM 3053 C CA . GLY B 1 113 ? -8.656 -8.156 -9.57 1 95.69 113 GLY B CA 1
ATOM 3054 C C . GLY B 1 113 ? -9.664 -8.188 -8.438 1 95.69 113 GLY B C 1
ATOM 3055 O O . GLY B 1 113 ? -10.414 -9.156 -8.289 1 95.69 113 GLY B O 1
ATOM 3056 N N . ARG B 1 114 ? -9.672 -7.152 -7.684 1 95 114 ARG B N 1
ATOM 3057 C CA . ARG B 1 114 ? -10.562 -7.047 -6.535 1 95 114 ARG B CA 1
ATOM 3058 C C . ARG B 1 114 ? -12.023 -7.07 -6.973 1 95 114 ARG B C 1
ATOM 3060 O O . ARG B 1 114 ? -12.844 -7.789 -6.398 1 95 114 ARG B O 1
ATOM 3067 N N . VAL B 1 115 ? -12.375 -6.332 -7.988 1 92.94 115 VAL B N 1
ATOM 3068 C CA . VAL B 1 115 ? -13.742 -6.254 -8.492 1 92.94 115 VAL B CA 1
ATOM 3069 C C . VAL B 1 115 ? -14.164 -7.609 -9.055 1 92.94 115 VAL B C 1
ATOM 3071 O O . VAL B 1 115 ? -15.25 -8.102 -8.734 1 92.94 115 VAL B O 1
ATOM 3074 N N . LYS B 1 116 ? -13.266 -8.227 -9.766 1 94.44 116 LYS B N 1
ATOM 3075 C CA . LYS B 1 116 ? -13.578 -9.523 -10.359 1 94.44 116 LYS B CA 1
ATOM 3076 C C . LYS B 1 116 ? -13.766 -10.594 -9.281 1 94.44 116 LYS B C 1
ATOM 3078 O O . LYS B 1 116 ? -14.633 -11.453 -9.406 1 94.44 116 LYS B O 1
ATOM 3083 N N . PHE B 1 117 ? -13 -10.547 -8.258 1 96.44 117 PHE B N 1
ATOM 3084 C CA . PHE B 1 117 ? -13.102 -11.508 -7.168 1 96.44 117 PHE B CA 1
ATOM 3085 C C . PHE B 1 117 ? -14.484 -11.477 -6.539 1 96.44 117 PHE B C 1
ATOM 3087 O O . PHE B 1 117 ? -15.07 -12.523 -6.25 1 96.44 117 PHE B O 1
ATOM 3094 N N . ILE B 1 118 ? -14.984 -10.273 -6.383 1 95.12 118 ILE B N 1
ATOM 3095 C CA . ILE B 1 118 ? -16.312 -10.094 -5.801 1 95.12 118 ILE B CA 1
ATOM 3096 C C . ILE B 1 118 ? -17.375 -10.594 -6.773 1 95.12 118 ILE B C 1
ATOM 3098 O O . ILE B 1 118 ? -18.281 -11.344 -6.391 1 95.12 118 ILE B O 1
ATOM 3102 N N . HIS B 1 119 ? -17.219 -10.242 -8 1 94.31 119 HIS B N 1
ATOM 3103 C CA . HIS B 1 119 ? -18.188 -10.664 -9.008 1 94.31 119 HIS B CA 1
ATOM 3104 C C . HIS B 1 119 ? -18.219 -12.188 -9.133 1 94.31 119 HIS B C 1
ATOM 3106 O O . HIS B 1 119 ? -19.297 -12.766 -9.305 1 94.31 119 HIS B O 1
ATOM 3112 N N . ASN B 1 120 ? -17.078 -12.773 -8.984 1 93.62 120 ASN B N 1
ATOM 3113 C CA . ASN B 1 120 ? -16.953 -14.219 -9.148 1 93.62 120 ASN B CA 1
ATOM 3114 C C . ASN B 1 120 ? -17.719 -14.961 -8.047 1 93.62 120 ASN B C 1
ATOM 3116 O O . ASN B 1 120 ? -18.062 -16.141 -8.211 1 93.62 120 ASN B O 1
ATOM 3120 N N . GLN B 1 121 ? -17.953 -14.312 -6.973 1 94.25 121 GLN B N 1
ATOM 3121 C CA . GLN B 1 121 ? -18.719 -14.93 -5.891 1 94.25 121 GLN B CA 1
ATOM 3122 C C . GLN B 1 121 ? -20.156 -15.18 -6.309 1 94.25 121 GLN B C 1
ATOM 3124 O O . GLN B 1 121 ? -20.875 -15.961 -5.676 1 94.25 121 GLN B O 1
ATOM 3129 N N . SER B 1 122 ? -20.625 -14.5 -7.348 1 92.75 122 SER B N 1
ATOM 3130 C CA . SER B 1 122 ? -22.031 -14.531 -7.73 1 92.75 122 SER B CA 1
ATOM 3131 C C . SER B 1 122 ? -22.328 -15.688 -8.688 1 92.75 122 SER B C 1
ATOM 3133 O O . SER B 1 122 ? -23.469 -15.883 -9.102 1 92.75 122 SER B O 1
ATOM 3135 N N . GLU B 1 123 ? -21.359 -16.422 -9.086 1 87.69 123 GLU B N 1
ATOM 3136 C CA . GLU B 1 123 ? -21.5 -17.406 -10.156 1 87.69 123 GLU B CA 1
ATOM 3137 C C . GLU B 1 123 ? -22.625 -18.391 -9.859 1 87.69 123 GLU B C 1
ATOM 3139 O O . GLU B 1 123 ? -23.375 -18.781 -10.758 1 87.69 123 GLU B O 1
ATOM 3144 N N . ASP B 1 124 ? -22.828 -18.828 -8.641 1 88.44 124 ASP B N 1
ATOM 3145 C CA . ASP B 1 124 ? -23.859 -19.812 -8.289 1 88.44 124 ASP B CA 1
ATOM 3146 C C . ASP B 1 124 ? -25 -19.172 -7.523 1 88.44 124 ASP B C 1
ATOM 3148 O O . ASP B 1 124 ? -25.812 -19.859 -6.891 1 88.44 124 ASP B O 1
ATOM 3152 N N . ALA B 1 125 ? -25.062 -17.891 -7.668 1 91.88 125 ALA B N 1
ATOM 3153 C CA . ALA B 1 125 ? -26.078 -17.172 -6.914 1 91.88 125 ALA B CA 1
ATOM 3154 C C . ALA B 1 125 ? -27.391 -17.094 -7.688 1 91.88 125 ALA B C 1
ATOM 3156 O O . ALA B 1 125 ? -27.406 -17.281 -8.906 1 91.88 125 ALA B O 1
ATOM 3157 N N . THR B 1 126 ? -28.516 -16.891 -6.953 1 93.5 126 THR B N 1
ATOM 3158 C CA . THR B 1 126 ? -29.797 -16.594 -7.602 1 93.5 126 THR B CA 1
ATOM 3159 C C . THR B 1 126 ? -29.719 -15.258 -8.344 1 93.5 126 THR B C 1
ATOM 3161 O O . THR B 1 126 ? -28.812 -14.4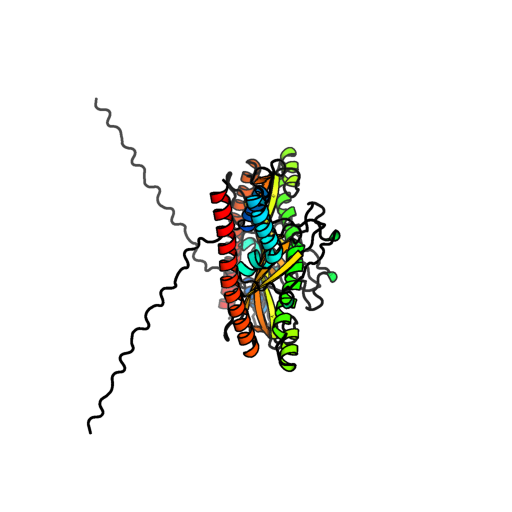61 -8.109 1 93.5 126 THR B O 1
ATOM 3164 N N . GLU B 1 127 ? -30.688 -15.094 -9.219 1 92.06 127 GLU B N 1
ATOM 3165 C CA . GLU B 1 127 ? -30.703 -13.852 -9.984 1 92.06 127 GLU B CA 1
ATOM 3166 C C . GLU B 1 127 ? -30.766 -12.633 -9.062 1 92.06 127 GLU B C 1
ATOM 3168 O O . GLU B 1 127 ? -30.078 -11.641 -9.289 1 92.06 127 GLU B O 1
ATOM 3173 N N . GLU B 1 128 ? -31.547 -12.758 -8.078 1 91.5 128 GLU B N 1
ATOM 3174 C CA . GLU B 1 128 ? -31.672 -11.664 -7.117 1 91.5 128 GLU B CA 1
ATOM 3175 C C . GLU B 1 128 ? -30.375 -11.422 -6.367 1 91.5 128 GLU B C 1
ATOM 3177 O O . GLU B 1 128 ? -29.969 -10.273 -6.168 1 91.5 128 GLU B O 1
ATOM 3182 N N . GLU B 1 129 ? -29.734 -12.422 -6.016 1 93.12 129 GLU B N 1
ATOM 3183 C CA . GLU B 1 129 ? -28.484 -12.32 -5.285 1 93.12 129 GLU B CA 1
ATOM 3184 C C . GLU B 1 129 ? -27.359 -11.805 -6.18 1 93.12 129 GLU B C 1
ATOM 3186 O O . GLU B 1 129 ? -26.484 -11.062 -5.727 1 93.12 129 GLU B O 1
ATOM 3191 N N . LYS B 1 130 ? -27.453 -12.211 -7.434 1 94.38 130 LYS B N 1
ATOM 3192 C CA . LYS B 1 130 ? -26.422 -11.812 -8.391 1 94.38 130 LYS B CA 1
ATOM 3193 C C . LYS B 1 130 ? -26.359 -10.289 -8.523 1 94.38 130 LYS B C 1
ATOM 3195 O O . LYS B 1 130 ? -25.266 -9.711 -8.539 1 94.38 130 LYS B O 1
ATOM 3200 N N . SER B 1 131 ? -27.469 -9.664 -8.562 1 93 131 SER B N 1
ATOM 3201 C CA . SER B 1 131 ? -27.516 -8.211 -8.672 1 93 131 SER B CA 1
ATOM 3202 C C . SER B 1 131 ? -26.891 -7.543 -7.449 1 93 131 SER B C 1
ATOM 3204 O O . SER B 1 131 ? -26.203 -6.523 -7.57 1 93 131 SER B O 1
ATOM 3206 N N . GLN B 1 132 ? -27.109 -8.148 -6.352 1 92.69 132 GLN B N 1
ATOM 3207 C CA . GLN B 1 132 ? -26.578 -7.586 -5.113 1 92.69 132 GLN B CA 1
ATOM 3208 C C . GLN B 1 132 ? -25.062 -7.758 -5.039 1 92.69 132 GLN B C 1
ATOM 3210 O O . GLN B 1 132 ? -24.359 -6.887 -4.523 1 92.69 132 GLN B O 1
ATOM 3215 N N . TRP B 1 133 ? -24.531 -8.859 -5.582 1 94 133 TRP B N 1
ATOM 3216 C CA . TRP B 1 133 ? -23.094 -9.062 -5.68 1 94 133 TRP B CA 1
ATOM 3217 C C . TRP B 1 133 ? -22.453 -8.031 -6.605 1 94 133 TRP B C 1
ATOM 3219 O O . TRP B 1 133 ? -21.406 -7.453 -6.281 1 94 133 TRP B O 1
ATOM 3229 N N . LEU B 1 134 ? -23.109 -7.816 -7.719 1 91.62 134 LEU B N 1
ATOM 3230 C CA . LEU B 1 134 ? -22.578 -6.914 -8.734 1 91.62 134 LEU B CA 1
ATOM 3231 C C . LEU B 1 134 ? -22.594 -5.473 -8.242 1 91.62 134 LEU B C 1
ATOM 3233 O O . LEU B 1 134 ? -21.766 -4.66 -8.664 1 91.62 134 LEU B O 1
ATOM 3237 N N . ASP B 1 135 ? -23.422 -5.195 -7.246 1 90.88 135 ASP B N 1
ATOM 3238 C CA . ASP B 1 135 ? -23.562 -3.842 -6.711 1 90.88 135 ASP B CA 1
ATOM 3239 C C . ASP B 1 135 ? -22.562 -3.594 -5.59 1 90.88 135 ASP B C 1
ATOM 3241 O O . ASP B 1 135 ? -22.297 -2.445 -5.227 1 90.88 135 ASP B O 1
ATOM 3245 N N . LEU B 1 136 ? -22.016 -4.605 -5.07 1 91.19 136 LEU B N 1
ATOM 3246 C CA . LEU B 1 136 ? -21.188 -4.516 -3.871 1 91.19 136 LEU B CA 1
ATOM 3247 C C . LEU B 1 136 ? -19.969 -3.617 -4.109 1 91.19 136 LEU B C 1
ATOM 3249 O O . LEU B 1 136 ? -19.578 -2.85 -3.225 1 91.19 136 LEU B O 1
ATOM 3253 N N . PRO B 1 137 ? -19.375 -3.607 -5.344 1 87.56 137 PRO B N 1
ATOM 3254 C CA . PRO B 1 137 ? -18.25 -2.713 -5.582 1 87.56 137 PRO B CA 1
ATOM 3255 C C . PRO B 1 137 ? -18.672 -1.304 -5.977 1 87.56 137 PRO B C 1
ATOM 3257 O O . PRO B 1 137 ? -17.828 -0.467 -6.312 1 87.56 137 PRO B O 1
ATOM 3260 N N . THR B 1 138 ? -19.969 -0.981 -5.957 1 84.25 138 THR B N 1
ATOM 3261 C CA . THR B 1 138 ? -20.5 0.326 -6.32 1 84.25 138 THR B CA 1
ATOM 3262 C C . THR B 1 138 ? -21.016 1.066 -5.086 1 84.25 138 THR B C 1
ATOM 3264 O O . THR B 1 138 ? -21.297 0.448 -4.059 1 84.25 138 THR B O 1
ATOM 3267 N N . PRO B 1 139 ? -21.141 2.396 -5.223 1 83.69 139 PRO B N 1
ATOM 3268 C CA . PRO B 1 139 ? -21.641 3.172 -4.09 1 83.69 139 PRO B CA 1
ATOM 3269 C C . PRO B 1 139 ? -23.172 3.281 -4.074 1 83.69 139 PRO B C 1
ATOM 3271 O O . PRO B 1 139 ? -23.719 4.355 -3.814 1 83.69 139 PRO B O 1
ATOM 3274 N N . ARG B 1 140 ? -24 2.451 -4.391 1 83.25 140 ARG B N 1
ATOM 3275 C CA . ARG B 1 140 ? -25.438 2.564 -4.516 1 83.25 140 ARG B CA 1
ATOM 3276 C C . ARG B 1 140 ? -26.156 1.931 -3.322 1 83.25 140 ARG B C 1
ATOM 3278 O O . ARG B 1 140 ? -27.281 2.295 -2.998 1 83.25 140 ARG B O 1
ATOM 3285 N N . GLY B 1 141 ? -25.688 1.129 -2.527 1 89.44 141 GLY B N 1
ATOM 3286 C CA . GLY B 1 141 ? -26.172 0.412 -1.363 1 89.44 141 GLY B CA 1
ATOM 3287 C C . GLY B 1 141 ? -25.062 -0.13 -0.482 1 89.44 141 GLY B C 1
ATOM 3288 O O . GLY B 1 141 ? -24.188 0.621 -0.047 1 89.44 141 GLY B O 1
ATOM 3289 N N . LEU B 1 142 ? -25.328 -1.358 -0.234 1 93.19 142 LEU B N 1
ATOM 3290 C CA . LEU B 1 142 ? -24.234 -2.02 0.465 1 93.19 142 LEU B CA 1
ATOM 3291 C C . LEU B 1 142 ? -23 -2.105 -0.423 1 93.19 142 LEU B C 1
ATOM 3293 O O . LEU B 1 142 ? -23.078 -2.557 -1.567 1 93.19 142 LEU B O 1
ATOM 3297 N N . GLY B 1 143 ? -21.953 -1.531 0.124 1 92.62 143 GLY B N 1
ATOM 3298 C CA . GLY B 1 143 ? -20.75 -1.481 -0.687 1 92.62 143 GLY B CA 1
ATOM 3299 C C . GLY B 1 143 ? -19.484 -1.762 0.104 1 92.62 143 GLY B C 1
ATOM 3300 O O . GLY B 1 143 ? -19.547 -2.035 1.305 1 92.62 143 GLY B O 1
ATOM 3301 N N . LEU B 1 144 ? -18.406 -1.842 -0.649 1 93.5 144 LEU B N 1
ATOM 3302 C CA . LEU B 1 144 ? -17.078 -2.074 -0.087 1 93.5 144 LEU B CA 1
ATOM 3303 C C . LEU B 1 144 ? -16.188 -0.863 -0.305 1 93.5 144 LEU B C 1
ATOM 3305 O O . LEU B 1 144 ? -16.094 -0.344 -1.419 1 93.5 144 LEU B O 1
ATOM 3309 N N . ILE B 1 145 ? -15.539 -0.401 0.805 1 93.12 145 ILE B N 1
ATOM 3310 C CA . ILE B 1 145 ? -14.609 0.724 0.746 1 93.12 145 ILE B CA 1
ATOM 3311 C C . ILE B 1 145 ? -13.211 0.259 1.13 1 93.12 145 ILE B C 1
ATOM 3313 O O . ILE B 1 145 ? -13.016 -0.347 2.188 1 93.12 145 ILE B O 1
ATOM 3317 N N . LEU B 1 146 ? -12.289 0.498 0.276 1 95.75 146 LEU B N 1
ATOM 3318 C CA . LEU B 1 146 ? -10.906 0.131 0.584 1 95.75 146 LEU B CA 1
ATOM 3319 C C . LEU B 1 146 ? -10.359 0.981 1.727 1 95.75 146 LEU B C 1
ATOM 3321 O O . LEU B 1 146 ? -10.203 2.195 1.583 1 95.75 146 LEU B O 1
ATOM 3325 N N . SER B 1 147 ? -10.07 0.344 2.855 1 97.25 147 SER B N 1
ATOM 3326 C CA . SER B 1 147 ? -9.508 1.037 4.012 1 97.25 147 SER B CA 1
ATOM 3327 C C . SER B 1 147 ? -7.992 1.135 3.918 1 97.25 147 SER B C 1
ATOM 3329 O O . SER B 1 147 ? -7.406 2.15 4.297 1 97.25 147 SER B O 1
ATOM 3331 N N . SER B 1 148 ? -7.414 0.088 3.426 1 98.5 148 SER B N 1
ATOM 3332 C CA . SER B 1 148 ? -5.961 0.084 3.291 1 98.5 148 SER B CA 1
ATOM 3333 C C . SER B 1 148 ? -5.5 -0.984 2.307 1 98.5 148 SER B C 1
ATOM 3335 O O . SER B 1 148 ? -6.199 -1.974 2.082 1 98.5 148 SER B O 1
ATOM 3337 N N . ILE B 1 149 ? -4.312 -0.757 1.769 1 98.56 149 ILE B N 1
ATOM 3338 C CA . ILE B 1 149 ? -3.641 -1.722 0.903 1 98.56 149 ILE B CA 1
ATOM 3339 C C . ILE B 1 149 ? -2.129 -1.632 1.104 1 98.56 149 ILE B C 1
ATOM 3341 O O . ILE B 1 149 ? -1.563 -0.536 1.117 1 98.56 149 ILE B O 1
ATOM 3345 N N . LYS B 1 150 ? -1.552 -2.725 1.324 1 98.81 150 LYS B N 1
ATOM 3346 C CA . LYS B 1 150 ? -0.097 -2.836 1.374 1 98.81 150 LYS B CA 1
ATOM 3347 C C . LYS B 1 150 ? 0.434 -3.639 0.189 1 98.81 150 LYS B C 1
ATOM 3349 O O . LYS B 1 150 ? 0.004 -4.77 -0.044 1 98.81 150 LYS B O 1
ATOM 3354 N N . THR B 1 151 ? 1.27 -3.061 -0.52 1 98.69 151 THR B N 1
ATOM 3355 C CA . THR B 1 151 ? 1.917 -3.736 -1.639 1 98.69 151 THR B CA 1
ATOM 3356 C C . THR B 1 151 ? 3.377 -4.039 -1.316 1 98.69 151 THR B C 1
ATOM 3358 O O . THR B 1 151 ? 4.145 -3.135 -0.985 1 98.69 151 THR B O 1
ATOM 3361 N N . GLU B 1 152 ? 3.73 -5.258 -1.382 1 98.62 152 GLU B N 1
ATOM 3362 C CA . GLU B 1 152 ? 5.113 -5.719 -1.283 1 98.62 152 GLU B CA 1
ATOM 3363 C C . GLU B 1 152 ? 5.664 -6.109 -2.652 1 98.62 152 GLU B C 1
ATOM 3365 O O . GLU B 1 152 ? 5.145 -7.023 -3.297 1 98.62 152 GLU B O 1
ATOM 3370 N N . TYR B 1 153 ? 6.684 -5.465 -3.014 1 97.56 153 TYR B N 1
ATOM 3371 C CA . TYR B 1 153 ? 7.289 -5.738 -4.312 1 97.56 153 TYR B CA 1
ATOM 3372 C C . TYR B 1 153 ? 8.375 -6.801 -4.195 1 97.56 153 TYR B C 1
ATOM 3374 O O . TYR B 1 153 ? 9.312 -6.656 -3.412 1 97.56 153 TYR B O 1
ATOM 3382 N N . LYS B 1 154 ? 8.258 -7.82 -5.012 1 95.56 154 LYS B N 1
ATOM 3383 C CA . LYS B 1 154 ? 9.141 -8.977 -4.863 1 95.56 154 LYS B CA 1
ATOM 3384 C C . LYS B 1 154 ? 10.055 -9.125 -6.07 1 95.56 154 LYS B C 1
ATOM 3386 O O . LYS B 1 154 ? 11.195 -9.578 -5.941 1 95.56 154 LYS B O 1
ATOM 3391 N N . PHE B 1 155 ? 9.516 -8.844 -7.207 1 91.25 155 PHE B N 1
ATOM 3392 C CA . PHE B 1 155 ? 10.164 -9.023 -8.508 1 91.25 155 PHE B CA 1
ATOM 3393 C C . PHE B 1 155 ? 9.703 -7.953 -9.484 1 91.25 155 PHE B C 1
ATOM 3395 O O . PHE B 1 155 ? 8.5 -7.73 -9.648 1 91.25 155 PHE B O 1
ATOM 3402 N N . PRO B 1 156 ? 10.703 -7.246 -10.117 1 92.44 156 PRO B N 1
ATOM 3403 C CA . PRO B 1 156 ? 10.281 -6.203 -11.055 1 92.44 156 PRO B CA 1
ATOM 3404 C C . PRO B 1 156 ? 9.703 -6.777 -12.352 1 92.44 156 PRO B C 1
ATOM 3406 O O . PRO B 1 156 ? 10.336 -7.625 -12.992 1 92.44 156 PRO B O 1
ATOM 3409 N N . LEU B 1 157 ? 8.508 -6.309 -12.742 1 95.31 157 LEU B N 1
ATOM 3410 C CA . LEU B 1 157 ? 7.91 -6.668 -14.023 1 95.31 157 LEU B CA 1
ATOM 3411 C C . LEU B 1 157 ? 8.461 -5.789 -15.141 1 95.31 157 LEU B C 1
ATOM 3413 O O . LEU B 1 157 ? 8.648 -4.586 -14.961 1 95.31 157 LEU B O 1
ATOM 3417 N N . GLU B 1 158 ? 8.719 -6.441 -16.266 1 93.5 158 GLU B N 1
ATOM 3418 C CA . GLU B 1 158 ? 9.219 -5.723 -17.438 1 93.5 158 GLU B CA 1
ATOM 3419 C C . GLU B 1 158 ? 8.523 -6.191 -18.703 1 93.5 158 GLU B C 1
ATOM 3421 O O . GLU B 1 158 ? 8.297 -7.387 -18.891 1 93.5 158 GLU B O 1
ATOM 3426 N N . PHE B 1 159 ? 8.32 -5.227 -19.5 1 92.62 159 PHE B N 1
ATOM 3427 C CA . PHE B 1 159 ? 7.773 -5.543 -20.812 1 92.62 159 PHE B CA 1
ATOM 3428 C C . PHE B 1 159 ? 8.836 -6.16 -21.703 1 92.62 159 PHE B C 1
ATOM 3430 O O . PHE B 1 159 ? 9.984 -5.711 -21.719 1 92.62 159 PHE B O 1
ATOM 3437 N N . PRO B 1 160 ? 8.453 -7.152 -22.453 1 94 160 PRO B N 1
ATOM 3438 C CA . PRO B 1 160 ? 7.145 -7.797 -22.578 1 94 160 PRO B CA 1
ATOM 3439 C C . PRO B 1 160 ? 6.941 -8.93 -21.578 1 94 160 PRO B C 1
ATOM 3441 O O . PRO B 1 160 ? 7.883 -9.664 -21.281 1 94 160 PRO B O 1
ATOM 3444 N N . ASP B 1 161 ? 5.906 -8.969 -21 1 95.75 161 ASP B N 1
ATOM 3445 C CA . ASP B 1 161 ? 5.465 -10.008 -20.078 1 95.75 161 ASP B CA 1
ATOM 3446 C C . ASP B 1 161 ? 3.941 -10.023 -19.953 1 95.75 161 ASP B C 1
ATOM 3448 O O . ASP B 1 161 ? 3.258 -9.172 -20.516 1 95.75 161 ASP B O 1
ATOM 3452 N N . ARG B 1 162 ? 3.482 -11.117 -19.484 1 97.62 162 ARG B N 1
ATOM 3453 C CA . ARG B 1 162 ? 2.072 -11.242 -19.125 1 97.62 162 ARG B CA 1
ATOM 3454 C C . ARG B 1 162 ? 1.903 -11.492 -17.625 1 97.62 162 ARG B C 1
ATOM 3456 O O . ARG B 1 162 ? 2.791 -12.062 -16.984 1 97.62 162 ARG B O 1
ATOM 3463 N N . ILE B 1 163 ? 0.702 -11.008 -17.109 1 97.94 163 ILE B N 1
ATOM 3464 C CA . ILE B 1 163 ? 0.525 -11.18 -15.664 1 97.94 163 ILE B CA 1
ATOM 3465 C C . ILE B 1 163 ? -0.795 -11.891 -15.391 1 97.94 163 ILE B C 1
ATOM 3467 O O . ILE B 1 163 ? -1.737 -11.797 -16.188 1 97.94 163 ILE B O 1
ATOM 3471 N N . THR B 1 164 ? -0.821 -12.664 -14.328 1 98.44 164 THR B N 1
ATOM 3472 C CA . THR B 1 164 ? -2.01 -13.242 -13.711 1 98.44 164 THR B CA 1
ATOM 3473 C C . THR B 1 164 ? -2.176 -12.719 -12.281 1 98.44 164 THR B C 1
ATOM 3475 O O . THR B 1 164 ? -1.207 -12.656 -11.523 1 98.44 164 THR B O 1
ATOM 3478 N N . VAL B 1 165 ? -3.363 -12.258 -11.953 1 98.56 165 VAL B N 1
ATOM 3479 C CA . VAL B 1 165 ? -3.654 -11.75 -10.617 1 98.56 165 VAL B CA 1
ATOM 3480 C C . VAL B 1 165 ? -4.68 -12.648 -9.938 1 98.56 165 VAL B C 1
ATOM 3482 O O . VAL B 1 165 ? -5.746 -12.922 -10.492 1 98.56 165 VAL B O 1
ATOM 3485 N N . LEU B 1 166 ? -4.32 -13.109 -8.742 1 98.62 166 LEU B N 1
ATOM 3486 C CA . LEU B 1 166 ? -5.195 -13.961 -7.945 1 98.62 166 LEU B CA 1
ATOM 3487 C C . LEU B 1 166 ?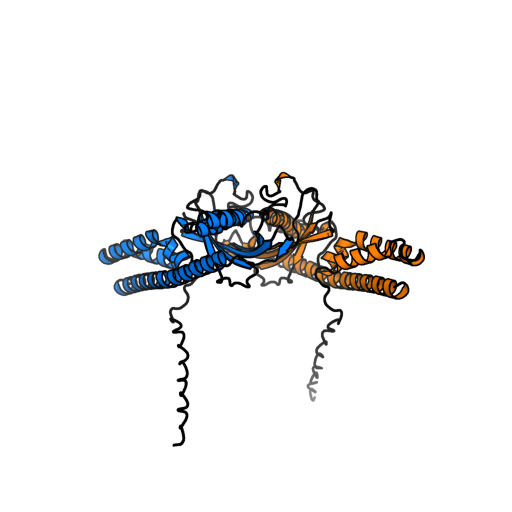 -5.523 -13.305 -6.605 1 98.62 166 LEU B C 1
ATOM 3489 O O . LEU B 1 166 ? -4.684 -12.609 -6.031 1 98.62 166 LEU B O 1
ATOM 3493 N N . TYR B 1 167 ? -6.719 -13.562 -6.117 1 98.19 167 TYR B N 1
ATOM 3494 C CA . TYR B 1 167 ? -7.152 -13.07 -4.812 1 98.19 167 TYR B CA 1
ATOM 3495 C C . TYR B 1 167 ? -7.566 -14.219 -3.906 1 98.19 167 TYR B C 1
ATOM 3497 O O . TYR B 1 167 ? -8.07 -15.242 -4.383 1 98.19 167 TYR B O 1
ATOM 3505 N N . LYS B 1 168 ? -7.391 -13.977 -2.633 1 98.44 168 LYS B N 1
ATOM 3506 C CA . LYS B 1 168 ? -7.938 -14.891 -1.632 1 98.44 168 LYS B CA 1
ATOM 3507 C C . LYS B 1 168 ? -8.352 -14.141 -0.37 1 98.44 168 LYS B C 1
ATOM 3509 O O . LYS B 1 168 ? -7.875 -13.031 -0.117 1 98.44 168 LYS B O 1
ATOM 3514 N N . LEU B 1 169 ? -9.258 -14.781 0.342 1 98.56 169 LEU B N 1
ATOM 3515 C CA . LEU B 1 169 ? -9.617 -14.297 1.672 1 98.56 169 LEU B CA 1
ATOM 3516 C C . LEU B 1 169 ? -8.539 -14.656 2.688 1 98.56 169 LEU B C 1
ATOM 3518 O O . LEU B 1 169 ? -7.988 -15.758 2.652 1 98.56 169 LEU B O 1
ATOM 3522 N N . LEU B 1 170 ? -8.234 -13.719 3.525 1 98.5 170 LEU B N 1
ATOM 3523 C CA . LEU B 1 170 ? -7.258 -13.992 4.574 1 98.5 170 LEU B CA 1
ATOM 3524 C C . LEU B 1 170 ? -7.934 -14.602 5.797 1 98.5 170 LEU B C 1
ATOM 3526 O O . LEU B 1 170 ? -7.27 -15.219 6.637 1 98.5 170 LEU B O 1
ATOM 3530 N N . GLU B 1 171 ? -9.18 -14.406 5.957 1 98.12 171 GLU B N 1
ATOM 3531 C CA . GLU B 1 171 ? -10.016 -14.984 7.008 1 98.12 171 GLU B CA 1
ATOM 3532 C C . GLU B 1 171 ? -11.461 -15.133 6.551 1 98.12 171 GLU B C 1
ATOM 3534 O O . GLU B 1 171 ? -11.906 -14.43 5.637 1 98.12 171 GLU B O 1
ATOM 3539 N N . ALA B 1 172 ? -12.086 -16.047 7.188 1 98.06 172 ALA B N 1
ATOM 3540 C CA . ALA B 1 172 ? -13.516 -16.188 6.902 1 98.06 172 ALA B CA 1
ATOM 3541 C C . ALA B 1 172 ? -14.328 -15.109 7.617 1 98.06 172 ALA B C 1
ATOM 3543 O O . ALA B 1 172 ? -14.242 -14.977 8.844 1 98.06 172 ALA B O 1
ATOM 3544 N N . PRO B 1 173 ? -15.086 -14.406 6.848 1 97.94 173 PRO B N 1
ATOM 3545 C CA . PRO B 1 173 ? -15.93 -13.43 7.547 1 97.94 173 PRO B CA 1
ATOM 3546 C C . PRO B 1 173 ? -17.047 -14.086 8.359 1 97.94 173 PRO B C 1
ATOM 3548 O O . PRO B 1 173 ? -17.375 -15.25 8.125 1 97.94 173 PRO B O 1
ATOM 3551 N N . THR B 1 174 ? -17.516 -13.375 9.336 1 97.88 174 THR B N 1
ATOM 3552 C CA . THR B 1 174 ? -18.688 -13.75 10.133 1 97.88 174 THR B CA 1
ATOM 3553 C C . THR B 1 174 ? -19.812 -12.75 9.945 1 97.88 174 THR B C 1
ATOM 3555 O O . THR B 1 174 ? -19.656 -11.758 9.227 1 97.88 174 THR B O 1
ATOM 3558 N N . ALA B 1 175 ? -20.906 -13.047 10.656 1 97.38 175 ALA B N 1
ATOM 3559 C CA . ALA B 1 175 ? -22.062 -12.164 10.555 1 97.38 175 ALA B CA 1
ATOM 3560 C C . ALA B 1 175 ? -21.766 -10.805 11.18 1 97.38 175 ALA B C 1
ATOM 3562 O O . ALA B 1 175 ? -22.453 -9.82 10.883 1 97.38 175 ALA B O 1
ATOM 3563 N N . GLU B 1 176 ? -20.766 -10.742 11.961 1 97.69 176 GLU B N 1
ATOM 3564 C CA . GLU B 1 176 ? -20.469 -9.508 12.68 1 97.69 176 GLU B CA 1
ATOM 3565 C C . GLU B 1 176 ? -19.297 -8.766 12.016 1 97.69 176 GLU B C 1
ATOM 3567 O O . GLU B 1 176 ? -18.969 -7.645 12.414 1 97.69 176 GLU B O 1
ATOM 3572 N N . SER B 1 177 ? -18.75 -9.391 11.031 1 97.75 177 SER B N 1
ATOM 3573 C CA . SER B 1 177 ? -17.594 -8.766 10.391 1 97.75 177 SER B CA 1
ATOM 3574 C C . SER B 1 177 ? -17.984 -7.438 9.742 1 97.75 177 SER B C 1
ATOM 3576 O O . SER B 1 177 ? -18.984 -7.359 9.031 1 97.75 177 SER B O 1
ATOM 3578 N N . THR B 1 178 ? -17.141 -6.426 9.945 1 97.94 178 THR B N 1
ATOM 3579 C CA . THR B 1 178 ? -17.391 -5.117 9.344 1 97.94 178 THR B CA 1
ATOM 3580 C C . THR B 1 178 ? -16.359 -4.816 8.258 1 97.94 178 THR B C 1
ATOM 3582 O O . THR B 1 178 ? -16.344 -3.721 7.695 1 97.94 178 THR B O 1
ATOM 3585 N N . SER B 1 179 ? -15.461 -5.734 7.977 1 98.19 179 SER B N 1
ATOM 3586 C CA . SER B 1 179 ? -14.469 -5.605 6.914 1 98.19 179 SER B CA 1
ATOM 3587 C C . SER B 1 179 ? -14.07 -6.973 6.363 1 98.19 179 SER B C 1
ATOM 3589 O O . SER B 1 179 ? -14.328 -8 6.992 1 98.19 179 SER B O 1
ATOM 3591 N N . ILE B 1 180 ? -13.539 -6.98 5.184 1 97.88 180 ILE B N 1
ATOM 3592 C CA . ILE B 1 180 ? -13.031 -8.18 4.523 1 97.88 180 ILE B CA 1
ATOM 3593 C C . ILE B 1 180 ? -11.539 -8.016 4.23 1 97.88 180 ILE B C 1
ATOM 3595 O O . ILE B 1 180 ? -11.133 -7.047 3.588 1 97.88 180 ILE B O 1
ATOM 3599 N N . LYS B 1 181 ? -10.758 -8.938 4.719 1 98.44 181 LYS B N 1
ATOM 3600 C CA . LYS B 1 181 ? -9.312 -8.93 4.469 1 98.44 181 LYS B CA 1
ATOM 3601 C C . LYS B 1 181 ? -8.945 -9.891 3.344 1 98.44 181 LYS B C 1
ATOM 3603 O O . LYS B 1 181 ? -9.367 -11.055 3.35 1 98.44 181 LYS B O 1
ATOM 3608 N N . LYS B 1 182 ? -8.195 -9.375 2.447 1 98.44 182 LYS B N 1
ATOM 3609 C CA . LYS B 1 182 ? -7.836 -10.164 1.272 1 98.44 182 LYS B CA 1
ATOM 3610 C C . LYS B 1 182 ? -6.355 -10 0.938 1 98.44 182 LYS B C 1
ATOM 3612 O O . LYS B 1 182 ? -5.703 -9.062 1.405 1 98.44 182 LYS B O 1
ATOM 3617 N N . GLU B 1 183 ? -5.895 -10.961 0.208 1 98.69 183 GLU B N 1
ATOM 3618 C CA . GLU B 1 183 ? -4.547 -10.93 -0.354 1 98.69 183 GLU B CA 1
ATOM 3619 C C . GLU B 1 183 ? -4.574 -11.18 -1.859 1 98.69 183 GLU B C 1
ATOM 3621 O O . GLU B 1 183 ? -5.316 -12.039 -2.34 1 98.69 183 GLU B O 1
ATOM 3626 N N . ALA B 1 184 ? -3.795 -10.383 -2.568 1 98.62 184 ALA B N 1
ATOM 3627 C CA . ALA B 1 184 ? -3.641 -10.578 -4.008 1 98.62 184 ALA B CA 1
ATOM 3628 C C . ALA B 1 184 ? -2.193 -10.914 -4.363 1 98.62 184 ALA B C 1
ATOM 3630 O O . ALA B 1 184 ? -1.261 -10.344 -3.787 1 98.62 184 ALA B O 1
ATOM 3631 N N . TRP B 1 185 ? -2.057 -11.812 -5.266 1 98.56 185 TRP B N 1
ATOM 3632 C CA . TRP B 1 185 ? -0.767 -12.094 -5.891 1 98.56 185 TRP B CA 1
ATOM 3633 C C . TRP B 1 185 ? -0.755 -11.633 -7.344 1 98.56 185 TRP B C 1
ATOM 3635 O O . TRP B 1 185 ? -1.68 -11.93 -8.102 1 98.56 185 TRP B O 1
ATOM 3645 N N . ILE B 1 186 ? 0.221 -10.875 -7.652 1 98.62 186 ILE B N 1
ATOM 3646 C CA . ILE B 1 186 ? 0.516 -10.523 -9.039 1 98.62 186 ILE B CA 1
ATOM 3647 C C . ILE B 1 186 ? 1.694 -11.352 -9.539 1 98.62 186 ILE B C 1
ATOM 3649 O O . ILE B 1 186 ? 2.814 -11.219 -9.047 1 98.62 186 ILE B O 1
ATOM 3653 N N . LEU B 1 187 ? 1.423 -12.172 -10.562 1 98.19 187 LEU B N 1
ATOM 3654 C CA . LEU B 1 187 ? 2.402 -13.172 -10.977 1 98.19 187 LEU B CA 1
ATOM 3655 C C . LEU B 1 187 ? 2.875 -12.898 -12.406 1 98.19 187 LEU B C 1
ATOM 3657 O O . LEU B 1 187 ? 2.074 -12.547 -13.273 1 98.19 187 LEU B O 1
ATOM 3661 N N . SER B 1 188 ? 4.145 -13.055 -12.656 1 97.5 188 SER B N 1
ATOM 3662 C CA . SER B 1 188 ? 4.723 -13.023 -14 1 97.5 188 SER B CA 1
ATOM 3663 C C . SER B 1 188 ? 4.52 -14.352 -14.719 1 97.5 188 SER B C 1
ATOM 3665 O O . SER B 1 188 ? 4.91 -15.398 -14.211 1 97.5 188 SER B O 1
ATOM 3667 N N . GLU B 1 189 ? 3.938 -14.32 -15.836 1 96.75 189 GLU B N 1
ATOM 3668 C CA . GLU B 1 189 ? 3.779 -15.531 -16.641 1 96.75 189 GLU B CA 1
ATOM 3669 C C . GLU B 1 189 ? 5.109 -15.969 -17.25 1 96.75 189 GLU B C 1
ATOM 3671 O O . GLU B 1 189 ? 5.391 -17.172 -17.344 1 96.75 189 GLU B O 1
ATOM 3676 N N . LYS B 1 190 ? 5.855 -15 -17.625 1 95.06 190 LYS B N 1
ATOM 3677 C CA . LYS B 1 190 ? 7.141 -15.266 -18.25 1 95.06 190 LYS B CA 1
ATOM 3678 C C . LYS B 1 190 ? 8.102 -15.953 -17.297 1 95.06 190 LYS B C 1
ATOM 3680 O O . LYS B 1 190 ? 8.742 -16.938 -17.656 1 95.06 190 LYS B O 1
ATOM 3685 N N . TYR B 1 191 ? 8.125 -15.469 -16.078 1 93.56 191 TYR B N 1
ATOM 3686 C CA . TYR B 1 191 ? 9.125 -15.953 -15.133 1 93.56 191 TYR B CA 1
ATOM 3687 C C . TYR B 1 191 ? 8.5 -16.906 -14.117 1 93.56 191 TYR B C 1
ATOM 3689 O O . TYR B 1 191 ? 9.211 -17.531 -13.328 1 93.56 191 TYR B O 1
ATOM 3697 N N . ARG B 1 192 ? 7.172 -17 -14.094 1 94 192 ARG B N 1
ATOM 3698 C CA . ARG B 1 192 ? 6.43 -17.875 -13.195 1 94 192 ARG B CA 1
ATOM 3699 C C . ARG B 1 192 ? 6.82 -17.625 -11.742 1 94 192 ARG B C 1
ATOM 3701 O O . ARG B 1 192 ? 7.145 -18.562 -11.008 1 94 192 ARG B O 1
ATOM 3708 N N . ARG B 1 193 ? 6.762 -16.359 -11.383 1 93.75 193 ARG B N 1
ATOM 3709 C CA . ARG B 1 193 ? 7.156 -15.914 -10.047 1 93.75 193 ARG B CA 1
ATOM 3710 C C . ARG B 1 193 ? 6.219 -14.828 -9.531 1 93.75 193 ARG B C 1
ATOM 3712 O O . ARG B 1 193 ? 5.547 -14.156 -10.312 1 93.75 193 ARG B O 1
ATOM 3719 N N . LEU B 1 194 ? 6.227 -14.766 -8.242 1 96.88 194 LEU B N 1
ATOM 3720 C CA . LEU B 1 194 ? 5.48 -13.711 -7.57 1 96.88 194 LEU B CA 1
ATOM 3721 C C . LEU B 1 194 ? 6.168 -12.359 -7.762 1 96.88 194 LEU B C 1
ATOM 3723 O O . LEU B 1 194 ? 7.316 -12.18 -7.352 1 96.88 194 LEU B O 1
ATOM 3727 N N . ALA B 1 195 ? 5.457 -11.469 -8.438 1 97.38 195 ALA B N 1
ATOM 3728 C CA . ALA B 1 195 ? 6.008 -10.133 -8.656 1 97.38 195 ALA B CA 1
ATOM 3729 C C . ALA B 1 195 ? 5.66 -9.203 -7.504 1 97.38 195 ALA B C 1
ATOM 3731 O O . ALA B 1 195 ? 6.48 -8.383 -7.09 1 97.38 195 ALA B O 1
ATOM 3732 N N . ALA B 1 196 ? 4.453 -9.32 -6.992 1 98.44 196 ALA B N 1
ATOM 3733 C CA . ALA B 1 196 ? 4.031 -8.484 -5.871 1 98.44 196 ALA B CA 1
ATOM 3734 C C . ALA B 1 196 ? 2.889 -9.133 -5.098 1 98.44 196 ALA B C 1
ATOM 3736 O O . ALA B 1 196 ? 2.092 -9.883 -5.668 1 98.44 196 ALA B O 1
ATOM 3737 N N . LYS B 1 197 ? 2.885 -8.836 -3.848 1 98.44 197 LYS B N 1
ATOM 3738 C CA . LYS B 1 197 ? 1.822 -9.242 -2.93 1 98.44 197 LYS B CA 1
ATOM 3739 C C . LYS B 1 197 ? 1.067 -8.023 -2.395 1 98.44 197 LYS B C 1
ATOM 3741 O O . LYS B 1 197 ? 1.679 -7.082 -1.886 1 98.44 197 LYS B O 1
ATOM 3746 N N . CYS B 1 198 ? -0.209 -8.016 -2.525 1 98.69 198 CYS B N 1
ATOM 3747 C CA . CYS B 1 198 ? -1.037 -6.949 -1.979 1 98.69 198 CYS B CA 1
ATOM 3748 C C . CYS B 1 198 ? -1.926 -7.469 -0.855 1 98.69 198 CYS B C 1
ATOM 3750 O O . CYS B 1 198 ? -2.646 -8.453 -1.03 1 98.69 198 CYS B O 1
ATOM 3752 N N . THR B 1 199 ? -1.889 -6.855 0.256 1 98.69 199 THR B N 1
ATOM 3753 C CA . THR B 1 199 ? -2.793 -7.137 1.366 1 98.69 199 THR B CA 1
ATOM 3754 C C . THR B 1 199 ? -3.762 -5.977 1.58 1 98.69 199 THR B C 1
ATOM 3756 O O . THR B 1 199 ? -3.342 -4.828 1.739 1 98.69 199 THR B O 1
ATOM 3759 N N . GLU B 1 200 ? -4.98 -6.332 1.602 1 98.06 200 GLU B N 1
ATOM 3760 C CA . GLU B 1 200 ? -5.992 -5.277 1.604 1 98.06 200 GLU B CA 1
ATOM 3761 C C . GLU B 1 200 ? -7.008 -5.492 2.723 1 98.06 200 GLU B C 1
ATOM 3763 O O . GLU B 1 200 ? -7.281 -6.629 3.111 1 98.06 200 GLU B O 1
ATOM 3768 N N . ASP B 1 201 ? -7.484 -4.402 3.197 1 98.19 201 ASP B N 1
ATOM 3769 C CA . ASP B 1 201 ? -8.633 -4.359 4.098 1 98.19 201 ASP B CA 1
ATOM 3770 C C . ASP B 1 201 ? -9.75 -3.494 3.518 1 98.19 201 ASP B C 1
ATOM 3772 O O . ASP B 1 201 ? -9.547 -2.307 3.258 1 98.19 201 ASP B O 1
ATOM 3776 N N . THR B 1 202 ? -10.883 -4.059 3.316 1 97.06 202 THR B N 1
ATOM 3777 C CA . THR B 1 202 ? -12.031 -3.357 2.766 1 97.06 202 THR B CA 1
ATOM 3778 C C . THR B 1 202 ? -13.172 -3.297 3.785 1 97.06 202 THR B C 1
ATOM 3780 O O . THR B 1 202 ? -13.617 -4.332 4.281 1 97.06 202 THR B O 1
ATOM 3783 N N . ALA B 1 203 ? -13.633 -2.139 4.066 1 96.88 203 ALA B N 1
ATOM 3784 C CA . ALA B 1 203 ? -14.734 -1.944 5.004 1 96.88 203 ALA B CA 1
ATOM 3785 C C . ALA B 1 203 ? -16.078 -2.154 4.312 1 96.88 203 ALA B C 1
ATOM 3787 O O . ALA B 1 203 ? -16.25 -1.786 3.148 1 96.88 203 ALA B O 1
ATOM 3788 N N . ILE B 1 204 ? -16.969 -2.727 5.082 1 96.94 204 ILE B N 1
ATOM 3789 C CA . ILE B 1 204 ? -18.344 -2.854 4.625 1 96.94 204 ILE B CA 1
ATOM 3790 C C . ILE B 1 204 ? -19.141 -1.602 5.008 1 96.94 204 ILE B C 1
ATOM 3792 O O . ILE B 1 204 ? -19.125 -1.182 6.168 1 96.94 204 ILE B O 1
ATOM 3796 N N . TYR B 1 205 ? -19.781 -1.042 3.959 1 94.75 205 TYR B N 1
ATOM 3797 C CA . TYR B 1 205 ? -20.375 0.277 4.137 1 94.75 205 TYR B CA 1
ATOM 3798 C C . TYR B 1 205 ? -21.734 0.353 3.469 1 94.75 205 TYR B C 1
ATOM 3800 O O . TYR B 1 205 ? -21.922 -0.147 2.355 1 94.75 205 TYR B O 1
ATOM 3808 N N . ASP B 1 206 ? -22.703 0.953 4.242 1 95.12 206 ASP B N 1
ATOM 3809 C CA . ASP B 1 206 ? -24 1.237 3.66 1 95.12 206 ASP B CA 1
ATOM 3810 C C . ASP B 1 206 ? -24.094 2.689 3.201 1 95.12 206 ASP B C 1
ATOM 3812 O O . ASP B 1 206 ? -24.234 3.6 4.023 1 95.12 206 ASP B O 1
ATOM 3816 N N . TYR B 1 207 ? -24.141 2.873 1.946 1 90.38 207 TYR B N 1
ATOM 3817 C CA . TYR B 1 207 ? -24.125 4.215 1.374 1 90.38 207 TYR B CA 1
ATOM 3818 C C . TYR B 1 207 ? -25.453 4.914 1.588 1 90.38 207 TYR B C 1
ATOM 3820 O O . TYR B 1 207 ? -25.531 6.145 1.538 1 90.38 207 TYR B O 1
ATOM 3828 N N . ARG B 1 208 ? -26.469 4.191 1.793 1 91.56 208 ARG B N 1
ATOM 3829 C CA . ARG B 1 208 ? -27.781 4.789 2.027 1 91.56 208 ARG B CA 1
ATOM 3830 C C . ARG B 1 208 ? -27.844 5.434 3.408 1 91.56 208 ARG B C 1
ATOM 3832 O O . ARG B 1 208 ? -28.344 6.551 3.553 1 91.56 208 ARG B O 1
ATOM 3839 N N . THR B 1 209 ? -27.281 4.773 4.367 1 93 209 THR B N 1
ATOM 3840 C CA . THR B 1 209 ? -27.328 5.281 5.738 1 93 209 THR B CA 1
ATOM 3841 C C . THR B 1 209 ? -26 5.949 6.098 1 93 209 THR B C 1
ATOM 3843 O O . THR B 1 209 ? -25.875 6.555 7.164 1 93 209 THR B O 1
ATOM 3846 N N . ALA B 1 210 ? -25.016 5.809 5.227 1 89.56 210 ALA B N 1
ATOM 3847 C CA . ALA B 1 210 ? -23.703 6.398 5.398 1 89.56 210 ALA B CA 1
ATOM 3848 C C . ALA B 1 210 ? -23.047 5.93 6.703 1 89.56 210 ALA B C 1
ATOM 3850 O O . ALA B 1 210 ? -22.547 6.742 7.48 1 89.56 210 ALA B O 1
ATOM 3851 N N . LYS B 1 211 ? -23.109 4.637 6.938 1 93.62 211 LYS B N 1
ATOM 3852 C CA . LYS B 1 211 ? -22.516 4.039 8.133 1 93.62 211 LYS B CA 1
ATOM 3853 C C . LYS B 1 211 ? -21.859 2.699 7.812 1 93.62 211 LYS B C 1
ATOM 3855 O O . LYS B 1 211 ? -22.234 2.033 6.848 1 93.62 211 LYS B O 1
ATOM 3860 N N . LYS B 1 212 ? -20.953 2.385 8.695 1 94.44 212 LYS B N 1
ATOM 3861 C CA . LYS B 1 212 ? -20.406 1.031 8.633 1 94.44 212 LYS B CA 1
ATOM 3862 C C . LYS B 1 212 ? -21.5 -0.012 8.773 1 94.44 212 LYS B C 1
ATOM 3864 O O . LYS B 1 212 ? -22.484 0.204 9.5 1 94.44 212 LYS B O 1
ATOM 3869 N N . SER B 1 213 ? -21.312 -1.12 8.156 1 96.75 213 SER B N 1
ATOM 3870 C CA . SER B 1 213 ? -22.328 -2.158 8.133 1 96.75 213 SER B CA 1
ATOM 3871 C C . SER B 1 213 ? -21.703 -3.549 8.086 1 96.75 213 SER B C 1
ATOM 3873 O O . SER B 1 213 ? -20.516 -3.711 8.344 1 96.75 213 SER B O 1
ATOM 3875 N N . VAL B 1 214 ? -22.609 -4.547 7.922 1 97.19 214 VAL B N 1
ATOM 3876 C CA . VAL B 1 214 ? -22.172 -5.938 7.793 1 97.19 214 VAL B CA 1
ATOM 3877 C C . VAL B 1 214 ? -22.734 -6.527 6.5 1 97.19 214 VAL B C 1
ATOM 3879 O O . VAL B 1 214 ? -23.609 -5.938 5.863 1 97.19 214 VAL B O 1
ATOM 3882 N N . LEU B 1 215 ? -22.219 -7.641 6.117 1 97.19 215 LEU B N 1
ATOM 3883 C CA . LEU B 1 215 ? -22.672 -8.32 4.914 1 97.19 215 LEU B CA 1
ATOM 3884 C C . LEU B 1 215 ? -24.016 -8.992 5.152 1 97.19 215 LEU B C 1
ATOM 3886 O O . LEU B 1 215 ? -24.359 -9.32 6.293 1 97.19 215 LEU B O 1
ATOM 3890 N N . LYS B 1 216 ? -24.703 -9.164 4.082 1 96.31 216 LYS B N 1
ATOM 3891 C CA . LYS B 1 216 ? -25.906 -9.984 4.156 1 96.31 216 LYS B CA 1
ATOM 3892 C C . LYS B 1 216 ? -25.562 -11.445 4.422 1 96.31 216 LYS B C 1
ATOM 3894 O O . LYS B 1 216 ? -24.516 -11.922 4.012 1 96.31 216 LYS B O 1
ATOM 3899 N N . PRO B 1 217 ? -26.469 -12.164 5.027 1 97 217 PRO B N 1
ATOM 3900 C CA . PRO B 1 217 ? -26.188 -13.547 5.434 1 97 217 PRO B CA 1
ATOM 3901 C C . PRO B 1 217 ? -25.734 -14.422 4.27 1 97 217 PRO B C 1
ATOM 3903 O O . PRO B 1 217 ? -24.781 -15.203 4.414 1 97 217 PRO B O 1
ATOM 3906 N N . PHE B 1 218 ? -26.359 -14.312 3.121 1 96.81 218 PHE B N 1
ATOM 3907 C CA . PHE B 1 218 ? -26 -15.188 2.012 1 96.81 218 PHE B CA 1
ATOM 3908 C C . PHE B 1 218 ? -24.594 -14.891 1.515 1 96.81 218 PHE B C 1
ATOM 3910 O O . PHE B 1 218 ? -23.906 -15.781 1.005 1 96.81 218 PHE B O 1
ATOM 3917 N N . MET B 1 219 ? -24.172 -13.656 1.653 1 97.31 219 MET B N 1
ATOM 3918 C CA . MET B 1 219 ? -22.812 -13.289 1.264 1 97.31 219 MET B CA 1
ATOM 3919 C C . MET B 1 219 ? -21.781 -13.891 2.219 1 97.31 219 MET B C 1
ATOM 3921 O O . MET B 1 219 ? -20.734 -14.391 1.786 1 97.31 219 MET B O 1
ATOM 3925 N N . VAL B 1 220 ? -22.094 -13.789 3.484 1 97.94 220 VAL B N 1
ATOM 3926 C CA . VAL B 1 220 ? -21.219 -14.359 4.5 1 97.94 220 VAL B CA 1
ATOM 3927 C C . VAL B 1 220 ? -21.031 -15.852 4.234 1 97.94 220 VAL B C 1
ATOM 3929 O O . VAL B 1 220 ? -19.891 -16.344 4.227 1 97.94 220 VAL B O 1
ATOM 3932 N N . GLU B 1 221 ? -22.109 -16.484 3.996 1 97.44 221 GLU B N 1
ATOM 3933 C CA . GLU B 1 221 ? -22.062 -17.922 3.742 1 97.44 221 GLU B CA 1
ATOM 3934 C C . GLU B 1 221 ? -21.219 -18.25 2.514 1 97.44 221 GLU B C 1
ATOM 3936 O O . GLU B 1 221 ? -20.422 -19.188 2.525 1 97.44 221 GLU B O 1
ATOM 3941 N N . LYS B 1 222 ? -21.422 -17.484 1.519 1 97.62 222 LYS B N 1
ATOM 3942 C CA . LYS B 1 222 ? -20.672 -17.734 0.29 1 97.62 222 LYS B CA 1
ATOM 3943 C C . LYS B 1 222 ? -19.172 -17.531 0.515 1 97.62 222 LYS B C 1
ATOM 3945 O O . LYS B 1 222 ? -18.359 -18.344 0.075 1 97.62 222 LYS B O 1
ATOM 3950 N N . PHE B 1 223 ? -18.797 -16.453 1.187 1 97.88 223 PHE B N 1
ATOM 3951 C CA . PHE B 1 223 ? -17.391 -16.203 1.478 1 97.88 223 PHE B CA 1
ATOM 3952 C C . PHE B 1 223 ? -16.812 -17.312 2.352 1 97.88 223 PHE B C 1
ATOM 3954 O O . PHE B 1 223 ? -15.648 -17.703 2.186 1 97.88 223 PHE B O 1
ATOM 3961 N N . GLN B 1 224 ? -17.594 -17.797 3.266 1 98.19 224 GLN B N 1
ATOM 3962 C CA . GLN B 1 224 ? -17.141 -18.891 4.113 1 98.19 224 GLN B CA 1
ATOM 3963 C C . GLN B 1 224 ? -16.891 -20.156 3.291 1 98.19 224 GLN B C 1
ATOM 3965 O O . GLN B 1 224 ? -15.914 -20.875 3.531 1 98.19 224 GLN B O 1
ATOM 3970 N N . LYS B 1 225 ? -17.75 -20.391 2.357 1 97.81 225 LYS B N 1
ATOM 3971 C CA . LYS B 1 225 ? -17.547 -21.516 1.449 1 97.81 225 LYS B CA 1
ATOM 3972 C C . LYS B 1 225 ? -16.281 -21.328 0.623 1 97.81 225 LYS B C 1
ATOM 3974 O O . LYS B 1 225 ? -15.516 -22.281 0.436 1 97.81 225 LYS B O 1
ATOM 3979 N N . THR B 1 226 ? -16.141 -20.125 0.141 1 98 226 THR B N 1
ATOM 3980 C CA . THR B 1 226 ? -14.938 -19.828 -0.629 1 98 226 THR B CA 1
ATOM 3981 C C . THR B 1 226 ? -13.688 -20.047 0.212 1 98 226 THR B C 1
ATOM 3983 O O . THR B 1 226 ? -12.711 -20.641 -0.258 1 98 226 THR B O 1
ATOM 3986 N N . PHE B 1 227 ? -13.711 -19.609 1.434 1 98.56 227 PHE B N 1
ATOM 3987 C CA . PHE B 1 227 ? -12.57 -19.75 2.326 1 98.56 227 PHE B CA 1
ATOM 3988 C C . PHE B 1 227 ? -12.273 -21.219 2.586 1 98.56 227 PHE B C 1
ATOM 3990 O O . PHE B 1 227 ? -11.109 -21.641 2.607 1 98.56 227 PHE B O 1
ATOM 3997 N N . LYS B 1 228 ? -13.281 -21.953 2.787 1 98.38 228 LYS B N 1
ATOM 3998 C CA . LYS B 1 228 ? -13.117 -23.406 2.971 1 98.38 228 LYS B CA 1
ATOM 3999 C C . LYS B 1 228 ? -12.453 -24.031 1.75 1 98.38 228 LYS B C 1
ATOM 4001 O O . LYS B 1 228 ? -11.57 -24.891 1.886 1 98.38 228 LYS B O 1
ATOM 4006 N N . LEU B 1 229 ? -12.953 -23.641 0.618 1 98.06 229 LEU B N 1
ATOM 4007 C CA . LEU B 1 229 ? -12.359 -24.125 -0.621 1 98.06 229 LEU B CA 1
ATOM 4008 C C . LEU B 1 229 ? -10.883 -23.766 -0.692 1 98.06 229 LEU B C 1
ATOM 4010 O O . LEU B 1 229 ? -10.062 -24.578 -1.133 1 98.06 229 LEU B O 1
ATOM 4014 N N . GLN B 1 230 ? -10.523 -22.594 -0.291 1 98.62 230 GLN B N 1
ATOM 4015 C CA . GLN B 1 230 ? -9.133 -22.156 -0.243 1 98.62 230 GLN B CA 1
ATOM 4016 C C . GLN B 1 230 ? -8.305 -23.078 0.646 1 98.62 230 GLN B C 1
ATOM 4018 O O . GLN B 1 230 ? -7.191 -23.453 0.279 1 98.62 230 GLN B O 1
ATOM 4023 N N . GLN B 1 231 ? -8.828 -23.406 1.767 1 98.31 231 GLN B N 1
ATOM 4024 C CA . GLN B 1 231 ? -8.125 -24.281 2.697 1 98.31 231 GLN B CA 1
ATOM 4025 C C . GLN B 1 231 ? -7.914 -25.672 2.094 1 98.31 231 GLN B C 1
ATOM 4027 O O . GLN B 1 231 ? -6.848 -26.266 2.258 1 98.31 231 GLN B O 1
ATOM 4032 N N . GLU B 1 232 ? -8.914 -26.125 1.444 1 98.25 232 GLU B N 1
ATOM 4033 C CA . GLU B 1 232 ? -8.82 -27.422 0.788 1 98.25 232 GLU B CA 1
ATOM 4034 C C . GLU B 1 232 ? -7.746 -27.422 -0.297 1 98.25 232 GLU B C 1
ATOM 4036 O O . GLU B 1 232 ? -6.969 -28.375 -0.411 1 98.25 232 GLU B O 1
ATOM 4041 N N . ARG B 1 233 ? -7.777 -26.359 -1.048 1 97.81 233 ARG B N 1
ATOM 4042 C CA . ARG B 1 233 ? -6.781 -26.25 -2.109 1 97.81 233 ARG B CA 1
ATOM 4043 C C . ARG B 1 233 ? -5.375 -26.141 -1.531 1 97.81 233 ARG B C 1
ATOM 4045 O O . ARG B 1 233 ? -4.426 -26.703 -2.078 1 97.81 233 ARG B O 1
ATOM 4052 N N . GLN B 1 234 ? -5.254 -25.391 -0.511 1 97.62 234 GLN B N 1
ATOM 4053 C CA . GLN B 1 234 ? -3.955 -25.25 0.142 1 97.62 234 GLN B CA 1
ATOM 4054 C C . GLN B 1 234 ? -3.408 -26.609 0.568 1 97.62 234 GLN B C 1
ATOM 4056 O O . GLN B 1 234 ? -2.24 -26.922 0.324 1 97.62 234 GLN B O 1
ATOM 4061 N N . LYS B 1 235 ? -4.219 -27.375 1.185 1 97.62 235 LYS B N 1
ATOM 4062 C CA . LYS B 1 235 ? -3.809 -28.703 1.615 1 97.62 235 LYS B CA 1
ATOM 4063 C C . LYS B 1 235 ? -3.424 -29.578 0.421 1 97.62 235 LYS B C 1
ATOM 4065 O O . LYS B 1 235 ? -2.359 -30.203 0.418 1 97.62 235 LYS B O 1
ATOM 4070 N N . LYS B 1 236 ? -4.289 -29.547 -0.551 1 97.81 236 LYS B N 1
ATOM 4071 C CA . LYS B 1 236 ? -4.078 -30.375 -1.742 1 97.81 236 LYS B CA 1
ATOM 4072 C C . LYS B 1 236 ? -2.746 -30.031 -2.408 1 97.81 236 LYS B C 1
ATOM 4074 O O . LYS B 1 236 ? -1.936 -30.922 -2.666 1 97.81 236 LYS B O 1
ATOM 4079 N N . TYR B 1 237 ? -2.496 -28.781 -2.594 1 97.44 237 TYR B N 1
ATOM 4080 C CA . TYR B 1 237 ? -1.343 -28.406 -3.404 1 97.44 237 TYR B CA 1
ATOM 4081 C C . TYR B 1 237 ? -0.075 -28.359 -2.561 1 97.44 237 TYR B C 1
ATOM 4083 O O . TYR B 1 237 ? 1.036 -28.391 -3.096 1 97.44 237 TYR B O 1
ATOM 4091 N N . THR B 1 238 ? -0.228 -28.266 -1.266 1 96.5 238 THR B N 1
ATOM 4092 C CA . THR B 1 238 ? 0.928 -28.484 -0.402 1 96.5 238 THR B CA 1
ATOM 4093 C C . THR B 1 238 ? 1.422 -29.922 -0.513 1 96.5 238 THR B C 1
ATOM 4095 O O . THR B 1 238 ? 2.625 -30.156 -0.622 1 96.5 238 THR B O 1
ATOM 4098 N N . GLU B 1 239 ? 0.489 -30.812 -0.532 1 96.94 239 GLU B N 1
ATOM 4099 C CA . GLU B 1 239 ? 0.838 -32.219 -0.689 1 96.94 239 GLU B CA 1
ATOM 4100 C C . GLU B 1 239 ? 1.48 -32.5 -2.049 1 96.94 239 GLU B C 1
ATOM 4102 O O . GLU B 1 239 ? 2.467 -33.219 -2.145 1 96.94 239 GLU B O 1
ATOM 4107 N N . GLU B 1 240 ? 0.91 -31.891 -3.053 1 96.81 240 GLU B N 1
ATOM 4108 C CA . GLU B 1 240 ? 1.457 -32.062 -4.395 1 96.81 240 GLU B CA 1
ATOM 4109 C C . GLU B 1 240 ? 2.865 -31.484 -4.496 1 96.81 240 GLU B C 1
ATOM 4111 O O . GLU B 1 240 ? 3.742 -32.094 -5.129 1 96.81 240 GLU B O 1
ATOM 4116 N N . ALA B 1 241 ? 3.084 -30.359 -3.904 1 96.25 241 ALA B N 1
ATOM 4117 C CA . ALA B 1 241 ? 4.41 -29.75 -3.887 1 96.25 241 ALA B CA 1
ATOM 4118 C C . ALA B 1 241 ? 5.41 -30.625 -3.152 1 96.25 241 ALA B C 1
ATOM 4120 O O . ALA B 1 241 ? 6.531 -30.844 -3.623 1 96.25 241 ALA B O 1
ATOM 4121 N N . ASP B 1 242 ? 4.973 -31.141 -2.072 1 95.88 242 ASP B N 1
ATOM 4122 C CA . ASP B 1 242 ? 5.832 -32.031 -1.288 1 95.88 242 ASP B CA 1
ATOM 4123 C C . ASP B 1 242 ? 6.219 -33.281 -2.086 1 95.88 242 ASP B C 1
ATOM 4125 O O . ASP B 1 242 ? 7.375 -33.688 -2.057 1 95.88 242 ASP B O 1
ATOM 4129 N N . LYS B 1 243 ? 5.258 -33.844 -2.723 1 96.5 243 LYS B N 1
ATOM 4130 C CA . LYS B 1 243 ? 5.52 -35 -3.557 1 96.5 243 LYS B CA 1
ATOM 4131 C C . LYS B 1 243 ? 6.535 -34.688 -4.648 1 96.5 243 LYS B C 1
ATOM 4133 O O . LYS B 1 243 ? 7.438 -35.5 -4.918 1 96.5 243 LYS B O 1
ATOM 4138 N N . LEU B 1 244 ? 6.367 -33.562 -5.234 1 96.56 244 LEU B N 1
ATOM 4139 C CA . LEU B 1 244 ? 7.277 -33.156 -6.297 1 96.56 244 LEU B CA 1
ATOM 4140 C C . LEU B 1 244 ? 8.688 -32.938 -5.758 1 96.56 244 LEU B C 1
ATOM 4142 O O . LEU B 1 244 ? 9.664 -33.406 -6.363 1 96.56 244 LEU B O 1
ATOM 4146 N N . ILE B 1 245 ? 8.797 -32.281 -4.645 1 95.81 245 ILE B N 1
ATOM 4147 C CA . ILE B 1 245 ? 10.094 -32.031 -4.02 1 95.81 245 ILE B CA 1
ATOM 4148 C C . ILE B 1 245 ? 10.766 -33.344 -3.672 1 95.81 245 ILE B C 1
ATOM 4150 O O . ILE B 1 245 ? 11.961 -33.531 -3.939 1 95.81 245 ILE B O 1
ATOM 4154 N N . LYS B 1 246 ? 10.016 -34.25 -3.172 1 95.75 246 LYS B N 1
ATOM 4155 C CA . LYS B 1 246 ? 10.547 -35.594 -2.816 1 95.75 246 LYS B CA 1
ATOM 4156 C C . LYS B 1 246 ? 11.008 -36.344 -4.055 1 95.75 246 LYS B C 1
ATOM 4158 O O . LYS B 1 246 ? 12.047 -37 -4.027 1 95.75 246 LYS B O 1
ATOM 4163 N N . ALA B 1 247 ? 10.242 -36.25 -5.047 1 96.44 247 ALA B N 1
ATOM 4164 C CA . ALA B 1 247 ? 10.609 -36.906 -6.297 1 96.44 247 ALA B CA 1
ATOM 4165 C C . ALA B 1 247 ? 11.938 -36.375 -6.832 1 96.44 247 ALA B C 1
ATOM 4167 O O . ALA B 1 247 ? 12.766 -37.156 -7.32 1 96.44 247 ALA B O 1
ATOM 4168 N N . VAL B 1 248 ? 12.141 -35.094 -6.738 1 95.69 248 VAL B N 1
ATOM 4169 C CA . VAL B 1 248 ? 13.375 -34.5 -7.219 1 95.69 248 VAL B CA 1
ATOM 4170 C C . VAL B 1 248 ? 14.539 -34.938 -6.328 1 95.69 248 VAL B C 1
ATOM 4172 O O . VAL B 1 248 ? 15.625 -35.219 -6.824 1 95.69 248 VAL B O 1
ATOM 4175 N N . GLU B 1 249 ? 14.273 -34.938 -5.051 1 94.69 249 GLU B N 1
ATOM 4176 C CA . GLU B 1 249 ? 15.305 -35.375 -4.113 1 94.69 249 GLU B CA 1
ATOM 4177 C C . GLU B 1 249 ? 15.703 -36.812 -4.363 1 94.69 249 GLU B C 1
ATOM 4179 O O . GLU B 1 249 ? 16.891 -37.156 -4.312 1 94.69 249 GLU B O 1
ATOM 4184 N N . GLU B 1 250 ? 14.773 -37.656 -4.617 1 95 250 GLU B N 1
ATOM 4185 C CA . GLU B 1 250 ? 15.031 -39.062 -4.91 1 95 250 GLU B CA 1
ATOM 4186 C C . GLU B 1 250 ? 15.836 -39.219 -6.203 1 95 250 GLU B C 1
ATOM 4188 O O . GLU B 1 250 ? 16.75 -40.031 -6.273 1 95 250 GLU B O 1
ATOM 4193 N N . LEU B 1 251 ? 15.414 -38.438 -7.152 1 94.25 251 LEU B N 1
ATOM 4194 C CA . LEU B 1 251 ? 16.125 -38.469 -8.43 1 94.25 251 LEU B CA 1
ATOM 4195 C C . LEU B 1 251 ? 17.578 -38.062 -8.25 1 94.25 251 LEU B C 1
ATOM 4197 O O . LEU B 1 251 ? 18.484 -38.688 -8.797 1 94.25 251 LEU B O 1
ATOM 4201 N N . LYS B 1 252 ? 17.828 -37.062 -7.445 1 92.81 252 LYS B N 1
ATOM 4202 C CA . LYS B 1 252 ? 19.188 -36.594 -7.172 1 92.81 252 LYS B CA 1
ATOM 4203 C C . LYS B 1 252 ? 20 -37.656 -6.414 1 92.81 252 LYS B C 1
ATOM 4205 O O . LYS B 1 252 ? 21.172 -37.875 -6.699 1 92.81 252 LYS B O 1
ATOM 4210 N N . SER B 1 253 ? 19.375 -38.281 -5.535 1 92.31 253 SER B N 1
ATOM 4211 C CA . SER B 1 253 ? 20.047 -39.281 -4.723 1 92.31 253 SER B CA 1
ATOM 4212 C C . SER B 1 253 ? 20.391 -40.5 -5.551 1 92.31 253 SER B C 1
ATOM 4214 O O . SER B 1 253 ? 21.406 -41.156 -5.301 1 92.31 253 SER B O 1
ATOM 4216 N N . GLU B 1 254 ? 19.609 -40.781 -6.488 1 91.44 254 GLU B N 1
ATOM 4217 C CA . GLU B 1 254 ? 19.812 -41.969 -7.328 1 91.44 254 GLU B CA 1
ATOM 4218 C C . GLU B 1 254 ? 20.953 -41.719 -8.32 1 91.44 254 GLU B C 1
ATOM 4220 O O . GLU B 1 254 ? 21.672 -42.656 -8.664 1 91.44 254 GLU B O 1
ATOM 4225 N N . PHE B 1 255 ? 21.125 -40.469 -8.797 1 87.12 255 PHE B N 1
ATOM 4226 C CA . PHE B 1 255 ? 22.047 -40.281 -9.914 1 87.12 255 PHE B CA 1
ATOM 4227 C C . PHE B 1 255 ? 23.172 -39.344 -9.531 1 87.12 255 PHE B C 1
ATOM 4229 O O . PHE B 1 255 ? 24.062 -39.094 -10.336 1 87.12 255 PHE B O 1
ATOM 4236 N N . GLN B 1 256 ? 23.062 -38.594 -8.367 1 72.75 256 GLN B N 1
ATOM 4237 C CA . GLN B 1 256 ? 24.188 -37.812 -7.898 1 72.75 256 GLN B CA 1
ATOM 4238 C C . GLN B 1 256 ? 24.953 -38.531 -6.785 1 72.75 256 GLN B C 1
ATOM 4240 O O . GLN B 1 256 ? 24.344 -39.25 -5.988 1 72.75 256 GLN B O 1
#